Protein AF-0000000065962202 (afdb_homodimer)

Radius of gyration: 24.22 Å; Cα contacts (8 Å, |Δi|>4): 921; chains: 2; bounding box: 45×71×56 Å

InterPro domains:
  IPR001228 2-C-methyl-D-erythritol 4-phosphate cytidylyltransferase [MF_00108] (1-220)
  IPR001228 2-C-methyl-D-erythritol 4-phosphate cytidylyltransferase [TIGR00453] (3-219)
  IPR018294 4-diphosphocytidyl-2C-methyl-D-erythritol synthase, conserved site [PS01295] (97-104)
  IPR029044 Nucleotide-diphospho-sugar transferases [G3DSA:3.90.550.10] (1-222)
  IPR029044 Nucleotide-diphospho-sugar transferases [SSF53448] (1-221)
  IPR034683 Cytidylyltransferase IspD/TarI [PF01128] (1-221)
  IPR034683 Cytidylyltransferase IspD/TarI [cd02516] (3-216)
  IPR050088 IspD/TarI cytidylyltransferase, baterial-type [PTHR32125] (1-221)

Organism: Prochlorococcus marinus subsp. pastoris (strain CCMP1986 / NIES-2087 / MED4) (NCBI:txid59919)

Solvent-accessible surface area (backbone atoms only — not comparable to full-atom values): 23818 Å² total; per-residue (Å²): 74,34,35,38,25,57,55,50,61,64,41,75,72,50,69,64,90,43,53,53,44,64,42,75,53,96,91,36,26,32,39,33,42,24,50,52,26,53,69,63,11,86,55,51,74,44,39,34,41,21,24,39,75,94,47,44,66,62,55,49,59,60,33,51,95,46,48,93,61,51,41,85,38,68,33,49,97,41,71,66,49,18,52,51,44,47,61,71,65,48,62,91,82,56,56,44,36,32,42,31,53,31,43,30,35,54,46,53,31,66,58,53,38,49,49,58,56,50,49,76,80,35,63,23,37,29,26,23,36,76,48,82,58,54,46,32,36,36,48,97,86,39,33,59,73,44,68,67,65,46,91,34,30,26,32,56,45,60,44,31,31,33,32,38,70,59,49,51,51,43,52,53,50,26,62,75,69,67,60,84,71,94,47,74,68,52,49,36,51,78,69,72,42,72,34,35,62,39,84,54,58,86,71,42,45,66,54,61,38,71,64,40,50,58,50,49,53,54,58,56,66,77,95,74,36,35,39,25,58,54,49,61,63,40,74,72,49,70,64,91,43,55,53,43,63,42,76,52,95,90,35,27,31,38,32,41,24,49,52,26,52,70,63,10,85,55,52,75,44,39,34,42,20,23,39,74,92,45,44,67,63,55,49,59,60,33,50,94,47,48,92,60,52,41,84,38,67,35,50,98,41,71,67,49,17,52,51,44,48,62,73,65,49,61,91,81,57,54,46,36,30,44,32,52,30,44,32,35,54,46,51,30,66,60,55,39,48,49,59,58,49,50,78,79,35,64,22,37,29,25,22,35,76,48,82,57,55,46,33,36,36,49,98,85,37,33,60,73,44,67,66,65,45,91,33,30,26,32,56,44,58,45,31,30,32,34,36,70,58,51,50,52,43,50,53,49,27,61,75,69,68,60,84,72,95,47,73,68,52,49,37,51,76,68,73,42,74,34,34,61,39,83,56,56,88,70,42,44,67,54,60,38,71,65,39,51,57,50,50,51,54,56,56,66,77,94

Sequence (446 aa):
MHVLIPAAGSGSRMKAGRNKLLIELEGESLIFWTIKSVLSASLVSWVGIIGQPYDKQELLKSVKNFSNKIKWINGGDTRQKSVFNGLNSLPSTAEKVLIHDGARCLVGPDLINKCAMELEQNDAVILATKVTDTIKIVDNRGYIKETPNRQNLWAAQTPQGFLVKRLRKAHEMAIEKNWTVTDDASLFEMLNWQVKIIEGNSSNIKITSPLDLKIAKLFLKDFMHVLIPAAGSGSRMKAGRNKLLIELEGESLIFWTIKSVLSASLVSWVGIIGQPYDKQELLKSVKNFSNKIKWINGGDTRQKSVFNGLNSLPSTAEKVLIHDGARCLVGPDLINKCAMELEQNDAVILATKVTDTIKIVDNRGYIKETPNRQNLWAAQTPQGFLVKRLRKAHEMAIEKNWTVTDDASLFEMLNWQVKIIEGNSSNIKITSPLDLKIAKLFLKDF

pLDDT: mean 94.42, std 6.52, range [52.81, 98.81]

Foldseek 3Di:
DEEEEEQADQLVAAVPNGRQQQDDAPHAGLLLLQVVQQVPQPVYQAYEYEYAPVCVVVSCVRNVVCNVRYHYWYADPDPLRSVLSVLVPDDPPQFKYWYAYSQQSPFHSVVVNVLVVVVVPFQKEFEWAQDDDFDFDADPVGHGDDTDDSRPDIGTHDGIMHGSVVLNVLSVVCVVVVPDDPDSVVSCVVVVHDYYYDYGDPLSDGDSYPVNSVSVNVVVVVD/DEEEEEQADQLVAAVPNGRQQQDDAPHAGLLQLQVVQQVPQPVYQAYEYEYAPVCVVVSCVRNVVCNVRYHYWYADPDPLRSVLSVLVPDPPPQFKYWYAYSQQSPFHSVVVNVLVVVVVPFQKEFEWAQDDDFDFDADPVGHGDDTDDSRPDIGTHDGIMHGSVVLNVLSVVCVVVVPDDPDSVVSCVVVVHDYYYDYGDPLSDGDSYPVNSVSVNVVVVVD

Structure (mmCIF, N/CA/C/O backbone):
data_AF-0000000065962202-model_v1
#
loop_
_entity.id
_entity.type
_entity.pdbx_description
1 polymer '2-C-methyl-D-erythritol 4-phosphate cytidylyltransferase'
#
loop_
_atom_site.group_PDB
_atom_site.id
_atom_site.type_symbol
_atom_site.label_atom_id
_atom_site.label_alt_id
_atom_site.label_comp_id
_atom_site.label_asym_id
_atom_site.label_entity_id
_atom_site.label_seq_id
_atom_site.pdbx_PDB_ins_code
_atom_site.Cartn_x
_atom_site.Cartn_y
_atom_site.Cartn_z
_atom_site.occupancy
_atom_site.B_iso_or_equiv
_atom_site.auth_seq_id
_atom_site.auth_comp_id
_atom_site.auth_asym_id
_atom_site.auth_atom_id
_atom_site.pdbx_PDB_model_num
ATOM 1 N N . MET A 1 1 ? -2.551 30.641 4.789 1 97 1 MET A N 1
ATOM 2 C CA . MET A 1 1 ? -2.861 29.297 5.23 1 97 1 MET A CA 1
ATOM 3 C C . MET A 1 1 ? -2.043 28.922 6.461 1 97 1 MET A C 1
ATOM 5 O O . MET A 1 1 ? -0.852 29.219 6.539 1 97 1 MET A O 1
ATOM 9 N N . HIS A 1 2 ? -2.678 28.344 7.441 1 98.56 2 HIS A N 1
ATOM 10 C CA . HIS A 1 2 ? -2.025 27.859 8.648 1 98.56 2 HIS A CA 1
ATOM 11 C C . HIS A 1 2 ? -1.742 26.359 8.562 1 98.56 2 HIS A C 1
ATOM 13 O O . HIS A 1 2 ? -2.559 25.594 8.039 1 98.56 2 HIS A O 1
ATOM 19 N N . VAL A 1 3 ? -0.604 25.922 9.055 1 98.75 3 VAL A N 1
ATOM 20 C CA . VAL A 1 3 ? -0.232 24.5 9.016 1 98.75 3 VAL A CA 1
ATOM 21 C C . VAL A 1 3 ? 0.165 24.031 10.414 1 98.75 3 VAL A C 1
ATOM 23 O O . VAL A 1 3 ? 0.938 24.703 11.102 1 98.75 3 VAL A O 1
ATOM 26 N N . LEU A 1 4 ? -0.418 23.016 10.852 1 98.75 4 LEU A N 1
ATOM 27 C CA . LEU A 1 4 ? -0.03 22.328 12.078 1 98.75 4 LEU A CA 1
ATOM 28 C C . LEU A 1 4 ? 0.721 21.031 11.766 1 98.75 4 LEU A C 1
ATOM 30 O O . LEU A 1 4 ? 0.277 20.234 10.938 1 98.75 4 LEU A O 1
ATOM 34 N N . ILE A 1 5 ? 1.806 20.781 12.453 1 98.31 5 ILE A N 1
ATOM 35 C CA . ILE A 1 5 ? 2.65 19.609 12.227 1 98.31 5 ILE A CA 1
ATOM 36 C C . ILE A 1 5 ? 2.768 18.812 13.516 1 98.31 5 ILE A C 1
ATOM 38 O O . ILE A 1 5 ? 3.592 19.109 14.375 1 98.31 5 ILE A O 1
ATOM 42 N N . PRO A 1 6 ? 1.923 17.781 13.625 1 97.06 6 PRO A N 1
ATOM 43 C CA . PRO A 1 6 ? 2.102 16.891 14.766 1 97.06 6 PRO A CA 1
ATOM 44 C C . PRO A 1 6 ? 3.479 16.219 14.789 1 97.06 6 PRO A C 1
ATOM 46 O O . PRO A 1 6 ? 3.893 15.617 13.797 1 97.06 6 PRO A O 1
ATOM 49 N N . ALA A 1 7 ? 4.199 16.312 15.875 1 94.56 7 ALA A N 1
ATOM 50 C CA . ALA A 1 7 ? 5.562 15.812 16.031 1 94.56 7 ALA A CA 1
ATOM 51 C C . ALA A 1 7 ? 5.766 15.211 17.422 1 94.56 7 ALA A C 1
ATOM 53 O O . ALA A 1 7 ? 6.895 15.133 17.906 1 94.56 7 ALA A O 1
ATOM 54 N N . ALA A 1 8 ? 4.703 14.781 18.016 1 89 8 ALA A N 1
ATOM 55 C CA . ALA A 1 8 ? 4.777 14.344 19.406 1 89 8 ALA A CA 1
ATOM 56 C C . ALA A 1 8 ? 4.934 12.828 19.5 1 89 8 ALA A C 1
ATOM 58 O O . ALA A 1 8 ? 5.078 12.273 20.594 1 89 8 ALA A O 1
ATOM 59 N N . GLY A 1 9 ? 4.883 12.18 18.391 1 81.69 9 GLY A N 1
ATOM 60 C CA . GLY A 1 9 ? 4.91 10.719 18.422 1 81.69 9 GLY A CA 1
ATOM 61 C C . GLY A 1 9 ? 6.273 10.156 18.75 1 81.69 9 GLY A C 1
ATOM 62 O O . GLY A 1 9 ? 7.301 10.734 18.391 1 81.69 9 GLY A O 1
ATOM 63 N N . SER A 1 10 ? 6.289 9.016 19.422 1 70.88 10 SER A N 1
ATOM 64 C CA . SER A 1 10 ? 7.512 8.414 19.938 1 70.88 10 SER A CA 1
ATOM 65 C C . SER A 1 10 ? 8.258 7.66 18.844 1 70.88 10 SER A C 1
ATOM 67 O O . SER A 1 10 ? 9.461 7.395 18.969 1 70.88 10 SER A O 1
ATOM 69 N N . GLY A 1 11 ? 7.633 7.324 17.766 1 72.31 11 GLY A N 1
ATOM 70 C CA . GLY A 1 11 ? 8.289 6.578 16.703 1 72.31 11 GLY A CA 1
ATOM 71 C C . GLY A 1 11 ? 8.664 5.164 17.109 1 72.31 11 GLY A C 1
ATOM 72 O O . GLY A 1 11 ? 9.766 4.703 16.812 1 72.31 11 GLY A O 1
ATOM 73 N N . SER A 1 12 ? 7.852 4.453 17.766 1 70.31 12 SER A N 1
ATOM 74 C CA . SER A 1 12 ? 8.148 3.15 18.359 1 70.31 12 SER A CA 1
ATOM 75 C C . SER A 1 12 ? 8.648 2.166 17.312 1 70.31 12 SER A C 1
ATOM 77 O O . SER A 1 12 ? 9.57 1.393 17.578 1 70.31 12 SER A O 1
ATOM 79 N N . ARG A 1 13 ? 8.359 2.203 16.094 1 69.94 13 ARG A N 1
ATOM 80 C CA . ARG A 1 13 ? 8.742 1.261 15.039 1 69.94 13 ARG A CA 1
ATOM 81 C C . ARG A 1 13 ? 10.164 1.519 14.562 1 69.94 13 ARG A C 1
ATOM 83 O O . ARG A 1 13 ? 10.797 0.639 13.977 1 69.94 13 ARG A O 1
ATOM 90 N N . MET A 1 14 ? 10.656 2.598 14.711 1 76.44 14 MET A N 1
ATOM 91 C CA . MET A 1 14 ? 11.984 2.979 14.25 1 76.44 14 MET A CA 1
ATOM 92 C C . MET A 1 14 ? 13.047 2.598 15.273 1 76.44 14 MET A C 1
ATOM 94 O O . MET A 1 14 ? 14.242 2.623 14.977 1 76.44 14 MET A O 1
ATOM 98 N N . LYS A 1 15 ? 12.508 2.062 16.453 1 65.69 15 LYS A N 1
ATOM 99 C CA . LYS A 1 15 ? 13.398 1.668 17.547 1 65.69 15 LYS A CA 1
ATOM 100 C C . LYS A 1 15 ? 14.578 2.625 17.672 1 65.69 15 LYS A C 1
ATOM 102 O O . LYS A 1 15 ? 15.719 2.195 17.859 1 65.69 15 LYS A O 1
ATOM 107 N N . ALA A 1 16 ? 14.398 3.848 17.375 1 68.69 16 ALA A N 1
ATOM 108 C CA . ALA A 1 16 ? 15.508 4.797 17.312 1 68.69 16 ALA A CA 1
ATOM 109 C C . ALA A 1 16 ? 15.844 5.35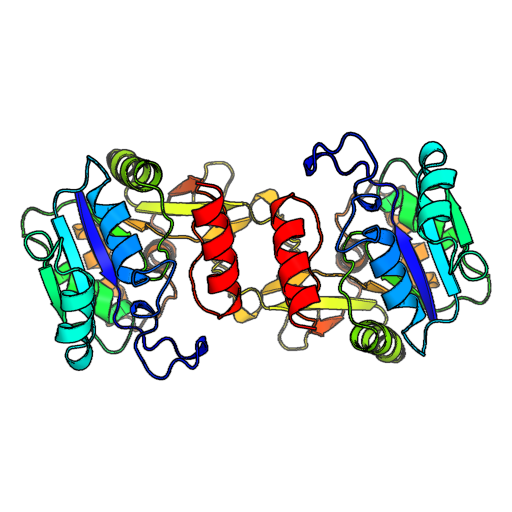2 18.703 1 68.69 16 ALA A C 1
ATOM 111 O O . ALA A 1 16 ? 16.859 6.023 18.875 1 68.69 16 ALA A O 1
ATOM 112 N N . GLY A 1 17 ? 15.047 4.965 19.75 1 70.5 17 GLY A N 1
ATOM 113 C CA . GLY A 1 17 ? 15.289 5.465 21.094 1 70.5 17 GLY A CA 1
ATOM 114 C C . GLY A 1 17 ? 15.062 6.961 21.219 1 70.5 17 GLY A C 1
ATOM 115 O O . GLY A 1 17 ? 15.367 7.551 22.266 1 70.5 17 GLY A O 1
ATOM 116 N N . ARG A 1 18 ? 14.758 7.664 20.234 1 81.38 18 ARG A N 1
ATOM 117 C CA . ARG A 1 18 ? 14.461 9.094 20.219 1 81.38 18 ARG A CA 1
ATOM 118 C C . ARG A 1 18 ? 13.336 9.406 19.234 1 81.38 18 ARG A C 1
ATOM 120 O O . ARG A 1 18 ? 12.875 8.523 18.5 1 81.38 18 ARG A O 1
ATOM 127 N N . ASN A 1 19 ? 12.898 10.68 19.312 1 90 19 ASN A N 1
ATOM 128 C CA . ASN A 1 19 ? 11.906 11.148 18.344 1 90 19 ASN A CA 1
ATOM 129 C C . ASN A 1 19 ? 12.359 10.914 16.906 1 90 19 ASN A C 1
ATOM 131 O O . ASN A 1 19 ? 13.406 11.406 16.5 1 90 19 ASN A O 1
ATOM 135 N N . LYS A 1 20 ? 11.586 10.141 16.219 1 91.31 20 LYS A N 1
ATOM 136 C CA . LYS A 1 20 ? 12 9.703 14.891 1 91.31 20 LYS A CA 1
ATOM 137 C C . LYS A 1 20 ? 12.172 10.891 13.953 1 91.31 20 LYS A C 1
ATOM 139 O O . LYS A 1 20 ? 12.859 10.789 12.938 1 91.31 20 LYS A O 1
ATOM 144 N N . LEU A 1 21 ? 11.609 12.016 14.281 1 95.56 21 LEU A N 1
ATOM 145 C CA . LEU A 1 21 ? 11.68 13.195 13.422 1 95.56 21 LEU A CA 1
ATOM 146 C C . LEU A 1 21 ? 13.07 13.82 13.469 1 95.56 21 LEU A C 1
ATOM 148 O O . LEU A 1 21 ? 13.406 14.664 12.633 1 95.56 21 LEU A O 1
ATOM 152 N N . LEU A 1 22 ? 13.867 13.344 14.406 1 94.75 22 LEU A N 1
ATOM 153 C CA . LEU A 1 22 ? 15.219 13.867 14.555 1 94.75 22 LEU A CA 1
ATOM 154 C C . LEU A 1 22 ? 16.219 13.016 13.781 1 94.75 22 LEU A C 1
ATOM 156 O O . LEU A 1 22 ? 17.391 13.375 13.664 1 94.75 22 LEU A O 1
ATOM 160 N N . ILE A 1 23 ? 15.75 11.914 13.242 1 94.19 23 ILE A N 1
ATOM 161 C CA . ILE A 1 23 ? 16.609 11.039 12.461 1 94.19 23 ILE A CA 1
ATOM 162 C C . ILE A 1 23 ? 17.156 11.789 11.242 1 94.19 23 ILE A C 1
ATOM 164 O O . ILE A 1 23 ? 16.422 12.547 10.602 1 94.19 23 ILE A O 1
ATOM 168 N N . GLU A 1 24 ? 18.375 11.477 10.961 1 94.25 24 GLU A N 1
ATOM 169 C CA . GLU A 1 24 ? 19.078 12.18 9.883 1 94.25 24 GLU A CA 1
ATOM 170 C C . GLU A 1 24 ? 18.719 11.594 8.523 1 94.25 24 GLU A C 1
ATOM 172 O O . GLU A 1 24 ? 18.656 10.375 8.359 1 94.25 24 GLU A O 1
ATOM 177 N N . LEU A 1 25 ? 18.469 12.508 7.602 1 94.94 25 LEU A N 1
ATOM 178 C CA . LEU A 1 25 ? 18.266 12.203 6.188 1 94.94 25 LEU A CA 1
ATOM 179 C C . LEU A 1 25 ? 19.016 13.203 5.312 1 94.94 25 LEU A C 1
ATOM 181 O O . LEU A 1 25 ? 18.641 14.375 5.242 1 94.94 25 LEU A O 1
ATOM 185 N N . GLU A 1 26 ? 20.062 12.711 4.633 1 94.56 26 GLU A N 1
ATOM 186 C CA . GLU A 1 26 ? 20.891 13.508 3.736 1 94.56 26 GLU A CA 1
ATOM 187 C C . GLU A 1 26 ? 21.422 14.758 4.434 1 94.56 26 GLU A C 1
ATOM 189 O O . GLU A 1 26 ? 21.281 15.867 3.916 1 94.56 26 GLU A O 1
ATOM 194 N N . GLY A 1 27 ? 21.844 14.656 5.664 1 94.5 27 GLY A N 1
ATOM 195 C CA . GLY A 1 27 ? 22.547 15.727 6.352 1 94.5 27 GLY A CA 1
ATOM 196 C C . GLY A 1 27 ? 21.641 16.547 7.25 1 94.5 27 GLY A C 1
ATOM 197 O O . GLY A 1 27 ? 22.125 17.359 8.047 1 94.5 27 GLY A O 1
ATOM 198 N N . GLU A 1 28 ? 20.359 16.359 7.082 1 95.94 28 GLU A N 1
ATOM 199 C CA . GLU A 1 28 ? 19.406 17.109 7.91 1 95.94 28 GLU A CA 1
ATOM 200 C C . GLU A 1 28 ? 18.391 16.172 8.555 1 95.94 28 GLU A C 1
ATOM 202 O O . GLU A 1 28 ? 18.25 15.016 8.133 1 95.94 28 GLU A O 1
ATOM 207 N N . SER A 1 29 ? 17.719 16.625 9.586 1 96.06 29 SER A N 1
ATOM 208 C CA . SER A 1 29 ? 16.703 15.828 10.242 1 96.06 29 SER A CA 1
ATOM 209 C C . SER A 1 29 ? 15.453 15.703 9.375 1 96.06 29 SER A C 1
ATOM 211 O O . SER A 1 29 ? 15.234 16.516 8.477 1 96.06 29 SER A O 1
ATOM 213 N N . LEU A 1 30 ? 14.625 14.719 9.656 1 96.5 30 LEU A N 1
ATOM 214 C CA . LEU A 1 30 ? 13.359 14.562 8.945 1 96.5 30 LEU A CA 1
ATOM 215 C C . LEU A 1 30 ? 12.5 15.812 9.086 1 96.5 30 LEU A C 1
ATOM 217 O O . LEU A 1 30 ? 11.945 16.297 8.102 1 96.5 30 LEU A O 1
ATOM 221 N N . ILE A 1 31 ? 12.43 16.375 10.297 1 96.75 31 ILE A N 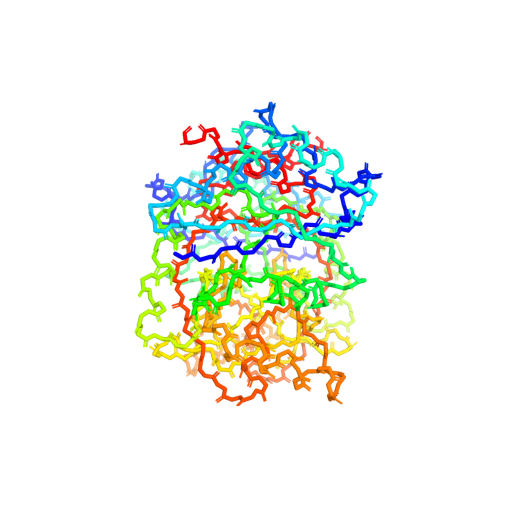1
ATOM 222 C CA . ILE A 1 31 ? 11.562 17.516 10.562 1 96.75 31 ILE A CA 1
ATOM 223 C C . ILE A 1 31 ? 12.086 18.734 9.82 1 96.75 31 ILE A C 1
ATOM 225 O O . ILE A 1 31 ? 11.312 19.578 9.367 1 96.75 31 ILE A O 1
ATOM 229 N N . PHE A 1 32 ? 13.406 18.828 9.68 1 96.88 32 PHE A N 1
ATOM 230 C CA . PHE A 1 32 ? 13.984 19.922 8.891 1 96.88 32 PHE A CA 1
ATOM 231 C C . PHE A 1 32 ? 13.422 19.922 7.477 1 96.88 32 PHE A C 1
ATOM 233 O O . PHE A 1 32 ? 12.969 20.953 6.98 1 96.88 32 PHE A O 1
ATOM 240 N N . TRP A 1 33 ? 13.406 18.766 6.785 1 96.88 33 TRP A N 1
ATOM 241 C CA . TRP A 1 33 ? 12.914 18.641 5.418 1 96.88 33 TRP A CA 1
ATOM 242 C C . TRP A 1 33 ? 11.422 18.969 5.348 1 96.88 33 TRP A C 1
ATOM 244 O O . TRP A 1 33 ? 10.969 19.625 4.406 1 96.88 33 TRP A O 1
ATOM 254 N N . THR A 1 34 ? 10.695 18.5 6.344 1 97.69 34 THR A N 1
ATOM 255 C CA . THR A 1 34 ? 9.266 18.766 6.402 1 97.69 34 THR A CA 1
ATOM 256 C C . THR A 1 34 ? 8.992 20.266 6.469 1 97.69 34 THR A C 1
ATOM 258 O O . THR A 1 34 ? 8.219 20.797 5.668 1 97.69 34 THR A O 1
ATOM 261 N N . ILE A 1 35 ? 9.656 20.953 7.371 1 97.62 35 ILE A N 1
ATOM 262 C CA . ILE A 1 35 ? 9.445 22.375 7.59 1 97.62 35 ILE A CA 1
ATOM 263 C C . ILE A 1 35 ? 9.906 23.156 6.367 1 97.62 35 ILE A C 1
ATOM 265 O O . ILE A 1 35 ? 9.234 24.109 5.941 1 97.62 35 ILE A O 1
ATOM 269 N N . LYS A 1 36 ? 11.039 22.75 5.832 1 96.81 36 LYS A N 1
ATOM 270 C CA . LYS A 1 36 ? 11.531 23.391 4.621 1 96.81 36 LYS A CA 1
ATOM 271 C C . LYS A 1 36 ? 10.484 23.359 3.51 1 96.81 36 LYS A C 1
ATOM 273 O O . LYS A 1 36 ? 10.219 24.375 2.867 1 96.81 36 LYS A O 1
ATOM 278 N N . SER A 1 37 ? 9.906 22.203 3.305 1 96.88 37 SER A N 1
ATOM 279 C CA . SER A 1 37 ? 8.891 22.031 2.268 1 96.88 37 SER A CA 1
ATOM 280 C C . SER A 1 37 ? 7.656 22.875 2.561 1 96.88 37 SER A C 1
ATOM 282 O O . SER A 1 37 ? 7.164 23.594 1.683 1 96.88 37 SER A O 1
ATOM 284 N N . VAL A 1 38 ? 7.172 22.859 3.775 1 98.19 38 VAL A N 1
ATOM 285 C CA . VAL A 1 38 ? 5.965 23.578 4.18 1 98.19 38 VAL A CA 1
ATOM 286 C C . VAL A 1 38 ? 6.168 25.078 4.004 1 98.19 38 VAL A C 1
ATOM 288 O O . VAL A 1 38 ? 5.312 25.766 3.434 1 98.19 38 VAL A O 1
ATOM 291 N N . LEU A 1 39 ? 7.305 25.578 4.367 1 97.56 39 LEU A N 1
ATOM 292 C CA . LEU A 1 39 ? 7.578 27 4.312 1 97.56 39 LEU A CA 1
ATOM 293 C C . LEU A 1 39 ? 7.844 27.453 2.877 1 97.56 39 LEU A C 1
ATOM 295 O O . LEU A 1 39 ? 7.785 28.641 2.574 1 97.56 39 LEU A O 1
ATOM 299 N N . SER A 1 40 ? 8.148 26.484 2.035 1 97.38 40 SER A N 1
ATOM 300 C CA . SER A 1 40 ? 8.367 26.797 0.627 1 97.38 40 SER A CA 1
ATOM 301 C C . SER A 1 40 ? 7.047 26.953 -0.119 1 97.38 40 SER A C 1
ATOM 303 O O . SER A 1 40 ? 7.027 27.406 -1.266 1 97.38 40 SER A O 1
ATOM 305 N N . ALA A 1 41 ? 5.98 26.547 0.474 1 98.31 41 ALA A N 1
ATOM 306 C CA . ALA A 1 41 ? 4.668 26.719 -0.134 1 98.31 41 ALA A CA 1
ATOM 307 C C . ALA A 1 41 ? 4.215 28.188 -0.036 1 98.31 41 ALA A C 1
ATOM 309 O O . ALA A 1 41 ? 4.082 28.719 1.063 1 98.31 41 ALA A O 1
ATOM 310 N N . SER A 1 42 ? 3.84 28.797 -1.117 1 98.44 42 SER A N 1
ATOM 311 C CA . SER A 1 42 ? 3.617 30.234 -1.2 1 98.44 42 SER A CA 1
ATOM 312 C C . SER A 1 42 ? 2.371 30.641 -0.425 1 98.44 42 SER A C 1
ATOM 314 O O . SER A 1 42 ? 2.264 31.797 0.025 1 98.44 42 SER A O 1
ATOM 316 N N . LEU A 1 43 ? 1.505 29.75 -0.196 1 98.19 43 LEU A N 1
ATOM 317 C CA . LEU A 1 43 ? 0.238 30.125 0.424 1 98.19 43 LEU A CA 1
ATOM 318 C C . LEU A 1 43 ? 0.304 29.953 1.938 1 98.19 43 LEU A C 1
ATOM 320 O O . LEU A 1 43 ? -0.627 30.328 2.65 1 98.19 43 LEU A O 1
ATOM 324 N N . VAL A 1 44 ? 1.381 29.391 2.441 1 98.06 44 VAL A N 1
ATOM 325 C CA . VAL A 1 44 ? 1.501 29.156 3.877 1 98.06 44 VAL A CA 1
ATOM 326 C C . VAL A 1 44 ? 1.96 30.438 4.574 1 98.06 44 VAL A C 1
ATOM 328 O O . VAL A 1 44 ? 2.957 31.047 4.176 1 98.06 44 VAL A O 1
ATOM 331 N N . SER A 1 45 ? 1.231 30.812 5.637 1 96.5 45 SER A N 1
ATOM 332 C CA . SER A 1 45 ? 1.54 32.062 6.324 1 96.5 45 SER A CA 1
ATOM 333 C C . SER A 1 45 ? 1.868 31.812 7.793 1 96.5 45 SER A C 1
ATOM 335 O O . SER A 1 45 ? 2.361 32.719 8.484 1 96.5 45 SER A O 1
ATOM 337 N N . TRP A 1 46 ? 1.627 30.656 8.289 1 97.88 46 TRP A N 1
ATOM 338 C CA . TRP A 1 46 ? 1.827 30.328 9.695 1 97.88 46 TRP A CA 1
ATOM 339 C C . TRP A 1 46 ? 2.08 28.844 9.875 1 97.88 46 TRP A C 1
ATOM 341 O O . TRP A 1 46 ? 1.421 28.016 9.242 1 97.88 46 TRP A O 1
ATOM 351 N N . VAL A 1 47 ? 3.082 28.453 10.711 1 98.31 47 VAL A N 1
ATOM 352 C CA . VAL A 1 47 ? 3.42 27.047 10.938 1 98.31 47 VAL A CA 1
ATOM 353 C C . VAL A 1 47 ? 3.555 26.781 12.438 1 98.31 47 VAL A C 1
ATOM 355 O O . VAL A 1 47 ? 4.25 27.516 13.141 1 98.31 47 VAL A O 1
ATOM 358 N N . GLY A 1 48 ? 2.848 25.828 12.945 1 98.25 48 GLY A N 1
ATOM 359 C CA . GLY A 1 48 ? 2.988 25.344 14.312 1 98.25 48 GLY A CA 1
ATOM 360 C C . GLY A 1 48 ? 3.488 23.906 14.383 1 98.25 48 GLY A C 1
ATOM 361 O O . GLY A 1 48 ? 2.967 23.031 13.695 1 98.25 48 GLY A O 1
ATOM 362 N N . ILE A 1 49 ? 4.496 23.641 15.227 1 97.88 49 ILE A N 1
ATOM 363 C CA . ILE A 1 49 ? 4.98 22.297 15.531 1 97.88 49 ILE A CA 1
ATOM 364 C C . ILE A 1 49 ? 4.414 21.844 16.875 1 97.88 49 ILE A C 1
ATOM 366 O O . ILE A 1 49 ? 4.527 22.547 17.875 1 97.88 49 ILE A O 1
ATOM 370 N N . ILE A 1 50 ? 3.768 20.734 16.844 1 98.19 50 ILE A N 1
ATOM 371 C CA . ILE A 1 50 ? 3.195 20.156 18.047 1 98.19 50 ILE A CA 1
ATOM 372 C C . ILE A 1 50 ? 4.082 19.031 18.562 1 98.19 50 ILE A C 1
ATOM 374 O O . ILE A 1 50 ? 4.109 17.938 17.969 1 98.19 50 ILE A O 1
ATOM 378 N N . GLY A 1 51 ? 4.723 19.203 19.656 1 96.69 51 GLY A N 1
ATOM 379 C CA . GLY A 1 51 ? 5.633 18.188 20.172 1 96.69 51 GLY A CA 1
ATOM 380 C C . GLY A 1 51 ? 5.551 18.016 21.672 1 96.69 51 GLY A C 1
ATOM 381 O O . GLY A 1 51 ? 4.844 18.766 22.344 1 96.69 51 GLY A O 1
ATOM 382 N N . GLN A 1 52 ? 6.191 16.953 22.109 1 95.31 52 GLN A N 1
ATOM 383 C CA . GLN A 1 52 ? 6.305 16.781 23.547 1 95.31 52 GLN A CA 1
ATOM 384 C C . GLN A 1 52 ? 7.297 17.766 24.156 1 95.31 52 GLN A C 1
ATOM 386 O O . GLN A 1 52 ? 8.336 18.047 23.547 1 95.31 52 GLN A O 1
ATOM 391 N N . PRO A 1 53 ? 7.004 18.156 25.359 1 94.75 53 PRO A N 1
ATOM 392 C CA . PRO A 1 53 ? 7.867 19.156 26 1 94.75 53 PRO A CA 1
ATOM 393 C C . PRO A 1 53 ? 9.328 18.703 26.078 1 94.75 53 PRO A C 1
ATOM 395 O O . PRO A 1 53 ? 10.234 19.516 25.875 1 94.75 53 PRO A O 1
ATOM 398 N N . TYR A 1 54 ? 9.586 17.453 26.312 1 93.75 54 TYR A N 1
ATOM 399 C CA . TYR A 1 54 ? 10.953 16.969 26.516 1 93.75 54 TYR A CA 1
ATOM 400 C C . TYR A 1 54 ? 11.703 16.922 25.188 1 93.75 54 TYR A C 1
ATOM 402 O O . TYR A 1 54 ? 12.93 16.781 25.172 1 93.75 54 TYR A O 1
ATOM 410 N N . ASP A 1 55 ? 11.016 17.094 24.078 1 94.12 55 ASP A N 1
ATOM 411 C CA . ASP A 1 55 ? 11.641 17.078 22.766 1 94.12 55 ASP A CA 1
ATOM 412 C C . ASP A 1 55 ? 11.82 18.484 22.219 1 94.12 55 ASP A C 1
ATOM 414 O O . ASP A 1 55 ? 12.414 18.672 21.156 1 94.12 55 ASP A O 1
ATOM 418 N N . LYS A 1 56 ? 11.336 19.5 22.891 1 95.44 56 LYS A N 1
ATOM 419 C CA . LYS A 1 56 ? 11.227 20.859 22.391 1 95.44 56 LYS A CA 1
ATOM 420 C C . LYS A 1 56 ? 12.594 21.391 21.938 1 95.44 56 LYS A C 1
ATOM 422 O O . LYS A 1 56 ? 12.75 21.828 20.797 1 95.44 56 LYS A O 1
ATOM 427 N N . GLN A 1 57 ? 13.531 21.266 22.781 1 95 57 GLN A N 1
ATOM 428 C CA . GLN A 1 57 ? 14.836 21.844 22.5 1 95 57 GLN A CA 1
ATOM 429 C C . GLN A 1 57 ? 15.469 21.219 21.266 1 95 57 GLN A C 1
ATOM 431 O O . GLN A 1 57 ? 15.938 21.922 20.375 1 95 57 GLN A O 1
ATOM 436 N N . GLU A 1 58 ? 15.453 19.953 21.219 1 94.31 58 GLU A N 1
ATOM 437 C CA . GLU A 1 58 ? 16.094 19.25 20.109 1 94.31 58 GLU A CA 1
ATOM 438 C C . GLU A 1 58 ? 15.352 19.484 18.797 1 94.31 58 GLU A C 1
ATOM 440 O O . GLU A 1 58 ? 15.984 19.688 17.75 1 94.31 58 GLU A O 1
ATOM 445 N N . LEU A 1 59 ? 14.086 19.5 18.828 1 94.94 59 LEU A N 1
ATOM 446 C CA . LEU A 1 59 ? 13.305 19.719 17.609 1 94.94 59 LEU A CA 1
ATOM 447 C C . LEU A 1 59 ? 13.5 21.141 17.078 1 94.94 59 LEU A C 1
ATOM 449 O O . LEU A 1 59 ? 13.711 21.328 15.883 1 94.94 59 LEU A O 1
ATOM 453 N N . LEU A 1 60 ? 13.445 22.094 17.938 1 95.06 60 LEU A N 1
ATOM 454 C CA . LEU A 1 60 ? 13.602 23.484 17.5 1 95.06 60 LEU A CA 1
ATOM 455 C C . LEU A 1 60 ? 15.023 23.75 17.031 1 95.06 60 LEU A C 1
ATOM 457 O O . LEU A 1 60 ? 15.227 24.516 16.078 1 95.06 60 LEU A O 1
ATOM 461 N N . LYS A 1 61 ? 15.977 23.094 17.672 1 94.94 61 LYS A N 1
ATOM 462 C CA . LYS A 1 61 ? 17.359 23.203 17.234 1 94.94 61 LYS A CA 1
ATOM 463 C C . LYS A 1 61 ? 17.531 22.672 15.805 1 94.94 61 LYS A C 1
ATOM 465 O O . LYS A 1 61 ? 18.281 23.25 15.008 1 94.94 61 LYS A O 1
ATOM 470 N N . SER A 1 62 ? 16.844 21.609 15.492 1 94.31 62 SER A N 1
ATOM 471 C CA . SER A 1 62 ? 16.953 20.953 14.195 1 94.31 62 SER A CA 1
ATOM 472 C C . SER A 1 62 ? 16.406 21.859 13.078 1 94.31 62 SER A C 1
ATOM 474 O O . SER A 1 62 ? 16.75 21.656 11.906 1 94.31 62 SER A O 1
ATOM 476 N N . VAL A 1 63 ? 15.586 22.812 13.461 1 94.88 63 VAL A N 1
ATOM 477 C CA . VAL A 1 63 ? 15.016 23.688 12.445 1 94.88 63 VAL A CA 1
ATOM 478 C C . VAL A 1 63 ? 15.383 25.141 12.742 1 94.88 63 VAL A C 1
ATOM 480 O O . VAL A 1 63 ? 14.609 26.047 12.445 1 94.88 63 VAL A O 1
ATOM 483 N N . LYS A 1 64 ? 16.453 25.375 13.336 1 89.88 64 LYS A N 1
ATOM 484 C CA . LYS A 1 64 ? 16.859 26.672 13.844 1 89.88 64 LYS A CA 1
ATOM 485 C C . LYS A 1 64 ? 16.875 27.719 12.727 1 89.88 64 LYS A C 1
ATOM 487 O O . LYS A 1 64 ? 16.641 28.906 12.969 1 89.88 64 LYS A O 1
ATOM 492 N N . ASN A 1 65 ? 17.109 27.281 11.492 1 89.62 65 ASN A N 1
ATOM 493 C CA . ASN A 1 65 ? 17.125 28.188 10.344 1 89.62 65 ASN A CA 1
ATOM 494 C C . ASN A 1 65 ? 15.75 28.797 10.094 1 89.62 65 ASN A C 1
ATOM 496 O O . ASN A 1 65 ? 15.625 29.797 9.383 1 89.62 65 ASN A O 1
ATOM 500 N N . PHE A 1 66 ? 14.766 28.156 10.711 1 91 66 PHE A N 1
ATOM 501 C CA . PHE A 1 66 ? 13.383 28.578 10.508 1 91 66 PHE A CA 1
ATOM 502 C C . PHE A 1 66 ? 12.75 29.031 11.82 1 91 66 PHE A C 1
ATOM 504 O O . PHE A 1 66 ? 11.523 29.109 11.922 1 91 66 PHE A O 1
ATOM 511 N N . SER A 1 67 ? 13.484 29.188 12.789 1 83.81 67 SER A N 1
ATOM 512 C CA . SER A 1 67 ? 13.023 29.359 14.164 1 83.81 67 SER A CA 1
ATOM 513 C C . SER A 1 67 ? 12.07 30.547 14.273 1 83.81 67 SER A C 1
ATOM 515 O O . SER A 1 67 ? 11.102 30.5 15.031 1 83.81 67 SER A O 1
ATOM 517 N N . ASN A 1 68 ? 12.227 31.562 13.539 1 88.5 68 ASN A N 1
ATOM 518 C CA . ASN A 1 68 ? 11.406 32.75 13.641 1 88.5 68 ASN A CA 1
ATOM 519 C C . ASN A 1 68 ? 10.07 32.594 12.922 1 88.5 68 ASN A C 1
ATOM 521 O O . ASN A 1 68 ? 9.18 33.438 13.055 1 88.5 68 ASN A O 1
ATOM 525 N N . LYS A 1 69 ? 9.914 31.516 12.297 1 93.88 69 LYS A N 1
ATOM 526 C CA . LYS A 1 69 ? 8.727 31.297 11.484 1 93.88 69 LYS A CA 1
ATOM 527 C C . LYS A 1 69 ? 7.871 30.156 12.031 1 93.88 69 LYS A C 1
ATOM 529 O O . LYS A 1 69 ? 6.836 29.812 11.461 1 93.88 69 LYS A O 1
ATOM 534 N N . ILE A 1 70 ? 8.328 29.656 13.172 1 95.81 70 ILE A N 1
ATOM 535 C CA . ILE A 1 70 ? 7.668 28.453 13.695 1 95.81 70 ILE A CA 1
ATOM 536 C C . ILE A 1 70 ? 7.156 28.734 15.109 1 95.81 70 ILE A C 1
ATOM 538 O O . ILE A 1 70 ? 7.836 29.375 15.906 1 95.81 70 ILE A O 1
ATOM 542 N N . LYS A 1 71 ? 6.008 28.297 15.383 1 97 71 LYS A N 1
ATOM 543 C CA . LYS A 1 71 ? 5.422 28.328 16.719 1 97 71 LYS A CA 1
ATOM 544 C C . LYS A 1 71 ? 5.449 26.953 17.375 1 97 71 LYS A C 1
ATOM 546 O O . LYS A 1 71 ? 5.027 25.953 16.766 1 97 71 LYS A O 1
ATOM 551 N N . TRP A 1 72 ? 5.945 26.875 18.641 1 97.44 72 TRP A N 1
ATOM 552 C CA . TRP A 1 72 ? 5.926 25.625 19.391 1 97.44 72 TRP A CA 1
ATOM 553 C C . TRP A 1 72 ? 4.594 25.438 20.109 1 97.44 72 TRP A C 1
ATOM 555 O O . TRP A 1 72 ? 4.059 26.391 20.688 1 97.44 72 TRP A O 1
ATOM 565 N N . ILE A 1 73 ? 4.09 24.328 20.062 1 98.19 73 ILE A N 1
ATOM 566 C CA . ILE A 1 73 ? 2.865 23.953 20.766 1 98.19 73 ILE A CA 1
ATOM 567 C C . ILE A 1 73 ? 3.078 22.641 21.516 1 98.19 73 ILE A C 1
ATOM 569 O O . ILE A 1 73 ? 3.621 21.688 20.969 1 98.19 73 ILE A O 1
ATOM 573 N N . ASN A 1 74 ? 2.641 22.547 22.797 1 97.62 74 ASN A N 1
ATOM 574 C CA . ASN A 1 74 ? 2.727 21.312 23.547 1 97.62 74 ASN A CA 1
ATOM 575 C C . ASN A 1 74 ? 1.643 20.328 23.141 1 97.62 74 ASN A C 1
ATOM 577 O O . ASN A 1 74 ? 0.461 20.672 23.109 1 97.62 74 ASN A O 1
ATOM 581 N N . GLY A 1 75 ? 2.131 19.141 22.797 1 96.06 75 GLY A N 1
ATOM 582 C CA . GLY A 1 75 ? 1.204 18.094 22.391 1 96.06 75 GLY A CA 1
ATOM 583 C C . GLY A 1 75 ? 0.58 17.375 23.578 1 96.06 75 GLY A C 1
ATOM 584 O O . GLY A 1 75 ? 0.753 17.781 24.719 1 96.06 75 GLY A O 1
ATOM 585 N N . GLY A 1 76 ? -0.329 16.438 23.234 1 93.12 76 GLY A N 1
ATOM 586 C CA . GLY A 1 76 ? -0.94 15.555 24.219 1 93.12 76 GLY A CA 1
ATOM 587 C C . GLY A 1 76 ? -0.422 14.133 24.141 1 93.12 76 GLY A C 1
ATOM 588 O O . GLY A 1 76 ? 0.61 13.875 23.516 1 93.12 76 GLY A O 1
ATOM 589 N N . ASP A 1 77 ? -1.134 13.227 24.797 1 89.88 77 ASP A N 1
ATOM 590 C CA . ASP A 1 77 ? -0.715 11.836 24.906 1 89.88 77 ASP A CA 1
ATOM 591 C C . ASP A 1 77 ? -1.041 11.055 23.641 1 89.88 77 ASP A C 1
ATOM 593 O O . ASP A 1 77 ? -0.51 9.969 23.406 1 89.88 77 ASP A O 1
ATOM 597 N N . THR A 1 78 ? -1.907 11.633 22.828 1 91.69 78 THR A N 1
ATOM 598 C CA . THR A 1 78 ? -2.287 11.008 21.562 1 91.69 78 THR A CA 1
ATOM 599 C C . THR A 1 78 ? -2.18 12 20.406 1 91.69 78 THR A C 1
ATOM 601 O O . THR A 1 78 ? -2.129 13.211 20.625 1 91.69 78 THR A O 1
ATOM 604 N N . ARG A 1 79 ? -2.135 11.461 19.234 1 92.12 79 ARG A N 1
ATOM 605 C CA . ARG A 1 79 ? -2.125 12.328 18.062 1 92.12 79 ARG A CA 1
ATOM 606 C C . ARG A 1 79 ? -3.355 13.227 18.031 1 92.12 79 ARG A C 1
ATOM 608 O O . ARG A 1 79 ? -3.254 14.414 17.734 1 92.12 79 ARG A O 1
ATOM 615 N N . GLN A 1 80 ? -4.5 12.648 18.312 1 94.25 80 GLN A N 1
ATOM 616 C CA . GLN A 1 80 ? -5.762 13.383 18.312 1 94.25 80 GLN A CA 1
ATOM 617 C C . GLN A 1 80 ? -5.734 14.531 19.312 1 94.25 80 GLN A C 1
ATOM 619 O O . GLN A 1 80 ? -6.121 15.656 18.984 1 94.25 80 GLN A O 1
ATOM 624 N N . LYS A 1 81 ? -5.262 14.25 20.5 1 94.75 81 LYS A N 1
ATOM 625 C CA . LYS A 1 81 ? -5.145 15.297 21.516 1 94.75 81 LYS A CA 1
ATOM 626 C C . LYS A 1 81 ? -4.137 16.359 21.094 1 94.75 81 LYS A C 1
ATOM 628 O O . LYS A 1 81 ? -4.336 17.547 21.359 1 94.75 81 LYS A O 1
ATOM 633 N N . SER A 1 82 ? -3.072 15.945 20.5 1 96.62 82 SER A N 1
ATOM 634 C CA . SER A 1 82 ? -2.062 16.875 20 1 96.62 82 SER A CA 1
ATOM 635 C C . SER A 1 82 ? -2.646 17.828 18.969 1 96.62 82 SER A C 1
ATOM 637 O O . SER A 1 82 ? -2.451 19.047 19.062 1 96.62 82 SER A O 1
ATOM 639 N N . VAL A 1 83 ? -3.375 17.281 18.016 1 97.62 83 VAL A N 1
ATOM 640 C CA . VAL A 1 83 ? -3.971 18.109 16.969 1 97.62 83 VAL A CA 1
ATOM 641 C C . VAL A 1 83 ? -4.98 19.062 17.594 1 97.62 83 VAL A C 1
ATOM 643 O O . VAL A 1 83 ? -5.051 20.234 17.203 1 97.62 83 VAL A O 1
ATOM 646 N N . PHE A 1 84 ? -5.75 18.594 18.578 1 97.69 84 PHE A N 1
ATOM 647 C CA . PHE A 1 84 ? -6.711 19.453 19.266 1 97.69 84 PHE A CA 1
ATOM 648 C C . PHE A 1 84 ? -6.004 20.609 19.953 1 97.69 84 PHE A C 1
ATOM 650 O O . PHE A 1 84 ? -6.449 21.766 19.875 1 97.69 84 PHE A O 1
ATOM 657 N N . ASN A 1 85 ? -4.926 20.344 20.672 1 97.69 85 ASN A N 1
ATOM 658 C CA . ASN A 1 85 ? -4.113 21.391 21.266 1 97.69 85 ASN A CA 1
ATOM 659 C C . ASN A 1 85 ? -3.625 22.391 20.219 1 97.69 85 ASN A C 1
ATOM 661 O O . ASN A 1 85 ? -3.607 23.594 20.469 1 97.69 85 ASN A O 1
ATOM 665 N N . GLY A 1 86 ? -3.203 21.812 19.109 1 98.44 86 GLY A N 1
ATOM 666 C CA . GLY A 1 86 ? -2.793 22.656 18 1 98.44 86 GLY A CA 1
ATOM 667 C C . GLY A 1 86 ? -3.887 23.594 17.516 1 98.44 86 GLY A C 1
ATOM 668 O O . GLY A 1 86 ? -3.639 24.781 17.281 1 98.44 86 GLY A O 1
ATOM 669 N N . LEU A 1 87 ? -5.094 23.078 17.391 1 98.38 87 LEU A N 1
ATOM 670 C CA . LEU A 1 87 ? -6.23 23.875 16.953 1 98.38 87 LEU A CA 1
ATOM 671 C C . LEU A 1 87 ? -6.48 25.031 17.922 1 98.38 87 LEU A C 1
ATOM 673 O O . LEU A 1 87 ? -6.738 26.156 17.516 1 98.38 87 LEU A O 1
ATOM 677 N N . ASN A 1 88 ? -6.379 24.75 19.156 1 97.56 88 ASN A N 1
ATOM 678 C CA . ASN A 1 88 ? -6.629 25.734 20.203 1 97.56 88 ASN A CA 1
ATOM 679 C C . ASN A 1 88 ? -5.543 26.812 20.234 1 97.56 88 ASN A C 1
ATOM 681 O O . ASN A 1 88 ? -5.723 27.859 20.844 1 97.56 88 ASN A O 1
ATOM 685 N N . SER A 1 89 ? -4.441 26.547 19.656 1 97.94 89 SER A N 1
ATOM 686 C CA . SER A 1 89 ? -3.309 27.469 19.688 1 97.94 89 SER A CA 1
ATOM 687 C C . SER A 1 89 ? -3.254 28.328 18.438 1 97.94 89 SER A C 1
ATOM 689 O O . SER A 1 89 ? -2.396 29.203 18.312 1 97.94 89 SER A O 1
ATOM 691 N N . LEU A 1 90 ? -4.121 28.047 17.5 1 98.31 90 LEU A N 1
ATOM 692 C CA . LEU A 1 90 ? -4.152 28.844 16.281 1 98.31 90 LEU A CA 1
ATOM 693 C C . LEU A 1 90 ? -4.492 30.297 16.578 1 98.31 90 LEU A C 1
ATOM 695 O O . LEU A 1 90 ? -5.223 30.594 17.531 1 98.31 90 LEU A O 1
ATOM 699 N N . PRO A 1 91 ? -3.957 31.203 15.703 1 96.81 91 PRO A N 1
ATOM 700 C CA . PRO A 1 91 ? -4.457 32.562 15.805 1 96.81 91 PRO A CA 1
ATOM 701 C C . PRO A 1 91 ? -5.977 32.656 15.664 1 96.81 91 PRO A C 1
ATOM 703 O O . PRO A 1 91 ? -6.574 31.875 14.922 1 96.81 91 PRO A O 1
ATOM 706 N N . SER A 1 92 ? -6.562 33.625 16.312 1 95.25 92 SER A N 1
ATOM 707 C CA . SER A 1 92 ? -8.016 33.75 16.312 1 95.25 92 SER A CA 1
ATOM 708 C C . SER A 1 92 ? -8.555 34 14.914 1 95.25 92 SER A C 1
ATOM 710 O O . SER A 1 92 ? -9.727 33.719 14.641 1 95.25 92 SER A O 1
ATOM 712 N N . THR A 1 93 ? -7.77 34.469 14.016 1 95.75 93 THR A N 1
ATOM 713 C CA . THR A 1 93 ? -8.211 34.812 12.664 1 95.75 93 THR A CA 1
ATOM 714 C C . THR A 1 93 ? -8.078 33.625 11.727 1 95.75 93 THR A C 1
ATOM 716 O O . THR A 1 93 ? -8.484 33.688 10.57 1 95.75 93 THR A O 1
ATOM 719 N N . ALA A 1 94 ? -7.48 32.531 12.234 1 97.62 94 ALA A N 1
ATOM 720 C CA . ALA A 1 94 ? -7.277 31.359 11.383 1 97.62 94 ALA A CA 1
ATOM 721 C C . ALA A 1 94 ? -8.609 30.734 10.969 1 97.62 94 ALA A C 1
ATOM 723 O O . ALA A 1 94 ? -9.406 30.344 11.82 1 97.62 94 ALA A O 1
ATOM 724 N N . GLU A 1 95 ? -8.883 30.609 9.688 1 97.5 95 GLU A N 1
ATOM 725 C CA . GLU A 1 95 ? -10.133 30.047 9.18 1 97.5 95 GLU A CA 1
ATOM 726 C C . GLU A 1 95 ? -9.914 28.656 8.594 1 97.5 95 GLU A C 1
ATOM 728 O O . GLU A 1 95 ? -10.836 27.828 8.578 1 97.5 95 GLU A O 1
ATOM 733 N N . LYS A 1 96 ? -8.75 28.469 8.047 1 98.38 96 LYS A N 1
ATOM 734 C CA . LYS A 1 96 ? -8.383 27.219 7.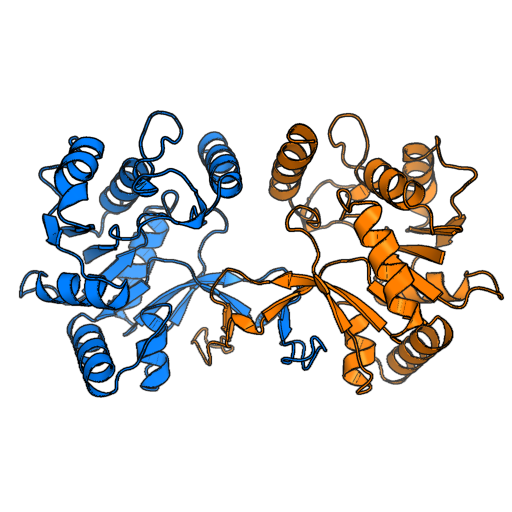414 1 98.38 96 LYS A CA 1
ATOM 735 C C . LYS A 1 96 ? -7.055 26.688 7.965 1 98.38 96 LYS A C 1
ATOM 737 O O . LYS A 1 96 ? -6.191 27.469 8.359 1 98.38 96 LYS A O 1
ATOM 742 N N . VAL A 1 97 ? -6.969 25.406 8 1 98.75 97 VAL A N 1
ATOM 743 C CA . VAL A 1 97 ? -5.758 24.812 8.562 1 98.75 97 VAL A CA 1
ATOM 744 C C . VAL A 1 97 ? -5.418 23.516 7.82 1 98.75 97 VAL A C 1
ATOM 746 O O . VAL A 1 97 ? -6.316 22.781 7.406 1 98.75 97 VAL A O 1
ATOM 749 N N . LEU A 1 98 ? -4.156 23.281 7.562 1 98.81 98 LEU A N 1
ATOM 750 C CA . LEU A 1 98 ? -3.619 22.016 7.094 1 98.81 98 LEU A CA 1
ATOM 751 C C . LEU A 1 98 ? -2.916 21.266 8.219 1 98.81 98 LEU A C 1
ATOM 753 O O . LEU A 1 98 ? -2.152 21.875 8.984 1 98.81 98 LEU A O 1
ATOM 757 N N . ILE A 1 99 ? -3.244 20.031 8.398 1 98.75 99 ILE A N 1
ATOM 758 C CA . ILE A 1 99 ? -2.521 19.141 9.297 1 98.75 99 ILE A CA 1
ATOM 759 C C . ILE A 1 99 ? -1.557 18.266 8.492 1 98.75 99 ILE A C 1
ATOM 761 O O . ILE A 1 99 ? -1.983 17.453 7.66 1 98.75 99 ILE A O 1
ATOM 765 N N . HIS A 1 100 ? -0.3 18.344 8.727 1 98.62 100 HIS A N 1
ATOM 766 C CA . HIS A 1 100 ? 0.693 17.594 7.969 1 98.62 100 HIS A CA 1
ATOM 767 C C . HIS A 1 100 ? 1.623 16.812 8.898 1 98.62 100 HIS A C 1
ATOM 769 O O . HIS A 1 100 ? 2.205 17.391 9.82 1 98.62 100 HIS A O 1
ATOM 775 N N . ASP A 1 101 ? 1.749 15.531 8.672 1 96.88 101 ASP A N 1
ATOM 776 C CA . ASP A 1 101 ? 2.602 14.68 9.492 1 96.88 101 ASP A CA 1
ATOM 777 C C . ASP A 1 101 ? 4.062 15.102 9.391 1 96.88 101 ASP A C 1
ATOM 779 O O . ASP A 1 101 ? 4.613 15.195 8.297 1 96.88 101 ASP A O 1
ATOM 783 N N . GLY A 1 102 ? 4.66 15.219 10.516 1 96.88 102 GLY A N 1
ATOM 784 C CA . GLY A 1 102 ? 6.078 15.555 10.531 1 96.88 102 GLY A CA 1
ATOM 785 C C . GLY A 1 102 ? 6.941 14.508 9.852 1 96.88 102 GLY A C 1
ATOM 786 O O . GLY A 1 102 ? 8.016 14.82 9.336 1 96.88 102 GLY A O 1
ATOM 787 N N . ALA A 1 103 ? 6.43 13.32 9.742 1 95.62 103 ALA A N 1
ATOM 788 C CA . ALA A 1 103 ? 7.195 12.203 9.203 1 95.62 103 ALA A CA 1
ATOM 789 C C . ALA A 1 103 ? 7.016 12.094 7.695 1 95.62 103 ALA A C 1
ATOM 791 O O . ALA A 1 103 ? 7.586 11.203 7.059 1 95.62 103 ALA A O 1
ATOM 792 N N . ARG A 1 104 ? 6.242 12.914 7.09 1 97.25 104 ARG A N 1
ATOM 793 C CA . ARG A 1 104 ? 6.152 13.031 5.637 1 97.25 104 ARG A CA 1
ATOM 794 C C . ARG A 1 104 ? 7.004 14.188 5.121 1 97.25 104 ARG A C 1
ATOM 796 O O . ARG A 1 104 ? 6.469 15.211 4.699 1 97.25 104 ARG A O 1
ATOM 803 N N . CYS A 1 105 ? 8.227 13.93 4.996 1 97.38 105 CYS A N 1
ATOM 804 C CA . CYS A 1 105 ? 9.203 15.008 4.844 1 97.38 105 CYS A CA 1
ATOM 805 C C . CYS A 1 105 ? 9.445 15.312 3.371 1 97.38 105 CYS A C 1
ATOM 807 O O . CYS A 1 105 ? 10.258 16.172 3.041 1 97.38 105 CYS A O 1
ATOM 809 N N . LEU A 1 106 ? 8.695 14.664 2.422 1 96.5 106 LEU A N 1
ATOM 810 C CA . LEU A 1 106 ? 8.984 14.852 1.005 1 96.5 106 LEU A CA 1
ATOM 811 C C . LEU A 1 106 ? 7.801 15.492 0.287 1 96.5 106 LEU A C 1
ATOM 813 O O . LEU A 1 106 ? 7.738 15.484 -0.944 1 96.5 106 LEU A O 1
ATOM 817 N N . VAL A 1 107 ? 6.906 16 1.01 1 97.44 107 VAL A N 1
ATOM 818 C CA . VAL A 1 107 ? 5.754 16.641 0.391 1 97.44 107 VAL A CA 1
ATOM 819 C C . VAL A 1 107 ? 6.215 17.844 -0.431 1 97.44 107 VAL A C 1
ATOM 821 O O . VAL A 1 107 ? 7.062 18.625 0.015 1 97.44 107 VAL A O 1
ATOM 824 N N . GLY A 1 108 ? 5.719 17.969 -1.643 1 96.62 108 GLY A N 1
ATOM 825 C CA . GLY A 1 108 ? 6.016 19.125 -2.459 1 96.62 108 GLY A CA 1
ATOM 826 C C . GLY A 1 108 ? 5.191 20.344 -2.09 1 96.62 108 GLY A C 1
ATOM 827 O O . GLY A 1 108 ? 4.012 20.219 -1.755 1 96.62 108 GLY A O 1
ATOM 828 N N . PRO A 1 109 ? 5.848 21.547 -2.186 1 97.88 109 PRO A N 1
ATOM 829 C CA . PRO A 1 109 ? 5.098 22.766 -1.875 1 97.88 109 PRO A CA 1
ATOM 830 C C . PRO A 1 109 ? 3.869 22.938 -2.766 1 97.88 109 PRO A C 1
ATOM 832 O O . PRO A 1 109 ? 2.867 23.516 -2.332 1 97.88 109 PRO A O 1
ATOM 835 N N . ASP A 1 110 ? 3.938 22.359 -3.93 1 98.06 110 ASP A N 1
ATOM 836 C CA . ASP A 1 110 ? 2.812 22.469 -4.852 1 98.06 110 ASP A CA 1
ATOM 837 C C . ASP A 1 110 ? 1.592 21.719 -4.32 1 98.06 110 ASP A C 1
ATOM 839 O O . ASP A 1 110 ? 0.457 22.172 -4.488 1 98.06 110 ASP A O 1
ATOM 843 N N . LEU A 1 111 ? 1.849 20.578 -3.738 1 98.31 111 LEU A N 1
ATOM 844 C CA . LEU A 1 111 ? 0.754 19.797 -3.18 1 98.31 111 LEU A CA 1
ATOM 845 C C . LEU A 1 111 ? 0.144 20.5 -1.97 1 98.31 111 LEU A C 1
ATOM 847 O O . LEU A 1 111 ? -1.069 20.438 -1.758 1 98.31 111 LEU A O 1
ATOM 851 N N . ILE A 1 112 ? 0.947 21.203 -1.201 1 98.56 112 ILE A N 1
ATOM 852 C CA . ILE A 1 112 ? 0.474 21.984 -0.061 1 98.56 112 ILE A CA 1
ATOM 853 C C . ILE A 1 112 ? -0.415 23.125 -0.547 1 98.56 112 ILE A C 1
ATOM 855 O O . ILE A 1 112 ? -1.525 23.312 -0.045 1 98.56 112 ILE A O 1
ATOM 859 N N . ASN A 1 113 ? 0.07 23.844 -1.565 1 98.75 113 ASN A N 1
ATOM 860 C CA . ASN A 1 113 ? -0.71 24.922 -2.158 1 98.75 113 ASN A CA 1
ATOM 861 C C . ASN A 1 113 ? -2.027 24.406 -2.734 1 98.75 113 ASN A C 1
ATOM 863 O O . ASN A 1 113 ? -3.066 25.062 -2.586 1 98.75 113 ASN A O 1
ATOM 867 N N . LYS A 1 114 ? -1.934 23.25 -3.338 1 98.56 114 LYS A N 1
ATOM 868 C CA . LYS A 1 114 ? -3.133 22.656 -3.93 1 98.56 114 LYS A CA 1
ATOM 869 C C . LYS A 1 114 ? -4.188 22.375 -2.863 1 98.56 114 LYS A C 1
ATOM 871 O O . LYS A 1 114 ? -5.367 22.672 -3.053 1 98.56 114 LYS A O 1
ATOM 876 N N . CYS A 1 115 ? -3.789 21.812 -1.755 1 98.56 115 CYS A N 1
ATOM 877 C CA . CYS A 1 115 ? -4.711 21.547 -0.657 1 98.56 115 CYS A CA 1
ATOM 878 C C . CYS A 1 115 ? -5.328 22.828 -0.136 1 98.56 115 CYS A C 1
ATOM 880 O O . CYS A 1 115 ? -6.535 22.906 0.101 1 98.56 115 CYS A O 1
ATOM 882 N N . ALA A 1 116 ? -4.512 23.875 0.011 1 98.31 116 ALA A N 1
ATOM 883 C CA . ALA A 1 116 ? -4.992 25.172 0.483 1 98.31 116 ALA A CA 1
ATOM 884 C C . ALA A 1 116 ? -6.047 25.75 -0.457 1 98.31 116 ALA A C 1
ATOM 886 O O . ALA A 1 116 ? -7.094 26.219 -0.01 1 98.31 116 ALA A O 1
ATOM 887 N N . MET A 1 117 ? -5.781 25.625 -1.711 1 98.31 117 MET A N 1
ATOM 888 C CA . MET A 1 117 ? -6.684 26.188 -2.715 1 98.31 117 MET A CA 1
ATOM 889 C C . MET A 1 117 ? -8.008 25.438 -2.732 1 98.31 117 MET A C 1
ATOM 891 O O . MET A 1 117 ? -9.07 26.031 -2.863 1 98.31 117 MET A O 1
ATOM 895 N N . GLU A 1 118 ? -7.902 24.141 -2.58 1 98.06 118 GLU A N 1
ATOM 896 C CA . GLU A 1 118 ? -9.102 23.312 -2.646 1 98.06 118 GLU A CA 1
ATOM 897 C C . GLU A 1 118 ? -10.023 23.578 -1.458 1 98.06 118 GLU A C 1
ATOM 899 O O . GLU A 1 118 ? -11.227 23.312 -1.533 1 98.06 118 GLU A O 1
ATOM 904 N N . LEU A 1 119 ? -9.5 24.141 -0.376 1 97.25 119 LEU A N 1
ATOM 905 C CA . LEU A 1 119 ? -10.297 24.438 0.81 1 97.25 119 LEU A CA 1
ATOM 906 C C . LEU A 1 119 ? -11.18 25.656 0.578 1 97.25 119 LEU A C 1
ATOM 908 O O . LEU A 1 119 ? -12.062 25.953 1.389 1 97.25 119 LEU A O 1
ATOM 912 N N . GLU A 1 120 ? -10.945 26.328 -0.493 1 95.75 120 GLU A N 1
ATOM 913 C CA . GLU A 1 120 ? -11.828 27.438 -0.85 1 95.75 120 GLU A CA 1
ATOM 914 C C . GLU A 1 120 ? -13.203 26.938 -1.271 1 95.75 120 GLU A C 1
ATOM 916 O O . GLU A 1 120 ? -14.203 27.656 -1.131 1 95.75 120 GLU A O 1
ATOM 921 N N . GLN A 1 121 ? -13.219 25.703 -1.717 1 95.88 121 GLN A N 1
ATOM 922 C CA . GLN A 1 121 ? -14.461 25.188 -2.279 1 95.88 121 GLN A CA 1
ATOM 923 C C . GLN A 1 121 ? -14.938 23.953 -1.522 1 95.88 121 GLN A C 1
ATOM 925 O O . GLN A 1 121 ? -16 23.422 -1.813 1 95.88 121 GLN A O 1
ATOM 930 N N . ASN A 1 122 ? -14.141 23.484 -0.609 1 96.31 122 ASN A N 1
ATOM 931 C CA . ASN A 1 122 ? -14.461 22.281 0.149 1 96.31 122 ASN A CA 1
ATOM 932 C C . ASN A 1 122 ? -14.258 22.484 1.646 1 96.31 122 ASN A C 1
ATOM 934 O O . ASN A 1 122 ? -13.367 23.234 2.061 1 96.31 122 ASN A O 1
ATOM 938 N N . ASP A 1 123 ? -15.023 21.812 2.43 1 94.44 123 ASP A N 1
ATOM 939 C CA . ASP A 1 123 ? -14.906 21.922 3.881 1 94.44 123 ASP A CA 1
ATOM 940 C C . ASP A 1 123 ? -13.711 21.125 4.395 1 94.44 123 ASP A C 1
ATOM 942 O O . ASP A 1 123 ? -13.164 21.422 5.457 1 94.44 123 ASP A O 1
ATOM 946 N N . ALA A 1 124 ? -13.422 20.094 3.699 1 98.44 124 ALA A N 1
ATOM 947 C CA . ALA A 1 124 ? -12.305 19.234 4.082 1 98.44 124 ALA A CA 1
ATOM 948 C C . ALA A 1 124 ? -11.695 18.547 2.861 1 98.44 124 ALA A C 1
ATOM 950 O O . ALA A 1 124 ? -12.414 18.188 1.926 1 98.44 124 ALA A O 1
ATOM 951 N N . VAL A 1 125 ? -10.398 18.438 2.873 1 98.69 125 VAL A N 1
ATOM 952 C CA . VAL A 1 125 ? -9.672 17.75 1.809 1 98.69 125 VAL A CA 1
ATOM 953 C C . VAL A 1 125 ? -8.539 16.922 2.408 1 98.69 125 VAL A C 1
ATOM 955 O O . VAL A 1 125 ? -8.016 17.25 3.473 1 98.69 125 VAL A O 1
ATOM 958 N N . ILE A 1 126 ? -8.203 15.844 1.74 1 98.5 126 ILE A N 1
ATOM 959 C CA . ILE A 1 126 ? -7.016 15.109 2.156 1 98.5 126 ILE A CA 1
ATOM 960 C C . ILE A 1 126 ? -6.215 14.688 0.927 1 98.5 126 ILE A C 1
ATOM 962 O O . ILE A 1 126 ? -6.789 14.367 -0.116 1 98.5 126 ILE A O 1
ATOM 966 N N . LEU A 1 127 ? -4.941 14.75 1.042 1 98.5 127 LEU A N 1
ATOM 967 C CA . LEU A 1 127 ? -4.078 14.125 0.044 1 98.5 127 LEU A CA 1
ATOM 968 C C . LEU A 1 127 ? -4.156 12.609 0.129 1 98.5 127 LEU A C 1
ATOM 970 O O . LEU A 1 127 ? -4.238 12.047 1.224 1 98.5 127 LEU A O 1
ATOM 974 N N . ALA A 1 128 ? -4.137 11.977 -1.003 1 98.38 128 ALA A N 1
ATOM 975 C CA . ALA A 1 128 ? -4.121 10.516 -1.075 1 98.38 128 ALA A CA 1
ATOM 976 C C . ALA A 1 128 ? -3.611 10.039 -2.432 1 98.38 128 ALA A C 1
ATOM 978 O O . ALA A 1 128 ? -3.547 10.82 -3.387 1 98.38 128 ALA A O 1
ATOM 979 N N . THR A 1 129 ? -3.191 8.812 -2.484 1 97.5 129 THR A N 1
ATOM 980 C CA . THR A 1 129 ? -2.801 8.211 -3.752 1 97.5 129 THR A CA 1
ATOM 981 C C . THR A 1 129 ? -3.627 6.961 -4.031 1 97.5 129 THR A C 1
ATOM 983 O O . THR A 1 129 ? -4.066 6.277 -3.104 1 97.5 129 THR A O 1
ATOM 986 N N . LYS A 1 130 ? -3.814 6.668 -5.285 1 96.44 130 LYS A N 1
ATOM 987 C CA . LYS A 1 130 ? -4.508 5.441 -5.664 1 96.44 130 LYS A CA 1
ATOM 988 C C . LYS A 1 130 ? -3.754 4.207 -5.176 1 96.44 130 LYS A C 1
ATOM 990 O O . LYS A 1 130 ? -2.523 4.164 -5.238 1 96.44 130 LYS A O 1
ATOM 995 N N . VAL A 1 131 ? -4.496 3.293 -4.664 1 95.19 131 VAL A N 1
ATOM 996 C CA . VAL A 1 131 ? -3.92 2.023 -4.238 1 95.19 131 VAL A CA 1
ATOM 997 C C . VAL A 1 131 ? -3.578 1.174 -5.461 1 95.19 131 VAL A C 1
ATOM 999 O O . VAL A 1 131 ? -4.355 1.107 -6.414 1 95.19 131 VAL A O 1
ATOM 1002 N N . THR A 1 132 ? -2.428 0.526 -5.406 1 90.31 132 THR A N 1
ATOM 1003 C CA . THR A 1 132 ? -2.004 -0.273 -6.547 1 90.31 132 THR A CA 1
ATOM 1004 C C . THR A 1 132 ? -2.16 -1.763 -6.254 1 90.31 132 THR A C 1
ATOM 1006 O O . THR A 1 132 ? -2.457 -2.551 -7.152 1 90.31 132 THR A O 1
ATOM 1009 N N . ASP A 1 133 ? -2.02 -2.127 -5.035 1 92.19 133 ASP A N 1
ATOM 1010 C CA . ASP A 1 133 ? -2.145 -3.529 -4.652 1 92.19 133 ASP A CA 1
ATOM 1011 C C . ASP A 1 133 ? -3.609 -3.943 -4.551 1 92.19 133 ASP A C 1
ATOM 1013 O O . ASP A 1 133 ? -4.477 -3.117 -4.254 1 92.19 133 ASP A O 1
ATOM 1017 N N . THR A 1 134 ? -3.846 -5.156 -4.848 1 94.62 134 THR A N 1
ATOM 1018 C CA . THR A 1 134 ? -5.148 -5.719 -4.504 1 94.62 134 THR A CA 1
ATOM 1019 C C . THR A 1 134 ? -5.305 -5.844 -2.992 1 94.62 134 THR A C 1
ATOM 1021 O O . THR A 1 134 ? -4.465 -6.453 -2.324 1 94.62 134 THR A O 1
ATOM 1024 N N . ILE A 1 135 ? -6.312 -5.195 -2.463 1 97.38 135 ILE A N 1
ATOM 1025 C CA . ILE A 1 135 ? -6.555 -5.223 -1.023 1 97.38 135 ILE A CA 1
ATOM 1026 C C . ILE A 1 135 ? -7.66 -6.23 -0.706 1 97.38 135 ILE A C 1
ATOM 1028 O O . ILE A 1 135 ? -8.703 -6.25 -1.368 1 97.38 135 ILE A O 1
ATOM 1032 N N . LYS A 1 136 ? -7.406 -7.07 0.29 1 98 136 LYS A N 1
ATOM 1033 C CA . LYS A 1 136 ? -8.383 -8.031 0.787 1 98 136 LYS A CA 1
ATOM 1034 C C . LYS A 1 136 ? -8.891 -7.641 2.172 1 98 136 LYS A C 1
ATOM 1036 O O . LYS A 1 136 ? -8.109 -7.207 3.023 1 98 136 LYS A O 1
ATOM 1041 N N . ILE A 1 137 ? -10.141 -7.707 2.348 1 97.5 137 ILE A N 1
ATOM 1042 C CA . ILE A 1 137 ? -10.719 -7.641 3.686 1 97.5 137 ILE A CA 1
ATOM 1043 C C . ILE A 1 137 ? -10.805 -9.047 4.277 1 97.5 137 ILE A C 1
ATOM 1045 O O . ILE A 1 137 ? -11.406 -9.945 3.684 1 97.5 137 ILE A O 1
ATOM 1049 N N . VAL A 1 138 ? -10.25 -9.227 5.398 1 98 138 VAL A N 1
ATOM 1050 C CA . VAL A 1 138 ? -10.078 -10.547 5.988 1 98 138 VAL A CA 1
ATOM 1051 C C . VAL A 1 138 ? -10.781 -10.609 7.34 1 98 138 VAL A C 1
ATOM 1053 O O . VAL A 1 138 ? -10.781 -9.633 8.094 1 98 138 VAL A O 1
ATOM 1056 N N . ASP A 1 139 ? -11.383 -11.734 7.672 1 96.81 139 ASP A N 1
ATOM 1057 C CA . ASP A 1 139 ? -12.07 -11.875 8.953 1 96.81 139 ASP A CA 1
ATOM 1058 C C . ASP A 1 139 ? -11.086 -12.266 10.062 1 96.81 139 ASP A C 1
ATOM 1060 O O . ASP A 1 139 ? -9.883 -12.359 9.82 1 96.81 139 ASP A O 1
ATOM 1064 N N . ASN A 1 140 ? -11.57 -12.414 11.258 1 94.56 140 ASN A N 1
ATOM 1065 C CA . ASN A 1 140 ? -10.734 -12.648 12.43 1 94.56 140 ASN A CA 1
ATOM 1066 C C . ASN A 1 140 ? -10.086 -14.023 12.391 1 94.56 140 ASN A C 1
ATOM 1068 O O . ASN A 1 140 ? -9.156 -14.305 13.156 1 94.56 140 ASN A O 1
ATOM 1072 N N . ARG A 1 141 ? -10.633 -14.914 11.469 1 94.94 141 ARG A N 1
ATOM 1073 C CA . ARG A 1 141 ? -10.078 -16.266 11.359 1 94.94 141 ARG A CA 1
ATOM 1074 C C . ARG A 1 141 ? -9.047 -16.344 10.242 1 94.94 141 ARG A C 1
ATOM 1076 O O . ARG A 1 141 ? -8.477 -17.406 9.992 1 94.94 141 ARG A O 1
ATOM 1083 N N . GLY A 1 142 ? -8.82 -15.203 9.539 1 96.56 142 GLY A N 1
ATOM 1084 C CA . GLY A 1 142 ? -7.789 -15.164 8.516 1 96.56 142 GLY A CA 1
ATOM 1085 C C . GLY A 1 142 ? -8.297 -15.555 7.145 1 96.56 142 GLY A C 1
ATOM 1086 O O . GLY A 1 142 ? -7.516 -15.938 6.273 1 96.56 142 GLY A O 1
ATOM 1087 N N . TYR A 1 143 ? -9.578 -15.57 6.961 1 97.81 143 TYR A N 1
ATOM 1088 C CA . TYR A 1 143 ? -10.156 -15.891 5.664 1 97.81 143 TYR A CA 1
ATOM 1089 C C . TYR A 1 143 ? -10.633 -14.633 4.945 1 97.81 143 TYR A C 1
ATOM 1091 O O . TYR A 1 143 ? -11.164 -13.719 5.578 1 97.81 143 TYR A O 1
ATOM 1099 N N . ILE A 1 144 ? -10.484 -14.609 3.611 1 97.75 144 ILE A N 1
ATOM 1100 C CA . ILE A 1 144 ? -10.891 -13.453 2.811 1 97.75 144 ILE A CA 1
ATOM 1101 C C . ILE A 1 144 ? -12.414 -13.344 2.799 1 97.75 144 ILE A C 1
ATOM 1103 O O . ILE A 1 144 ? -13.109 -14.32 2.498 1 97.75 144 ILE A O 1
ATOM 1107 N N . LYS A 1 145 ? -12.891 -12.141 3.139 1 96.5 145 LYS A N 1
ATOM 1108 C CA . LYS A 1 145 ? -14.32 -11.852 3.098 1 96.5 145 LYS A CA 1
ATOM 1109 C C . LYS A 1 145 ? -14.711 -11.18 1.781 1 96.5 145 LYS A C 1
ATOM 1111 O O . LYS A 1 145 ? -15.742 -11.508 1.193 1 96.5 145 LYS A O 1
ATOM 1116 N N . GLU A 1 146 ? -13.867 -10.281 1.439 1 94.38 146 GLU A N 1
ATOM 1117 C CA . GLU A 1 146 ? -14.188 -9.5 0.248 1 94.38 146 GLU A CA 1
ATOM 1118 C C . GLU A 1 146 ? -12.938 -8.852 -0.337 1 94.38 146 GLU A C 1
ATOM 1120 O O . GLU A 1 146 ? -11.938 -8.672 0.362 1 94.38 146 GLU A O 1
ATOM 1125 N N . THR A 1 147 ? -13.047 -8.578 -1.619 1 95.69 147 THR A N 1
ATOM 1126 C CA . THR A 1 147 ? -12.055 -7.785 -2.336 1 95.69 147 THR A CA 1
ATOM 1127 C C . THR A 1 147 ? -12.68 -6.516 -2.908 1 95.69 147 THR A C 1
ATOM 1129 O O . THR A 1 147 ? -13.336 -6.559 -3.953 1 95.69 147 THR A O 1
ATOM 1132 N N . PRO A 1 148 ? -12.461 -5.395 -2.186 1 94.81 148 PRO A N 1
ATOM 1133 C CA . PRO A 1 148 ? -13.039 -4.156 -2.717 1 94.81 148 PRO A CA 1
ATOM 1134 C C . PRO A 1 148 ? -12.445 -3.76 -4.066 1 94.81 148 PRO A C 1
ATOM 1136 O O . PRO A 1 148 ? -11.32 -4.148 -4.391 1 94.81 148 PRO A O 1
ATOM 1139 N N . ASN A 1 149 ? -13.25 -2.98 -4.793 1 93.81 149 ASN A N 1
ATOM 1140 C CA . ASN A 1 149 ? -12.781 -2.48 -6.078 1 93.81 149 ASN A CA 1
ATOM 1141 C C . ASN A 1 149 ? -11.594 -1.535 -5.918 1 93.81 149 ASN A C 1
ATOM 1143 O O . ASN A 1 149 ? -11.742 -0.434 -5.383 1 93.81 149 ASN A O 1
ATOM 1147 N N . ARG A 1 150 ? -10.516 -1.928 -6.391 1 94.06 150 ARG A N 1
ATOM 1148 C CA . ARG A 1 150 ? -9.258 -1.21 -6.23 1 94.06 150 ARG A CA 1
ATOM 1149 C C . ARG A 1 150 ? -9.359 0.212 -6.77 1 94.06 150 ARG A C 1
ATOM 1151 O O . ARG A 1 150 ? -8.711 1.127 -6.254 1 94.06 150 ARG A O 1
ATOM 1158 N N . GLN A 1 151 ? -10.18 0.427 -7.762 1 94.31 151 GLN A N 1
ATOM 1159 C CA . GLN A 1 151 ? -10.297 1.728 -8.414 1 94.31 151 GLN A CA 1
ATOM 1160 C C . GLN A 1 151 ? -10.852 2.775 -7.453 1 94.31 151 GLN A C 1
ATOM 1162 O O . GLN A 1 151 ? -10.688 3.977 -7.672 1 94.31 151 GLN A O 1
ATOM 1167 N N . ASN A 1 152 ? -11.492 2.318 -6.414 1 97.25 152 ASN A N 1
ATOM 1168 C CA . ASN A 1 152 ? -12.102 3.223 -5.445 1 97.25 152 ASN A CA 1
ATOM 1169 C C . ASN A 1 152 ? -11.242 3.371 -4.195 1 97.25 152 ASN A C 1
ATOM 1171 O O . ASN A 1 152 ? -11.609 4.082 -3.258 1 97.25 152 ASN A O 1
ATOM 1175 N N . LEU A 1 153 ? -10.164 2.703 -4.145 1 97.88 153 LEU A N 1
ATOM 1176 C CA . LEU A 1 153 ? -9.344 2.664 -2.936 1 97.88 153 LEU A CA 1
ATOM 1177 C C . LEU A 1 153 ? -8.195 3.664 -3.025 1 97.88 153 LEU A C 1
ATOM 1179 O O . LEU A 1 153 ? -7.473 3.695 -4.02 1 97.88 153 LEU A O 1
ATOM 1183 N N . TRP A 1 154 ? -8.094 4.43 -1.977 1 98.12 154 TRP A N 1
ATOM 1184 C CA . TRP A 1 154 ? -7.047 5.445 -1.889 1 98.12 154 TRP A CA 1
ATOM 1185 C C . TRP A 1 154 ? -6.285 5.328 -0.57 1 98.12 154 TRP A C 1
ATOM 1187 O O . TRP A 1 154 ? -6.891 5.109 0.483 1 98.12 154 TRP A O 1
ATOM 1197 N N . ALA A 1 155 ? -4.992 5.414 -0.625 1 97.56 155 ALA A N 1
ATOM 1198 C CA . ALA A 1 155 ? -4.164 5.469 0.577 1 97.56 155 ALA A CA 1
ATOM 1199 C C . ALA A 1 155 ? -4.008 6.902 1.074 1 97.56 155 ALA A C 1
ATOM 1201 O O . ALA A 1 155 ? -3.48 7.762 0.361 1 97.56 155 ALA A O 1
ATOM 1202 N N . ALA A 1 156 ? -4.387 7.129 2.232 1 97.69 156 ALA A N 1
ATOM 1203 C CA . ALA A 1 156 ? -4.422 8.477 2.789 1 97.69 156 ALA A CA 1
ATOM 1204 C C . ALA A 1 156 ? -3.014 9.008 3.037 1 97.69 156 ALA A C 1
ATOM 1206 O O . ALA A 1 156 ? -2.131 8.266 3.471 1 97.69 156 ALA A O 1
ATOM 1207 N N . GLN A 1 157 ? -2.822 10.195 2.744 1 97.94 157 GLN A N 1
ATOM 1208 C CA . GLN A 1 157 ? -1.62 10.961 3.062 1 97.94 157 GLN A CA 1
ATOM 1209 C C . GLN A 1 157 ? -1.966 12.242 3.812 1 97.94 157 GLN A C 1
ATOM 1211 O O . GLN A 1 157 ? -3.088 12.398 4.297 1 97.94 157 GLN A O 1
ATOM 1216 N N . THR A 1 158 ? -1.054 12.984 4.137 1 98.25 158 THR A N 1
ATOM 1217 C CA . THR A 1 158 ? -1.167 14.367 4.578 1 98.25 158 THR A CA 1
ATOM 1218 C C . THR A 1 158 ? -0.351 15.289 3.676 1 98.25 158 THR A C 1
ATOM 1220 O O . THR A 1 158 ? 0.617 14.852 3.049 1 98.25 158 THR A O 1
ATOM 1223 N N . PRO A 1 159 ? -0.873 16.531 3.572 1 98.5 159 PRO A N 1
ATOM 1224 C CA . PRO A 1 159 ? -1.737 17.297 4.477 1 98.5 159 PRO A CA 1
ATOM 1225 C C . PRO A 1 159 ? -3.209 16.922 4.348 1 98.5 159 PRO A C 1
ATOM 1227 O O . PRO A 1 159 ? -3.623 16.375 3.32 1 98.5 159 PRO A O 1
ATOM 1230 N N . GLN A 1 160 ? -3.816 17.047 5.391 1 98.69 160 GLN A N 1
ATOM 1231 C CA . GLN A 1 160 ? -5.273 17.109 5.457 1 98.69 160 GLN A CA 1
ATOM 1232 C C . GLN A 1 160 ? -5.746 18.531 5.773 1 98.69 160 GLN A C 1
ATOM 1234 O O . GLN A 1 160 ? -5.219 19.172 6.68 1 98.69 160 GLN A O 1
ATOM 1239 N N . GLY A 1 161 ? -6.676 19 5.051 1 98.75 161 GLY A N 1
ATOM 1240 C CA . GLY A 1 161 ? -7.129 20.375 5.207 1 98.75 161 GLY A CA 1
ATOM 1241 C C . GLY A 1 161 ? -8.57 20.469 5.68 1 98.75 161 GLY A C 1
ATOM 1242 O O . GLY A 1 161 ? -9.422 19.688 5.258 1 98.75 161 GLY A O 1
ATOM 1243 N N . PHE A 1 162 ? -8.773 21.516 6.488 1 98.75 162 PHE A N 1
ATOM 1244 C CA . PHE A 1 162 ? -10.086 21.688 7.094 1 98.75 162 PHE A CA 1
ATOM 1245 C C . PHE A 1 162 ? -10.391 23.156 7.344 1 98.75 162 PHE A C 1
ATOM 1247 O O . PHE A 1 162 ? -9.469 23.969 7.488 1 98.75 162 PHE A O 1
ATOM 1254 N N . LEU A 1 163 ? -11.664 23.469 7.383 1 98.25 163 LEU A N 1
ATOM 1255 C CA . LEU A 1 163 ? -12.07 24.688 8.078 1 98.25 163 LEU A CA 1
ATOM 1256 C C . LEU A 1 163 ? -11.867 24.547 9.578 1 98.25 163 LEU A C 1
ATOM 1258 O O . LEU A 1 163 ? -12.281 23.562 10.18 1 98.25 163 LEU A O 1
ATOM 1262 N N . VAL A 1 164 ? -11.273 25.562 10.188 1 98.25 164 VAL A N 1
ATOM 1263 C CA . VAL A 1 164 ? -10.859 25.484 11.586 1 98.25 164 VAL A CA 1
ATOM 1264 C C . VAL A 1 164 ? -12.078 25.25 12.469 1 98.25 164 VAL A C 1
ATOM 1266 O O . VAL A 1 164 ? -12.078 24.359 13.328 1 98.25 164 VAL A O 1
ATOM 1269 N N . LYS A 1 165 ? -13.117 26 12.266 1 97.44 165 LYS A N 1
ATOM 1270 C CA . LYS A 1 165 ? -14.32 25.906 13.094 1 97.44 165 LYS A CA 1
ATOM 1271 C C . LYS A 1 165 ? -14.922 24.5 13.031 1 97.44 165 LYS A C 1
ATOM 1273 O O . LYS A 1 165 ? -15.312 23.953 14.062 1 97.44 165 LYS A O 1
ATOM 1278 N N . ARG A 1 166 ? -14.938 23.938 11.867 1 97.56 166 ARG A N 1
ATOM 1279 C CA . ARG A 1 166 ? -15.516 22.609 11.688 1 97.56 166 ARG A CA 1
ATOM 1280 C C . ARG A 1 166 ? -14.648 21.531 12.336 1 97.56 166 ARG A C 1
ATOM 1282 O O . ARG A 1 166 ? -15.164 20.625 12.992 1 97.56 166 ARG A O 1
ATOM 1289 N N . LEU A 1 167 ? -13.367 21.641 12.109 1 98.25 167 LEU A N 1
ATOM 1290 C CA . LEU A 1 167 ? -12.477 20.641 12.695 1 98.25 167 LEU A CA 1
ATOM 1291 C C . LEU A 1 167 ? -12.508 20.719 14.219 1 98.25 167 LEU A C 1
ATOM 1293 O O . LEU A 1 167 ? -12.5 19.672 14.891 1 98.25 167 LEU A O 1
ATOM 1297 N N . ARG A 1 168 ? -12.531 21.938 14.75 1 97.75 168 ARG A N 1
ATOM 1298 C CA . ARG A 1 168 ? -12.633 22.109 16.203 1 97.75 168 ARG A CA 1
ATOM 1299 C C . ARG A 1 168 ? -13.898 21.438 16.734 1 97.75 168 ARG A C 1
ATOM 1301 O O . ARG A 1 168 ? -13.852 20.719 17.734 1 97.75 168 ARG A O 1
ATOM 1308 N N . LYS A 1 169 ? -14.961 21.734 16.109 1 97.5 169 LYS A N 1
ATOM 1309 C CA . LYS A 1 169 ? -16.234 21.141 16.5 1 97.5 169 LYS A CA 1
ATOM 1310 C C . LYS A 1 169 ? -16.156 19.609 16.453 1 97.5 169 LYS A C 1
ATOM 1312 O O . LYS A 1 169 ? -16.641 18.938 17.375 1 97.5 169 LYS A O 1
ATOM 1317 N N . ALA A 1 170 ? -15.578 19.078 15.414 1 97.81 170 ALA A N 1
ATOM 1318 C CA . ALA A 1 170 ? -15.438 17.625 15.273 1 97.81 170 ALA A CA 1
ATOM 1319 C C . ALA A 1 170 ? -14.633 17.047 16.422 1 97.81 170 ALA A C 1
ATOM 1321 O O . ALA A 1 170 ? -14.992 16 16.984 1 97.81 170 ALA A O 1
ATOM 1322 N N . HIS A 1 171 ? -13.547 17.703 16.781 1 97.81 171 HIS A N 1
ATOM 1323 C CA . HIS A 1 171 ? -12.719 17.234 17.875 1 97.81 171 HIS A CA 1
ATOM 1324 C C . HIS A 1 171 ? -13.469 17.312 19.203 1 97.81 171 HIS A C 1
ATOM 1326 O O . HIS A 1 171 ? -13.344 16.422 20.047 1 97.81 171 HIS A O 1
ATOM 1332 N N . GLU A 1 172 ? -14.164 18.359 19.406 1 97.38 172 GLU A N 1
ATOM 1333 C CA . GLU A 1 172 ? -14.969 18.5 20.625 1 97.38 172 GLU A CA 1
ATOM 1334 C C . GLU A 1 172 ? -15.992 17.375 20.734 1 97.38 172 GLU A C 1
ATOM 1336 O O . GLU A 1 172 ? -16.156 16.781 21.812 1 97.38 172 GLU A O 1
ATOM 1341 N N . MET A 1 173 ? -16.625 17.078 19.688 1 96.88 173 MET A N 1
ATOM 1342 C CA . MET A 1 173 ? -17.594 15.984 19.656 1 96.88 173 MET A CA 1
ATOM 1343 C C . MET A 1 173 ? -16.906 14.648 19.938 1 96.88 173 MET A C 1
ATOM 1345 O O . MET A 1 173 ? -17.453 13.797 20.625 1 96.88 173 MET A O 1
ATOM 1349 N N . ALA A 1 174 ? -15.75 14.461 19.312 1 96.06 174 ALA A N 1
ATOM 1350 C CA . ALA A 1 174 ? -14.992 13.227 19.531 1 96.06 174 ALA A CA 1
ATOM 1351 C C . ALA A 1 174 ? -14.664 13.031 21.016 1 96.06 174 ALA A C 1
ATOM 1353 O O . ALA A 1 174 ? -14.727 11.914 21.516 1 96.06 174 ALA A O 1
ATOM 1354 N N . ILE A 1 175 ? -14.281 14.102 21.672 1 94.25 175 ILE A N 1
ATOM 1355 C CA . ILE A 1 175 ? -13.977 14.055 23.094 1 94.25 175 ILE A CA 1
ATOM 1356 C C . ILE A 1 175 ? -15.227 13.68 23.875 1 94.25 175 ILE A C 1
ATOM 1358 O O . ILE A 1 175 ? -15.195 12.797 24.734 1 94.25 175 ILE A O 1
ATOM 1362 N N . GLU A 1 176 ? -16.281 14.297 23.578 1 96.12 176 GLU A N 1
ATOM 1363 C CA . GLU A 1 176 ? -17.562 14.062 24.266 1 96.12 176 GLU A CA 1
ATOM 1364 C C . GLU A 1 176 ? -18.016 12.617 24.094 1 96.12 176 GLU A C 1
ATOM 1366 O O . GLU A 1 176 ? -18.5 12 25.031 1 96.12 176 GLU A O 1
ATOM 1371 N N . LYS A 1 177 ? -17.797 12.07 22.938 1 96.62 177 LYS A N 1
ATOM 1372 C CA . LYS A 1 177 ? -18.312 10.742 22.609 1 96.62 177 LYS A CA 1
ATOM 1373 C C . LYS A 1 177 ? -17.234 9.672 22.781 1 96.62 177 LYS A C 1
ATOM 1375 O O . LYS A 1 177 ? -17.469 8.5 22.469 1 96.62 177 LYS A O 1
ATOM 1380 N N . ASN A 1 17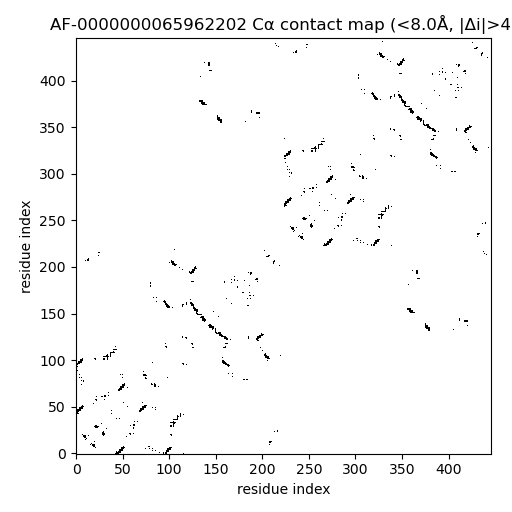8 ? -15.977 10.078 23.094 1 94.88 178 ASN A N 1
ATOM 1381 C CA . ASN A 1 178 ? -14.844 9.18 23.297 1 94.88 178 ASN A CA 1
ATOM 1382 C C . ASN A 1 178 ? -14.484 8.438 22.016 1 94.88 178 ASN A C 1
ATOM 1384 O O . ASN A 1 178 ? -14.328 7.211 22.031 1 94.88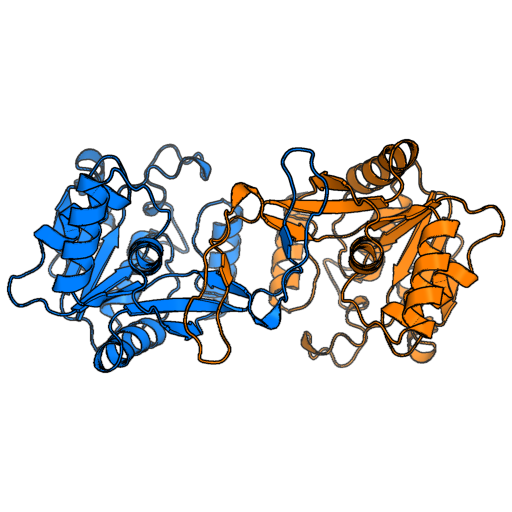 178 ASN A O 1
ATOM 1388 N N . TRP A 1 179 ? -14.586 9.172 20.938 1 93.44 179 TRP A N 1
ATOM 1389 C CA . TRP A 1 179 ? -14.156 8.625 19.656 1 93.44 179 TRP A CA 1
ATOM 1390 C C . TRP A 1 179 ? -12.641 8.672 19.516 1 93.44 179 TRP A C 1
ATOM 1392 O O . TRP A 1 179 ? -12 9.641 19.938 1 93.44 179 TRP A O 1
ATOM 1402 N N . THR A 1 180 ? -12.055 7.582 19.016 1 89.69 180 THR A N 1
ATOM 1403 C CA . THR A 1 180 ? -10.648 7.527 18.641 1 89.69 180 THR A CA 1
ATOM 1404 C C . THR A 1 180 ? -10.492 7.215 17.156 1 89.69 180 THR A C 1
ATOM 1406 O O . THR A 1 180 ? -11.102 6.273 16.656 1 89.69 180 THR A O 1
ATOM 1409 N N . VAL A 1 181 ? -9.773 8.109 16.5 1 86.94 181 VAL A N 1
ATOM 1410 C CA . VAL A 1 181 ? -9.625 7.93 15.062 1 86.94 181 VAL A CA 1
ATOM 1411 C C . VAL A 1 181 ? -8.148 7.949 14.68 1 86.94 181 VAL A C 1
ATOM 1413 O O . VAL A 1 181 ? -7.305 8.398 15.469 1 86.94 181 VAL A O 1
ATOM 1416 N N . THR A 1 182 ? -7.812 7.445 13.422 1 80 182 THR A N 1
ATOM 1417 C CA . THR A 1 182 ? -6.43 7.371 12.961 1 80 182 THR A CA 1
ATOM 1418 C C . THR A 1 182 ? -6.023 8.672 12.266 1 80 182 THR A C 1
ATOM 1420 O O . THR A 1 182 ? -4.832 8.969 12.148 1 80 182 THR A O 1
ATOM 1423 N N . ASP A 1 183 ? -7.016 9.312 11.719 1 90 183 ASP A N 1
ATOM 1424 C CA . ASP A 1 183 ? -6.738 10.586 11.062 1 90 183 ASP A CA 1
ATOM 1425 C C . ASP A 1 183 ? -7.91 11.555 11.227 1 90 183 ASP A C 1
ATOM 1427 O O . ASP A 1 183 ? -9.016 11.141 11.578 1 90 183 ASP A O 1
ATOM 1431 N N . ASP A 1 184 ? -7.652 12.758 10.977 1 94.62 184 ASP A N 1
ATOM 1432 C CA . ASP A 1 184 ? -8.633 13.812 11.234 1 94.62 184 ASP A CA 1
ATOM 1433 C C . ASP A 1 184 ? -9.828 13.688 10.297 1 94.62 184 ASP A C 1
ATOM 1435 O O . ASP A 1 184 ? -10.961 13.969 10.695 1 94.62 184 ASP A O 1
ATOM 1439 N N . ALA A 1 185 ? -9.625 13.281 9.078 1 96.25 185 ALA A N 1
ATOM 1440 C CA . ALA A 1 185 ? -10.695 13.141 8.102 1 96.25 185 ALA A CA 1
ATOM 1441 C C . ALA A 1 185 ? -11.75 12.148 8.578 1 96.25 185 ALA A C 1
ATOM 1443 O O . ALA A 1 185 ? -12.938 12.289 8.266 1 96.25 185 ALA A O 1
ATOM 1444 N N . SER A 1 186 ? -11.305 11.172 9.352 1 95.44 186 SER A N 1
ATOM 1445 C CA . SER A 1 186 ? -12.219 10.156 9.859 1 95.44 186 SER A CA 1
ATOM 1446 C C . SER A 1 186 ? -13.266 10.766 10.781 1 95.44 186 SER A C 1
ATOM 1448 O O . SER A 1 186 ? -14.391 10.266 10.859 1 95.44 186 SER A O 1
ATOM 1450 N N . LEU A 1 187 ? -12.922 11.828 11.516 1 95.75 187 LEU A N 1
ATOM 1451 C CA . LEU A 1 187 ? -13.906 12.523 12.344 1 95.75 187 LEU A CA 1
ATOM 1452 C C . LEU A 1 187 ? -15.031 13.086 11.484 1 95.75 187 LEU A C 1
ATOM 1454 O O . LEU A 1 187 ? -16.203 13.023 11.867 1 95.75 187 LEU A O 1
ATOM 1458 N N . PHE A 1 188 ? -14.656 13.656 10.328 1 96.81 188 PHE A N 1
ATOM 1459 C CA . PHE A 1 188 ? -15.648 14.188 9.398 1 96.81 188 PHE A CA 1
ATOM 1460 C C . PHE A 1 188 ? -16.547 13.078 8.875 1 96.81 188 PHE A C 1
ATOM 1462 O O . PHE A 1 188 ? -17.766 13.25 8.773 1 96.81 188 PHE A O 1
ATOM 1469 N N . GLU A 1 189 ? -15.945 11.969 8.562 1 95.06 189 GLU A N 1
ATOM 1470 C CA . GLU A 1 189 ? -16.703 10.812 8.094 1 95.06 189 GLU A CA 1
ATOM 1471 C C . GLU A 1 189 ? -17.75 10.383 9.133 1 95.06 189 GLU A C 1
ATOM 1473 O O . GLU A 1 189 ? -18.891 10.109 8.789 1 95.06 189 GLU A O 1
ATOM 1478 N N . MET A 1 190 ? -17.328 10.297 10.375 1 94.44 190 MET A N 1
ATOM 1479 C CA . MET A 1 190 ? -18.203 9.883 11.469 1 94.44 190 MET A CA 1
ATOM 1480 C C . MET A 1 190 ? -19.375 10.836 11.617 1 94.44 190 MET A C 1
ATOM 1482 O O . MET A 1 190 ? -20.453 10.445 12.078 1 94.44 190 MET A O 1
ATOM 1486 N N . LEU A 1 191 ? -19.203 12.047 11.211 1 95.81 191 LEU A N 1
ATOM 1487 C CA . LEU A 1 191 ? -20.234 13.078 11.312 1 95.81 191 LEU A CA 1
ATOM 1488 C C . LEU A 1 191 ? -20.984 13.234 9.992 1 95.81 191 LEU A C 1
ATOM 1490 O O . LEU A 1 191 ? -21.781 14.156 9.828 1 95.81 191 LEU A O 1
ATOM 1494 N N . ASN A 1 192 ? -20.656 12.398 9.008 1 96.12 192 ASN A N 1
ATOM 1495 C CA . ASN A 1 192 ? -21.25 12.422 7.676 1 96.12 192 ASN A CA 1
ATOM 1496 C C . ASN A 1 192 ? -21 13.742 6.969 1 96.12 192 ASN A C 1
ATOM 1498 O O . ASN A 1 192 ? -21.891 14.281 6.301 1 96.12 192 ASN A O 1
ATOM 1502 N N . TRP A 1 193 ? -19.875 14.328 7.285 1 96.88 193 TRP A N 1
ATOM 1503 C CA . TRP A 1 193 ? -19.422 15.523 6.57 1 96.88 193 TRP A CA 1
ATOM 1504 C C . TRP A 1 193 ? -18.516 15.148 5.41 1 96.88 193 TRP A C 1
ATOM 1506 O O . TRP A 1 193 ? -17.719 14.211 5.516 1 96.88 193 TRP A O 1
ATOM 1516 N N . GLN A 1 194 ? -18.531 15.844 4.355 1 96.81 194 GLN A N 1
ATOM 1517 C CA . GLN A 1 194 ? -17.844 15.5 3.121 1 96.81 194 GLN A CA 1
ATOM 1518 C C . GLN A 1 194 ? -16.344 15.812 3.223 1 96.81 194 GLN A C 1
ATOM 1520 O O . GLN A 1 194 ? -15.969 16.844 3.779 1 96.81 194 GLN A O 1
ATOM 1525 N N . VAL A 1 195 ? -15.562 14.914 2.775 1 98.5 195 VAL A N 1
ATOM 1526 C CA . VAL A 1 195 ? -14.125 15.078 2.643 1 98.5 195 VAL A CA 1
ATOM 1527 C C . VAL A 1 195 ? -13.695 14.75 1.216 1 98.5 195 VAL A C 1
ATOM 1529 O O . VAL A 1 195 ? -13.953 13.656 0.718 1 98.5 195 VAL A O 1
ATOM 1532 N N . LYS A 1 196 ? -13.055 15.633 0.555 1 98.56 196 LYS A N 1
ATOM 1533 C CA . LYS A 1 196 ? -12.625 15.477 -0.832 1 98.56 196 LYS A CA 1
ATOM 1534 C C . LYS A 1 196 ? -11.195 14.945 -0.908 1 98.56 196 LYS A C 1
ATOM 1536 O O . LYS A 1 196 ? -10.328 15.375 -0.144 1 98.56 196 LYS A O 1
ATOM 1541 N N . ILE A 1 197 ? -10.953 14.031 -1.821 1 98.44 197 ILE A N 1
ATOM 1542 C CA . ILE A 1 197 ? -9.609 13.516 -2.076 1 98.44 197 ILE A CA 1
ATOM 1543 C C . ILE A 1 197 ? -8.891 14.422 -3.064 1 98.44 197 ILE A C 1
ATOM 1545 O O . ILE A 1 197 ? -9.469 14.852 -4.066 1 98.44 197 ILE A O 1
ATOM 1549 N N . ILE A 1 198 ? -7.738 14.719 -2.732 1 98.44 198 ILE A N 1
ATOM 1550 C CA . ILE A 1 198 ? -6.809 15.352 -3.66 1 98.44 198 ILE A CA 1
ATOM 1551 C C . ILE A 1 198 ? -5.676 14.383 -4 1 98.44 198 ILE A C 1
ATOM 1553 O O . ILE A 1 198 ? -5.012 13.867 -3.104 1 98.44 198 ILE A O 1
ATOM 1557 N N . GLU A 1 199 ? -5.5 14.102 -5.277 1 97.94 199 GLU A N 1
ATOM 1558 C CA . GLU A 1 199 ? -4.469 13.148 -5.672 1 97.94 199 GLU A CA 1
ATOM 1559 C C . GLU A 1 199 ? -3.074 13.672 -5.352 1 97.94 199 GLU A C 1
ATOM 1561 O O . GLU A 1 199 ? -2.703 14.766 -5.785 1 97.94 199 GLU A O 1
ATOM 1566 N N . GLY A 1 200 ? -2.33 12.938 -4.527 1 97.31 200 GLY A N 1
ATOM 1567 C CA . GLY A 1 200 ? -0.961 13.273 -4.172 1 97.31 200 GLY A CA 1
ATOM 1568 C C . GLY A 1 200 ? 0.069 12.508 -4.98 1 97.31 200 GLY A C 1
ATOM 1569 O O . GLY A 1 200 ? -0.174 12.164 -6.141 1 97.31 200 GLY A O 1
ATOM 1570 N N . ASN A 1 201 ? 1.244 12.43 -4.379 1 94.31 201 ASN A N 1
ATOM 1571 C CA . ASN A 1 201 ? 2.369 11.75 -5.012 1 94.31 201 ASN A CA 1
ATOM 1572 C C . ASN A 1 201 ? 2.85 10.57 -4.18 1 94.31 201 ASN A C 1
ATOM 1574 O O . ASN A 1 201 ? 2.838 10.625 -2.949 1 94.31 201 ASN A O 1
ATOM 1578 N N . SER A 1 202 ? 3.346 9.57 -4.934 1 91.62 202 SER A N 1
ATOM 1579 C CA . SER A 1 202 ? 3.838 8.375 -4.25 1 91.62 202 SER A CA 1
ATOM 1580 C C . SER A 1 202 ? 5.082 8.695 -3.422 1 91.62 202 SER A C 1
ATOM 1582 O O . SER A 1 202 ? 5.402 7.969 -2.477 1 91.62 202 SER A O 1
ATOM 1584 N N . SER A 1 203 ? 5.762 9.742 -3.711 1 93.56 203 SER A N 1
ATOM 1585 C CA . SER A 1 203 ? 6.973 10.109 -2.984 1 93.56 203 SER A CA 1
ATOM 1586 C C . SER A 1 203 ? 6.641 10.688 -1.612 1 93.56 203 SER A C 1
ATOM 1588 O O . SER A 1 203 ? 7.512 10.781 -0.748 1 93.56 203 SER A O 1
ATOM 1590 N N . ASN A 1 204 ? 5.43 11.141 -1.41 1 96.75 204 ASN A N 1
ATOM 1591 C CA . ASN A 1 204 ? 5.02 11.719 -0.134 1 96.75 204 ASN A CA 1
ATOM 1592 C C . ASN A 1 204 ? 4.75 10.641 0.909 1 96.75 204 ASN A C 1
ATOM 1594 O O . ASN A 1 204 ? 3.686 10.617 1.526 1 96.75 204 ASN A O 1
ATOM 1598 N N . ILE A 1 205 ? 5.715 9.742 1.112 1 95.19 205 ILE A N 1
ATOM 1599 C CA . ILE A 1 205 ? 5.582 8.609 2.027 1 95.19 205 ILE A CA 1
ATOM 1600 C C . ILE A 1 205 ? 5.77 9.086 3.465 1 95.19 205 ILE A C 1
ATOM 1602 O O . ILE A 1 205 ? 6.441 10.094 3.711 1 95.19 205 ILE A O 1
ATOM 1606 N N . LYS A 1 206 ? 5.148 8.406 4.359 1 94.94 206 LYS A N 1
ATOM 1607 C CA . LYS A 1 206 ? 5.395 8.617 5.781 1 94.94 206 LYS A CA 1
ATOM 1608 C C . LYS A 1 206 ? 6.559 7.754 6.266 1 94.94 206 LYS A C 1
ATOM 1610 O O . LYS A 1 206 ? 6.562 6.535 6.074 1 94.94 206 LYS A O 1
ATOM 1615 N N . ILE A 1 207 ? 7.547 8.312 6.875 1 94.88 207 ILE A N 1
ATOM 1616 C CA . ILE A 1 207 ? 8.695 7.559 7.375 1 94.88 207 ILE A CA 1
ATOM 1617 C C . ILE A 1 207 ? 8.344 6.91 8.711 1 94.88 207 ILE A C 1
ATOM 1619 O O . ILE A 1 207 ? 8.227 7.598 9.727 1 94.88 207 ILE A O 1
ATOM 1623 N N . THR A 1 208 ? 8.234 5.574 8.664 1 91.25 208 THR A N 1
ATOM 1624 C CA . THR A 1 208 ? 7.844 4.879 9.891 1 91.25 208 THR A CA 1
ATOM 1625 C C . THR A 1 208 ? 8.766 3.691 10.148 1 91.25 208 THR A C 1
ATOM 1627 O O . THR A 1 208 ? 8.641 3.01 11.164 1 91.25 208 THR A O 1
ATOM 1630 N N . SER A 1 209 ? 9.656 3.387 9.195 1 89.62 209 SER A N 1
ATOM 1631 C CA . SER A 1 209 ? 10.594 2.281 9.32 1 89.62 209 SER A CA 1
ATOM 1632 C C . SER A 1 209 ? 11.953 2.637 8.727 1 89.62 209 SER A C 1
ATOM 1634 O O . SER A 1 209 ? 12.07 3.607 7.973 1 89.62 209 SER A O 1
ATOM 1636 N N . PRO A 1 210 ? 12.945 1.82 9.047 1 88.88 210 PRO A N 1
ATOM 1637 C CA . PRO A 1 210 ? 14.25 2.061 8.43 1 88.88 210 PRO A CA 1
ATOM 1638 C C . PRO A 1 210 ? 14.219 1.941 6.906 1 88.88 210 PRO A C 1
ATOM 1640 O O . PRO A 1 210 ? 14.93 2.672 6.211 1 88.88 210 PRO A O 1
ATOM 1643 N N . LEU A 1 211 ? 13.383 1.112 6.41 1 89.5 211 LEU A N 1
ATOM 1644 C CA . LEU A 1 211 ? 13.242 0.983 4.965 1 89.5 211 LEU A CA 1
ATOM 1645 C C . LEU A 1 211 ? 12.688 2.27 4.355 1 89.5 211 LEU A C 1
ATOM 1647 O O . LEU A 1 211 ? 13.141 2.695 3.289 1 89.5 211 LEU A O 1
ATOM 1651 N N . ASP A 1 212 ? 11.742 2.826 4.98 1 92.62 212 ASP A N 1
ATOM 1652 C CA . ASP A 1 212 ? 11.18 4.086 4.504 1 92.62 212 ASP A CA 1
ATOM 1653 C C . ASP A 1 212 ? 12.258 5.152 4.367 1 92.62 212 ASP A C 1
ATOM 1655 O O . ASP A 1 212 ? 12.227 5.965 3.439 1 92.62 212 ASP A O 1
ATOM 1659 N N . LEU A 1 213 ? 13.133 5.09 5.344 1 93.31 213 LEU A N 1
ATOM 1660 C CA . LEU A 1 213 ? 14.219 6.055 5.312 1 93.31 213 LEU A CA 1
ATOM 1661 C C . LEU A 1 213 ? 15.086 5.859 4.074 1 93.31 213 LEU A C 1
ATOM 1663 O O . LEU A 1 213 ? 15.469 6.832 3.42 1 93.31 213 LEU A O 1
ATOM 1667 N N . LYS A 1 214 ? 15.391 4.648 3.758 1 92.38 214 LYS A N 1
ATOM 1668 C CA . LYS A 1 214 ? 16.188 4.34 2.568 1 92.38 214 LYS A CA 1
ATOM 1669 C C . LYS A 1 214 ? 15.445 4.75 1.297 1 92.38 214 LYS A C 1
ATOM 1671 O O . LYS A 1 214 ? 16.047 5.262 0.355 1 92.38 214 LYS A O 1
ATOM 1676 N N . ILE A 1 215 ? 14.164 4.578 1.283 1 93.19 215 ILE A N 1
ATOM 1677 C CA . ILE A 1 215 ? 13.344 4.934 0.131 1 93.19 215 ILE A CA 1
ATOM 1678 C C . ILE A 1 215 ? 13.289 6.449 -0.02 1 93.19 215 ILE A C 1
ATOM 1680 O O . ILE A 1 215 ? 13.398 6.973 -1.132 1 93.19 215 ILE A O 1
ATOM 1684 N N . ALA A 1 216 ? 13.125 7.094 1.083 1 94.75 216 ALA A N 1
ATOM 1685 C CA . ALA A 1 216 ? 13.117 8.555 1.064 1 94.75 216 ALA A CA 1
ATOM 1686 C C . ALA A 1 216 ? 14.414 9.102 0.463 1 94.75 216 ALA A C 1
ATOM 1688 O O . ALA A 1 216 ? 14.391 10.078 -0.286 1 94.75 216 ALA A O 1
ATOM 1689 N N . LYS A 1 217 ? 15.5 8.453 0.796 1 93.88 217 LYS A N 1
ATOM 1690 C CA . LYS A 1 217 ? 16.797 8.859 0.255 1 93.88 217 LYS A CA 1
ATOM 1691 C C . LYS A 1 217 ? 16.812 8.727 -1.265 1 93.88 217 LYS A C 1
ATOM 1693 O O . LYS A 1 217 ? 17.391 9.57 -1.956 1 93.88 217 LYS A O 1
ATOM 1698 N N . LEU A 1 218 ? 16.156 7.707 -1.801 1 90.81 218 LEU A N 1
ATOM 1699 C CA . LEU A 1 218 ? 16.062 7.516 -3.244 1 90.81 218 LEU A CA 1
ATOM 1700 C C . LEU A 1 218 ? 15.32 8.664 -3.902 1 90.81 218 LEU A C 1
ATOM 1702 O O . LEU A 1 218 ? 15.719 9.148 -4.965 1 90.81 218 LEU A O 1
ATOM 1706 N N . PHE A 1 219 ? 14.242 9.133 -3.26 1 90.94 219 PHE A N 1
ATOM 1707 C CA . PHE A 1 219 ? 13.43 10.219 -3.809 1 90.94 219 PHE A CA 1
ATOM 1708 C C . PHE A 1 219 ? 14.203 11.531 -3.789 1 90.94 219 PHE A C 1
ATOM 1710 O O . PHE A 1 219 ? 14.078 12.344 -4.711 1 90.94 219 PHE A O 1
ATOM 1717 N N . LEU A 1 220 ? 14.953 11.734 -2.764 1 89.88 220 LEU A N 1
ATOM 1718 C CA . LEU A 1 220 ? 15.695 12.992 -2.621 1 89.88 220 LEU A CA 1
ATOM 1719 C C . LEU A 1 220 ? 16.812 13.078 -3.645 1 89.88 220 LEU A C 1
ATOM 1721 O O . LEU A 1 220 ? 17.172 14.172 -4.098 1 89.88 220 LEU A O 1
ATOM 1725 N N . LYS A 1 221 ? 17.422 11.883 -3.961 1 83.12 221 LYS A N 1
ATOM 1726 C CA . LYS A 1 221 ? 18.5 11.859 -4.934 1 83.12 221 LYS A CA 1
ATOM 1727 C C . LYS A 1 221 ? 17.984 12.062 -6.352 1 83.12 221 LYS A C 1
ATOM 1729 O O . LYS A 1 221 ? 18.703 12.547 -7.223 1 83.12 221 LYS A O 1
ATOM 1734 N N . ASP A 1 222 ? 16.812 11.578 -6.629 1 70.62 222 ASP A N 1
ATOM 1735 C CA . ASP A 1 222 ? 16.219 11.742 -7.953 1 70.62 222 ASP A CA 1
ATOM 1736 C C . ASP A 1 222 ? 15.734 13.18 -8.156 1 70.62 222 ASP A C 1
ATOM 1738 O O . ASP A 1 222 ? 15.312 13.547 -9.258 1 70.62 222 ASP A O 1
ATOM 1742 N N . PHE A 1 223 ? 15.664 14.039 -7.074 1 52.81 223 PHE A N 1
ATOM 1743 C CA . PHE A 1 223 ? 15.391 15.461 -7.191 1 52.81 223 PHE A CA 1
ATOM 1744 C C . PHE A 1 223 ? 16.688 16.266 -7.234 1 52.81 223 PHE A C 1
ATOM 1746 O O . PHE A 1 223 ? 17.703 15.844 -6.66 1 52.81 223 PHE A O 1
ATOM 1753 N N . MET B 1 1 ? 5.293 -30.141 -5.012 1 97 1 MET B N 1
ATOM 1754 C CA . MET B 1 1 ? 4.488 -28.953 -5.301 1 97 1 MET B CA 1
ATOM 1755 C C . MET B 1 1 ? 4.797 -28.406 -6.691 1 97 1 MET B C 1
ATOM 1757 O O . MET B 1 1 ? 5.957 -28.359 -7.102 1 97 1 MET B O 1
ATOM 1761 N N . HIS B 1 2 ? 3.777 -28.094 -7.43 1 98.5 2 HIS B N 1
ATOM 1762 C CA . HIS B 1 2 ? 3.902 -27.484 -8.75 1 98.5 2 HIS B CA 1
ATOM 1763 C C . HIS B 1 2 ? 3.752 -25.969 -8.672 1 98.5 2 HIS B C 1
ATOM 1765 O O . HIS B 1 2 ? 2.926 -25.453 -7.914 1 98.5 2 HIS B O 1
ATOM 1771 N N . VAL B 1 3 ? 4.543 -25.219 -9.438 1 98.69 3 VAL B N 1
ATOM 1772 C CA . VAL B 1 3 ? 4.488 -23.766 -9.438 1 98.69 3 VAL B CA 1
ATOM 1773 C C . VAL B 1 3 ? 4.336 -23.25 -10.867 1 98.69 3 VAL B C 1
ATOM 1775 O O . VAL B 1 3 ? 5.055 -23.688 -11.773 1 98.69 3 VAL B O 1
ATOM 1778 N N . LEU B 1 4 ? 3.385 -22.453 -11.094 1 98.75 4 LEU B N 1
ATOM 1779 C CA . LEU B 1 4 ? 3.211 -21.734 -12.344 1 98.75 4 LEU B CA 1
ATOM 1780 C C . LEU B 1 4 ? 3.609 -20.266 -12.195 1 98.75 4 LEU B C 1
ATOM 1782 O O . LEU B 1 4 ? 3.197 -19.609 -11.234 1 98.75 4 LEU B O 1
ATOM 1786 N N . ILE B 1 5 ? 4.352 -19.734 -13.141 1 98.31 5 ILE B N 1
ATOM 1787 C CA . ILE B 1 5 ? 4.848 -18.375 -13.094 1 98.31 5 ILE B CA 1
ATOM 1788 C C . ILE B 1 5 ? 4.371 -17.609 -14.336 1 98.31 5 ILE B C 1
ATOM 1790 O O . ILE B 1 5 ? 4.984 -17.703 -15.398 1 98.31 5 ILE B O 1
ATOM 1794 N N . PRO B 1 6 ? 3.258 -16.891 -14.172 1 97 6 PRO B N 1
ATOM 1795 C CA . PRO B 1 6 ? 2.852 -16.016 -15.281 1 97 6 PRO B CA 1
ATOM 1796 C C . PRO B 1 6 ? 3.918 -14.984 -15.641 1 97 6 PRO B C 1
ATOM 1798 O O . PRO B 1 6 ? 4.387 -14.25 -14.773 1 97 6 PRO B O 1
ATOM 1801 N N . ALA B 1 7 ? 4.312 -14.898 -16.875 1 94.38 7 ALA B N 1
ATOM 1802 C CA . ALA B 1 7 ? 5.379 -14.031 -17.375 1 94.38 7 ALA B CA 1
ATOM 1803 C C . ALA B 1 7 ? 5.016 -13.453 -18.734 1 94.38 7 ALA B C 1
ATOM 1805 O O . ALA B 1 7 ? 5.895 -13.07 -19.516 1 94.38 7 ALA B O 1
ATOM 1806 N N . ALA B 1 8 ? 3.746 -13.375 -19 1 88.94 8 ALA B N 1
ATOM 1807 C CA . ALA B 1 8 ? 3.312 -12.992 -20.344 1 88.94 8 ALA B CA 1
ATOM 1808 C C . ALA B 1 8 ? 2.984 -11.5 -20.406 1 88.94 8 ALA B C 1
ATOM 1810 O O . ALA B 1 8 ? 2.654 -10.984 -21.484 1 88.94 8 ALA B O 1
ATOM 1811 N N . GLY B 1 9 ? 3.053 -10.852 -19.312 1 81.81 9 GLY B N 1
ATOM 1812 C CA . GLY B 1 9 ? 2.652 -9.453 -19.281 1 81.81 9 GLY B CA 1
ATOM 1813 C C . GLY B 1 9 ? 3.65 -8.531 -19.953 1 81.81 9 GLY B C 1
ATOM 1814 O O . GLY B 1 9 ? 4.859 -8.773 -19.906 1 81.81 9 GLY B O 1
ATOM 1815 N N . SER B 1 10 ? 3.146 -7.477 -20.562 1 71.31 10 SER B N 1
ATOM 1816 C CA . SER B 1 10 ? 3.955 -6.562 -21.359 1 71.31 10 SER B CA 1
ATOM 1817 C C . SER B 1 10 ? 4.723 -5.582 -20.469 1 71.31 10 SER B C 1
ATOM 1819 O O . SER B 1 10 ? 5.711 -4.992 -20.906 1 71.31 10 SER B O 1
ATOM 1821 N N . GLY B 1 11 ? 4.332 -5.402 -19.234 1 72.88 11 GLY B N 1
ATOM 1822 C CA . GLY B 1 11 ? 5 -4.461 -18.344 1 72.88 11 GLY B CA 1
ATOM 1823 C C . GLY B 1 11 ? 4.844 -3.016 -18.797 1 72.88 11 GLY B C 1
ATOM 1824 O O . GLY B 1 11 ? 5.809 -2.252 -18.781 1 72.88 11 GLY B O 1
ATOM 1825 N N . SER B 1 12 ? 3.719 -2.588 -19.188 1 70.31 12 SER B N 1
ATOM 1826 C CA . SER B 1 12 ? 3.465 -1.283 -19.797 1 70.31 12 SER B CA 1
ATOM 1827 C C . SER B 1 12 ? 3.924 -0.152 -18.875 1 70.31 12 SER B C 1
ATOM 1829 O O . SER B 1 12 ? 4.488 0.84 -19.344 1 70.31 12 SER B O 1
ATOM 1831 N N . ARG B 1 13 ? 3.994 -0.223 -17.625 1 70.06 13 ARG B N 1
ATOM 1832 C CA . ARG B 1 13 ? 4.355 0.833 -16.688 1 70.06 13 ARG B CA 1
ATOM 1833 C C . ARG B 1 13 ? 5.867 1.014 -16.609 1 70.06 13 ARG B C 1
ATOM 1835 O O . ARG B 1 13 ? 6.355 2.059 -16.172 1 70.06 13 ARG B O 1
ATOM 1842 N N . MET B 1 14 ? 6.59 0.125 -16.938 1 77.06 14 MET B N 1
ATOM 1843 C CA . MET B 1 14 ? 8.047 0.16 -16.859 1 77.06 14 MET B CA 1
ATOM 1844 C C . MET B 1 14 ? 8.641 0.797 -18.109 1 77.06 14 MET B C 1
ATOM 1846 O O . MET B 1 14 ? 9.828 1.128 -18.141 1 77.06 14 MET B O 1
ATOM 1850 N N . LYS B 1 15 ? 7.648 1.105 -19.094 1 65.69 15 LYS B N 1
ATOM 1851 C CA . LYS B 1 15 ? 8.055 1.703 -20.359 1 65.69 15 LYS B CA 1
ATOM 1852 C C . LYS B 1 15 ? 9.391 1.133 -20.844 1 65.69 15 LYS B C 1
ATOM 1854 O O . LYS B 1 15 ? 10.25 1.872 -21.312 1 65.69 15 LYS B O 1
ATOM 1859 N N . ALA B 1 16 ? 9.688 -0.082 -20.562 1 68.5 16 ALA B N 1
ATOM 1860 C CA . ALA B 1 16 ? 11.008 -0.648 -20.828 1 68.5 16 ALA B CA 1
ATOM 1861 C C . ALA B 1 16 ? 11.102 -1.158 -22.266 1 68.5 16 ALA B C 1
ATOM 1863 O O . ALA B 1 16 ? 12.18 -1.532 -22.734 1 68.5 16 ALA B O 1
ATOM 1864 N N . GLY B 1 17 ? 9.961 -1.052 -23.047 1 70.44 17 GLY B N 1
ATOM 1865 C CA . GLY B 1 17 ? 9.969 -1.521 -24.422 1 70.44 17 GLY B CA 1
ATOM 1866 C C . GLY B 1 17 ? 10.164 -3.021 -24.531 1 70.44 17 GLY B C 1
ATOM 1867 O O . GLY B 1 17 ? 10.336 -3.545 -25.641 1 70.44 17 GLY B O 1
ATOM 1868 N N . ARG B 1 18 ? 10.328 -3.742 -23.547 1 81.19 18 ARG B N 1
ATOM 1869 C CA . ARG B 1 18 ? 10.477 -5.191 -23.516 1 81.19 18 ARG B CA 1
ATOM 1870 C C . ARG B 1 18 ? 9.805 -5.777 -22.281 1 81.19 18 ARG B C 1
ATOM 1872 O O . ARG B 1 18 ? 9.312 -5.039 -21.422 1 81.19 18 ARG B O 1
ATOM 1879 N N . ASN B 1 19 ? 9.75 -7.129 -22.281 1 89.88 19 ASN B N 1
ATOM 1880 C CA . ASN B 1 19 ? 9.227 -7.824 -21.109 1 89.88 19 ASN B CA 1
ATOM 1881 C C . ASN B 1 19 ? 9.961 -7.41 -19.844 1 89.88 19 ASN B C 1
ATOM 1883 O O . ASN B 1 19 ? 11.172 -7.57 -19.75 1 89.88 19 ASN B O 1
ATOM 1887 N N . LYS B 1 20 ? 9.211 -6.871 -18.938 1 91.31 20 LYS B N 1
ATOM 1888 C CA . LYS B 1 20 ? 9.82 -6.281 -17.75 1 91.31 20 LYS B CA 1
ATOM 1889 C C . LYS B 1 20 ? 10.586 -7.332 -16.953 1 91.31 20 LYS B C 1
ATOM 1891 O O . LYS B 1 20 ? 11.461 -6.992 -16.156 1 91.31 20 LYS B O 1
ATOM 1896 N N . LEU B 1 21 ? 10.305 -8.578 -17.156 1 95.5 21 LEU B N 1
ATOM 1897 C CA . LEU B 1 21 ? 10.945 -9.648 -16.406 1 95.5 21 LEU B CA 1
ATOM 1898 C C . LEU B 1 21 ? 12.391 -9.844 -16.844 1 95.5 21 LEU B C 1
ATOM 1900 O O . LEU B 1 21 ? 13.164 -10.523 -16.172 1 95.5 21 LEU B O 1
ATOM 1904 N N . LEU B 1 22 ? 12.719 -9.203 -17.938 1 94.75 22 LEU B N 1
ATOM 1905 C CA . LEU B 1 22 ? 14.078 -9.305 -18.469 1 94.75 22 LEU B CA 1
ATOM 1906 C C . LEU B 1 22 ? 14.953 -8.172 -17.953 1 94.75 22 LEU B C 1
ATOM 1908 O O . LEU B 1 22 ? 16.172 -8.164 -18.172 1 94.75 22 LEU B O 1
ATOM 1912 N N . ILE B 1 23 ? 14.352 -7.238 -17.266 1 94.25 23 ILE B N 1
ATOM 1913 C CA . ILE B 1 23 ? 15.102 -6.113 -16.719 1 94.25 23 ILE B CA 1
ATOM 1914 C C . ILE B 1 23 ? 16.141 -6.625 -15.727 1 94.25 23 ILE B C 1
ATOM 1916 O O . ILE B 1 23 ? 15.867 -7.543 -14.945 1 94.25 23 ILE B O 1
ATOM 1920 N N . GLU B 1 24 ? 17.25 -5.965 -15.766 1 94.25 24 GLU B N 1
ATOM 1921 C CA . GLU B 1 24 ? 18.391 -6.391 -14.945 1 94.25 24 GLU B CA 1
ATOM 1922 C C . GLU B 1 24 ? 18.25 -5.879 -13.516 1 94.25 24 GLU B C 1
ATOM 1924 O O . GLU B 1 24 ? 17.875 -4.727 -13.289 1 94.25 24 GLU B O 1
ATOM 1929 N N . LEU B 1 25 ? 18.531 -6.793 -12.594 1 95 25 LEU B N 1
ATOM 1930 C CA . LEU B 1 25 ? 18.641 -6.504 -11.172 1 95 25 LEU B CA 1
ATOM 1931 C C . LEU B 1 25 ? 19.859 -7.203 -10.57 1 95 25 LEU B C 1
ATOM 1933 O O . LEU B 1 25 ? 19.875 -8.43 -10.445 1 95 25 LEU B O 1
ATOM 1937 N N . GLU B 1 26 ? 20.859 -6.402 -10.18 1 94.62 26 GLU B N 1
ATOM 1938 C CA . GLU B 1 26 ? 22.094 -6.887 -9.57 1 94.62 26 GLU B CA 1
ATOM 1939 C C . GLU B 1 26 ? 22.75 -7.961 -10.438 1 94.62 26 GLU B C 1
ATOM 1941 O O . GLU B 1 26 ? 23.078 -9.039 -9.953 1 94.62 26 GLU B O 1
ATOM 1946 N N . GLY B 1 27 ? 22.781 -7.781 -11.734 1 94.56 27 GLY B N 1
ATOM 1947 C CA . GLY B 1 27 ? 23.562 -8.625 -12.625 1 94.56 27 GLY B CA 1
ATOM 1948 C C . GLY B 1 27 ? 22.734 -9.711 -13.289 1 94.56 27 GLY B C 1
ATOM 1949 O O . GLY B 1 27 ? 23.203 -10.375 -14.211 1 94.56 27 GLY B O 1
ATOM 1950 N N . GLU B 1 28 ? 21.547 -9.906 -12.766 1 95.94 28 GLU B N 1
ATOM 1951 C CA . GLU B 1 28 ? 20.656 -10.922 -13.336 1 95.94 28 GLU B CA 1
ATOM 1952 C C . GLU B 1 28 ? 19.281 -10.352 -13.648 1 95.94 28 GLU B C 1
ATOM 1954 O O . GLU B 1 28 ? 18.922 -9.273 -13.156 1 95.94 28 GLU B O 1
ATOM 1959 N N . SER B 1 29 ? 18.516 -11.031 -14.484 1 96.12 29 SER B N 1
ATOM 1960 C CA . SER B 1 29 ? 17.172 -10.578 -14.812 1 96.12 29 SER B CA 1
ATOM 1961 C C . SER B 1 29 ? 16.219 -10.797 -13.633 1 96.12 29 SER B C 1
ATOM 1963 O O . SER B 1 29 ? 16.5 -11.602 -12.742 1 96.12 29 SER B O 1
ATOM 1965 N N . LEU B 1 30 ? 15.102 -10.102 -13.641 1 96.5 30 LEU B N 1
ATOM 1966 C CA . LEU B 1 30 ? 14.086 -10.289 -12.609 1 96.5 30 LEU B CA 1
ATOM 1967 C C . LEU B 1 30 ? 13.617 -11.742 -12.57 1 96.5 30 LEU B C 1
ATOM 1969 O O . LEU B 1 30 ? 13.516 -12.328 -11.492 1 96.5 30 LEU B O 1
ATOM 1973 N N . ILE B 1 31 ? 13.398 -12.344 -13.742 1 96.75 31 ILE B N 1
ATOM 1974 C CA . ILE B 1 31 ? 12.867 -13.703 -13.805 1 96.75 31 ILE B CA 1
ATOM 1975 C C . ILE B 1 31 ? 13.906 -14.688 -13.289 1 96.75 31 ILE B C 1
ATOM 1977 O O . ILE B 1 31 ? 13.562 -15.703 -12.68 1 96.75 31 ILE B O 1
ATOM 1981 N N . PHE B 1 32 ? 15.172 -14.383 -13.5 1 96.88 32 PHE B N 1
ATOM 1982 C CA . PHE B 1 32 ? 16.234 -15.227 -12.945 1 96.88 32 PHE B CA 1
ATOM 1983 C C . PHE B 1 32 ? 16.094 -15.336 -11.43 1 96.88 32 PHE B C 1
ATOM 1985 O O . PHE B 1 32 ? 16.109 -16.438 -10.883 1 96.88 32 PHE B O 1
ATOM 1992 N N . TRP B 1 33 ? 15.938 -14.211 -10.727 1 96.88 33 TRP B N 1
ATOM 1993 C CA . TRP B 1 33 ? 15.812 -14.18 -9.273 1 96.88 33 TRP B CA 1
ATOM 1994 C C . TRP B 1 33 ? 14.562 -14.93 -8.812 1 96.88 33 TRP B C 1
ATOM 1996 O O . TRP B 1 33 ? 14.594 -15.648 -7.816 1 96.88 33 TRP B O 1
ATOM 2006 N N . THR B 1 34 ? 13.492 -14.742 -9.562 1 97.69 34 THR B N 1
ATOM 2007 C CA . THR B 1 34 ? 12.234 -15.414 -9.242 1 97.69 34 THR B CA 1
ATOM 2008 C C . THR B 1 34 ? 12.406 -16.938 -9.297 1 97.69 34 THR B C 1
ATOM 2010 O O . THR B 1 34 ? 12.07 -17.641 -8.336 1 97.69 34 THR B O 1
ATOM 2013 N N . ILE B 1 35 ? 12.977 -17.406 -10.375 1 97.56 35 ILE B N 1
ATOM 2014 C CA . ILE B 1 35 ? 13.133 -18.844 -10.594 1 97.56 35 ILE B CA 1
ATOM 2015 C C . ILE B 1 35 ? 14.109 -19.422 -9.57 1 97.56 35 ILE B C 1
ATOM 2017 O O . ILE B 1 35 ? 13.891 -20.5 -9.023 1 97.56 35 ILE B O 1
ATOM 2021 N N . LYS B 1 36 ? 15.18 -18.672 -9.344 1 96.81 36 LYS B N 1
ATOM 2022 C CA . LYS B 1 36 ? 16.141 -19.094 -8.336 1 96.81 36 LYS B CA 1
ATOM 2023 C C . LYS B 1 36 ? 15.477 -19.312 -6.984 1 96.81 36 LYS B C 1
ATOM 2025 O O . LYS B 1 36 ? 15.695 -20.344 -6.34 1 96.81 36 LYS B O 1
ATOM 2030 N N . SER B 1 37 ? 14.656 -18.375 -6.574 1 96.88 37 SER B N 1
ATOM 2031 C CA . SER B 1 37 ? 13.953 -18.469 -5.301 1 96.88 37 SER B CA 1
ATOM 2032 C C . SER B 1 37 ? 12.992 -19.656 -5.285 1 96.88 37 SER B C 1
ATOM 2034 O O . SER B 1 37 ? 12.984 -20.453 -4.34 1 96.88 37 SER B O 1
ATOM 2036 N N . VAL B 1 38 ? 12.211 -19.828 -6.324 1 98.19 38 VAL B N 1
ATOM 2037 C CA . VAL B 1 38 ? 11.203 -20.875 -6.418 1 98.19 38 VAL B CA 1
ATOM 2038 C C . VAL B 1 38 ? 11.875 -22.25 -6.367 1 98.19 38 VAL B C 1
ATOM 2040 O O . VAL B 1 38 ? 11.445 -23.125 -5.621 1 98.19 38 VAL B O 1
ATOM 2043 N N . LEU B 1 39 ? 12.969 -22.406 -7.055 1 97.56 39 LEU B N 1
ATOM 2044 C CA . LEU B 1 39 ? 13.648 -23.688 -7.137 1 97.56 39 LEU B CA 1
ATOM 2045 C C . LEU B 1 39 ? 14.414 -23.984 -5.848 1 97.56 39 LEU B C 1
ATOM 2047 O O . LEU B 1 39 ? 14.789 -25.125 -5.59 1 97.56 39 LEU B O 1
ATOM 2051 N N . SER B 1 40 ? 14.648 -22.938 -5.082 1 97.38 40 SER B N 1
ATOM 2052 C CA . SER B 1 40 ? 15.328 -23.125 -3.801 1 97.38 40 SER B CA 1
ATOM 2053 C C . SER B 1 40 ? 14.359 -23.625 -2.732 1 97.38 40 SER B C 1
ATOM 2055 O O . SER B 1 40 ? 14.781 -24.016 -1.64 1 97.38 40 SER B O 1
ATOM 2057 N N . ALA B 1 41 ? 13.094 -23.562 -3 1 98.25 41 ALA B N 1
ATOM 2058 C CA . ALA B 1 41 ? 12.109 -24.094 -2.066 1 98.25 41 ALA B CA 1
ATOM 2059 C C . ALA B 1 41 ? 12.086 -25.625 -2.1 1 98.25 41 ALA B C 1
ATOM 2061 O O . ALA B 1 41 ? 11.82 -26.234 -3.143 1 98.25 41 ALA B O 1
ATOM 2062 N N . SER B 1 42 ? 12.227 -26.281 -0.983 1 98.44 42 SER B N 1
ATOM 2063 C CA . SER B 1 42 ? 12.461 -27.719 -0.905 1 98.44 42 SER B CA 1
ATOM 2064 C C . SER B 1 42 ? 11.227 -28.5 -1.328 1 98.44 42 SER B C 1
ATOM 2066 O O . SER B 1 42 ? 11.336 -29.641 -1.781 1 98.44 42 SER B O 1
ATOM 2068 N N . LEU B 1 43 ? 10.109 -27.906 -1.273 1 98.19 43 LEU B N 1
ATOM 2069 C CA . LEU B 1 43 ? 8.891 -28.656 -1.541 1 98.19 43 LEU B CA 1
ATOM 2070 C C . LEU B 1 43 ? 8.492 -28.531 -3.008 1 98.19 43 LEU B C 1
ATOM 2072 O O . LEU B 1 43 ? 7.555 -29.203 -3.457 1 98.19 43 LEU B O 1
ATOM 2076 N N . VAL B 1 44 ? 9.172 -27.703 -3.764 1 98 44 VAL B N 1
ATOM 2077 C CA . VAL B 1 44 ? 8.82 -27.5 -5.168 1 98 44 VAL B CA 1
ATOM 2078 C C . VAL B 1 44 ? 9.43 -28.625 -6.016 1 98 44 VAL B C 1
ATOM 2080 O O . VAL B 1 44 ? 10.625 -28.891 -5.93 1 98 44 VAL B O 1
ATOM 2083 N N . SER B 1 45 ? 8.578 -29.234 -6.859 1 96.44 45 SER B N 1
ATOM 2084 C CA . SER B 1 45 ? 9.039 -30.359 -7.656 1 96.44 45 SER B CA 1
ATOM 2085 C C . SER B 1 45 ? 8.875 -30.094 -9.148 1 96.44 45 SER B C 1
ATOM 2087 O O . SER B 1 45 ? 9.398 -30.828 -9.984 1 96.44 45 SER B O 1
ATOM 2089 N N . TRP B 1 46 ? 8.18 -29.078 -9.508 1 97.88 46 TRP B N 1
ATOM 2090 C CA . TRP B 1 46 ? 7.887 -28.75 -10.898 1 97.88 46 TRP B CA 1
ATOM 2091 C C . TRP B 1 46 ? 7.633 -27.266 -11.078 1 97.88 46 TRP B C 1
ATOM 2093 O O . TRP B 1 46 ? 6.961 -26.641 -10.25 1 97.88 46 TRP B O 1
ATOM 2103 N N . VAL B 1 47 ? 8.219 -26.625 -12.141 1 98.31 47 VAL B N 1
ATOM 2104 C CA . VAL B 1 47 ? 8.055 -25.203 -12.391 1 98.31 47 VAL B CA 1
ATOM 2105 C C . VAL B 1 47 ? 7.695 -24.969 -13.859 1 98.31 47 VAL B C 1
ATOM 2107 O O . VAL B 1 47 ? 8.359 -25.5 -14.758 1 98.31 47 VAL B O 1
ATOM 2110 N N . GLY B 1 48 ? 6.625 -24.281 -14.117 1 98.25 48 GLY B N 1
ATOM 2111 C CA . GLY B 1 48 ? 6.25 -23.828 -15.445 1 98.25 48 GLY B CA 1
ATOM 2112 C C . GLY B 1 48 ? 6.266 -22.328 -15.586 1 98.25 48 GLY B C 1
ATOM 2113 O O . GLY B 1 48 ? 5.715 -21.609 -14.75 1 98.25 48 GLY B O 1
ATOM 2114 N N . ILE B 1 49 ? 6.891 -21.812 -16.656 1 97.88 49 ILE B N 1
ATOM 2115 C CA . ILE B 1 49 ? 6.863 -20.391 -17.016 1 97.88 49 ILE B CA 1
ATOM 2116 C C . ILE B 1 49 ? 5.852 -20.156 -18.125 1 97.88 49 ILE B C 1
ATOM 2118 O O . ILE B 1 49 ? 5.895 -20.844 -19.156 1 97.88 49 ILE B O 1
ATOM 2122 N N . ILE B 1 50 ? 4.945 -19.281 -17.875 1 98.12 50 ILE B N 1
ATOM 2123 C CA . ILE B 1 50 ? 3.928 -18.953 -18.875 1 98.12 50 ILE B CA 1
ATOM 2124 C C . ILE B 1 50 ? 4.277 -17.641 -19.547 1 98.12 50 ILE B C 1
ATOM 2126 O O . ILE B 1 50 ? 4.152 -16.562 -18.953 1 98.12 50 ILE B O 1
ATOM 2130 N N . GLY B 1 51 ? 4.621 -17.656 -20.781 1 96.69 51 GLY B N 1
ATOM 2131 C CA . GLY B 1 51 ? 5.027 -16.438 -21.484 1 96.69 51 GLY B CA 1
ATOM 2132 C C . GLY B 1 51 ? 4.496 -16.359 -22.906 1 96.69 51 GLY B C 1
ATOM 2133 O O . GLY B 1 51 ? 3.883 -17.312 -23.391 1 96.69 51 GLY B O 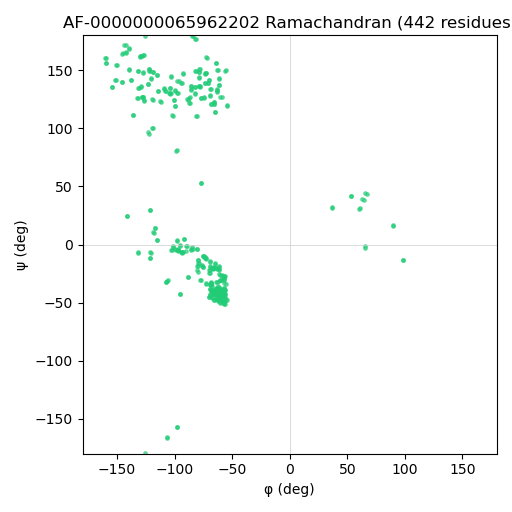1
ATOM 2134 N N . GLN B 1 52 ? 4.656 -15.188 -23.438 1 95.31 52 GLN B N 1
ATOM 2135 C CA . GLN B 1 52 ? 4.316 -15.039 -24.859 1 95.31 52 GLN B CA 1
ATOM 2136 C C . GLN B 1 52 ? 5.355 -15.719 -25.734 1 95.31 52 GLN B C 1
ATOM 2138 O O . GLN B 1 52 ? 6.555 -15.664 -25.453 1 95.31 52 GLN B O 1
ATOM 2143 N N . PRO B 1 53 ? 4.879 -16.234 -26.844 1 94.75 53 PRO B N 1
ATOM 2144 C CA . PRO B 1 53 ? 5.797 -16.953 -27.734 1 94.75 53 PRO B CA 1
ATOM 2145 C C . PRO B 1 53 ? 6.98 -16.109 -28.188 1 94.75 53 PRO B C 1
ATOM 2147 O O . PRO B 1 53 ? 8.109 -16.594 -28.266 1 94.75 53 PRO B O 1
ATOM 2150 N N . TYR B 1 54 ? 6.789 -14.844 -28.438 1 93.75 54 TYR B N 1
ATOM 2151 C CA . TYR B 1 54 ? 7.848 -13.992 -28.969 1 93.75 54 TYR B CA 1
ATOM 2152 C C . TYR B 1 54 ? 8.875 -13.664 -27.891 1 93.75 54 TYR B C 1
ATOM 2154 O O . TYR B 1 54 ? 9.969 -13.18 -28.188 1 93.75 54 TYR B O 1
ATOM 2162 N N . ASP B 1 55 ? 8.594 -13.992 -26.656 1 94.06 55 ASP B N 1
ATOM 2163 C CA . ASP B 1 55 ? 9.516 -13.742 -25.547 1 94.06 55 ASP B CA 1
ATOM 2164 C C . ASP B 1 55 ? 10.234 -15.016 -25.125 1 94.06 55 ASP B C 1
ATOM 2166 O O . ASP B 1 55 ? 11.125 -14.984 -24.281 1 94.06 55 ASP B O 1
ATOM 2170 N N . LYS B 1 56 ? 9.898 -16.141 -25.688 1 95.38 56 LYS B N 1
ATOM 2171 C CA . LYS B 1 56 ? 10.336 -17.453 -25.234 1 95.38 56 LYS B CA 1
ATOM 2172 C C . LYS B 1 56 ? 11.859 -17.547 -25.188 1 95.38 56 LYS B C 1
ATOM 2174 O O . LYS B 1 56 ? 12.438 -17.875 -24.156 1 95.38 56 LYS B O 1
ATOM 2179 N N . GLN B 1 57 ? 12.453 -17.188 -26.25 1 95 57 GLN B N 1
ATOM 2180 C CA . GLN B 1 57 ? 13.898 -17.359 -26.375 1 95 57 GLN B CA 1
ATOM 2181 C C . GLN B 1 57 ? 14.625 -16.516 -25.312 1 95 57 GLN B C 1
ATOM 2183 O O . GLN B 1 57 ? 15.5 -17.016 -24.609 1 95 57 GLN B O 1
ATOM 2188 N N . GLU B 1 58 ? 14.258 -15.312 -25.203 1 94.31 58 GLU B N 1
ATOM 2189 C CA . GLU B 1 58 ? 14.938 -14.406 -24.281 1 94.31 58 GLU B CA 1
ATOM 2190 C C . GLU B 1 58 ? 14.688 -14.805 -22.844 1 94.31 58 GLU B C 1
ATOM 2192 O O . GLU B 1 58 ? 15.602 -14.766 -22.016 1 94.31 58 GLU B O 1
ATOM 2197 N N . LEU B 1 59 ? 13.523 -15.195 -22.531 1 94.94 59 LEU B N 1
ATOM 2198 C CA . LEU B 1 59 ? 13.188 -15.578 -21.156 1 94.94 59 LEU B CA 1
ATOM 2199 C C . LEU B 1 59 ? 13.922 -16.844 -20.75 1 94.94 59 LEU B C 1
ATOM 2201 O O . LEU B 1 59 ? 14.5 -16.922 -19.672 1 94.94 59 LEU B O 1
ATOM 2205 N N . LEU B 1 60 ? 13.922 -17.828 -21.609 1 95 60 LEU B N 1
ATOM 2206 C CA . LEU B 1 60 ? 14.586 -19.078 -21.297 1 95 60 LEU B CA 1
ATOM 2207 C C . LEU B 1 60 ? 16.094 -18.906 -21.234 1 95 60 LEU B C 1
ATOM 2209 O O . LEU B 1 60 ? 16.766 -19.547 -20.422 1 95 60 LEU B O 1
ATOM 2213 N N . LYS B 1 61 ? 16.609 -18.016 -22.078 1 94.94 61 LYS B N 1
ATOM 2214 C CA . LYS B 1 61 ? 18.031 -17.703 -22.031 1 94.94 61 LYS B CA 1
ATOM 2215 C C . LYS B 1 61 ? 18.422 -17.094 -20.688 1 94.94 61 LYS B C 1
ATOM 2217 O O . LYS B 1 61 ? 19.484 -17.391 -20.141 1 94.94 61 LYS B O 1
ATOM 2222 N N . SER B 1 62 ? 17.562 -16.266 -20.156 1 94.25 62 SER B N 1
ATOM 2223 C CA . SER B 1 62 ? 17.828 -15.57 -18.906 1 94.25 62 SER B CA 1
ATOM 2224 C C . SER B 1 62 ? 17.891 -16.547 -17.734 1 94.25 62 SER B C 1
ATOM 2226 O O . SER B 1 62 ? 18.453 -16.219 -16.688 1 94.25 62 SER B O 1
ATOM 2228 N N . VAL B 1 63 ? 17.312 -17.703 -17.922 1 94.94 63 VAL B N 1
ATOM 2229 C CA . VAL B 1 63 ? 17.312 -18.672 -16.828 1 94.94 63 VAL B CA 1
ATOM 2230 C C . VAL B 1 63 ? 17.984 -19.969 -17.281 1 94.94 63 VAL B C 1
ATOM 2232 O O . VAL B 1 63 ? 17.625 -21.062 -16.828 1 94.94 63 VAL B O 1
ATOM 2235 N N . LYS B 1 64 ? 18.875 -19.891 -18.141 1 90.06 64 LYS B N 1
ATOM 2236 C CA . LYS B 1 64 ? 19.5 -21.031 -18.781 1 90.06 64 LYS B CA 1
ATOM 2237 C C . LYS B 1 64 ? 20.125 -21.984 -17.766 1 90.06 64 LYS B C 1
ATOM 2239 O O . LYS B 1 64 ? 20.188 -23.188 -17.984 1 90.06 64 LYS B O 1
ATOM 2244 N N . ASN B 1 65 ? 20.547 -21.453 -16.625 1 89.69 65 ASN B N 1
ATOM 2245 C CA . ASN B 1 65 ? 21.125 -22.266 -15.57 1 89.69 65 ASN B CA 1
ATOM 2246 C C . ASN B 1 65 ? 20.109 -23.25 -14.984 1 89.69 65 ASN B C 1
ATOM 2248 O O . ASN B 1 65 ? 20.484 -24.203 -14.312 1 89.69 65 ASN B O 1
ATOM 2252 N N . PHE B 1 66 ? 18.859 -22.938 -15.281 1 90.94 66 PHE B N 1
ATOM 2253 C CA . PHE B 1 66 ? 17.766 -23.734 -14.727 1 90.94 66 PHE B CA 1
ATOM 2254 C C . PHE B 1 66 ? 16.969 -24.406 -15.836 1 90.94 66 PHE B C 1
ATOM 2256 O O . PHE B 1 66 ? 15.836 -24.859 -15.609 1 90.94 66 PHE B O 1
ATOM 2263 N N . SER B 1 67 ? 17.406 -24.375 -16.969 1 83.75 67 SER B N 1
ATOM 2264 C CA . SER B 1 67 ? 16.672 -24.734 -18.172 1 83.75 67 SER B CA 1
ATOM 2265 C C . SER B 1 67 ? 16.109 -26.156 -18.078 1 83.75 67 SER B C 1
ATOM 2267 O O . SER B 1 67 ? 15 -26.406 -18.547 1 83.75 67 SER B O 1
ATOM 2269 N N . ASN B 1 68 ? 16.75 -27.062 -17.453 1 88.31 68 ASN B N 1
ATOM 2270 C CA . ASN B 1 68 ? 16.312 -28.453 -17.391 1 88.31 68 ASN B CA 1
ATOM 2271 C C . ASN B 1 68 ? 15.227 -28.641 -16.328 1 88.31 68 ASN B C 1
ATOM 2273 O O . ASN B 1 68 ? 14.617 -29.703 -16.234 1 88.31 68 ASN B O 1
ATOM 2277 N N . LYS B 1 69 ? 14.945 -27.625 -15.641 1 93.75 69 LYS B N 1
ATOM 2278 C CA . LYS B 1 69 ? 14.016 -27.734 -14.523 1 93.75 69 LYS B CA 1
ATOM 2279 C C . LYS B 1 69 ? 12.758 -26.922 -14.773 1 93.75 69 LYS B C 1
ATOM 2281 O O . LYS B 1 69 ? 11.867 -26.859 -13.922 1 93.75 69 LYS B O 1
ATOM 2286 N N . ILE B 1 70 ? 12.711 -26.344 -15.961 1 95.81 70 ILE B N 1
ATOM 2287 C CA . ILE B 1 70 ? 11.617 -25.406 -16.234 1 95.81 70 ILE B CA 1
ATOM 2288 C C . ILE B 1 70 ? 10.844 -25.875 -17.469 1 95.81 70 ILE B C 1
ATOM 2290 O O . ILE B 1 70 ? 11.438 -26.312 -18.453 1 95.81 70 ILE B O 1
ATOM 2294 N N . LYS B 1 71 ? 9.578 -25.797 -17.406 1 97 71 LYS B N 1
ATOM 2295 C CA . LYS B 1 71 ? 8.695 -26.062 -18.547 1 97 71 LYS B CA 1
ATOM 2296 C C . LYS B 1 71 ? 8.141 -24.766 -19.109 1 97 71 LYS B C 1
ATOM 2298 O O . LYS B 1 71 ? 7.633 -23.922 -18.375 1 97 71 LYS B O 1
ATOM 2303 N N . TRP B 1 72 ? 8.242 -24.594 -20.469 1 97.44 72 TRP B N 1
ATOM 2304 C CA . TRP B 1 72 ? 7.66 -23.438 -21.125 1 97.44 72 TRP B CA 1
ATOM 2305 C C . TRP B 1 72 ? 6.191 -23.672 -21.453 1 97.44 72 TRP B C 1
ATOM 2307 O O . TRP B 1 72 ? 5.82 -24.766 -21.922 1 97.44 72 TRP B O 1
ATOM 2317 N N . ILE B 1 73 ? 5.406 -22.75 -21.219 1 98.19 73 ILE B N 1
ATOM 2318 C CA . ILE B 1 73 ? 3.986 -22.781 -21.547 1 98.19 73 ILE B CA 1
ATOM 2319 C C . ILE B 1 73 ? 3.596 -21.5 -22.281 1 98.19 73 ILE B C 1
ATOM 2321 O O . ILE B 1 73 ? 3.965 -20.406 -21.859 1 98.19 73 ILE B O 1
ATOM 2325 N N . ASN B 1 74 ? 2.83 -21.594 -23.375 1 97.62 74 ASN B N 1
ATOM 2326 C CA . ASN B 1 74 ? 2.342 -20.406 -24.078 1 97.62 74 ASN B CA 1
ATOM 2327 C C . ASN B 1 74 ? 1.172 -19.766 -23.344 1 97.62 74 ASN B C 1
ATOM 2329 O O . ASN B 1 74 ? 0.197 -20.438 -23 1 97.62 74 ASN B O 1
ATOM 2333 N N . GLY B 1 75 ? 1.37 -18.484 -23.094 1 96.06 75 GLY B N 1
ATOM 2334 C CA . GLY B 1 75 ? 0.328 -17.734 -22.406 1 96.06 75 GLY B CA 1
ATOM 2335 C C . GLY B 1 75 ? -0.777 -17.266 -23.344 1 96.06 75 GLY B C 1
ATOM 2336 O O . GLY B 1 75 ? -0.823 -17.656 -24.516 1 96.06 75 GLY B O 1
ATOM 2337 N N . GLY B 1 76 ? -1.789 -16.625 -22.734 1 93.25 76 GLY B N 1
ATOM 2338 C CA . GLY B 1 76 ? -2.871 -15.992 -23.469 1 93.25 76 GLY B CA 1
ATOM 2339 C C . GLY B 1 76 ? -2.787 -14.477 -23.469 1 93.25 76 GLY B C 1
ATOM 2340 O O . GLY B 1 76 ? -1.749 -13.906 -23.141 1 93.25 76 GLY B O 1
ATOM 2341 N N . ASP B 1 77 ? -3.875 -13.836 -23.875 1 89.94 77 ASP B N 1
ATOM 2342 C CA . ASP B 1 77 ? -3.922 -12.391 -24.031 1 89.94 77 ASP B CA 1
ATOM 2343 C C . ASP B 1 77 ? -4.105 -11.695 -22.688 1 89.94 77 ASP B C 1
ATOM 2345 O O . ASP B 1 77 ? -3.883 -10.484 -22.562 1 89.94 77 ASP B O 1
ATOM 2349 N N . THR B 1 78 ? -4.516 -12.469 -21.703 1 91.75 78 THR B N 1
ATOM 2350 C CA . THR B 1 78 ? -4.703 -11.93 -20.359 1 91.75 78 THR B CA 1
ATOM 2351 C C . THR B 1 78 ? -4.004 -12.805 -19.312 1 91.75 78 THR B C 1
ATOM 2353 O O . THR B 1 78 ? -3.664 -13.961 -19.594 1 91.75 78 THR B O 1
ATOM 2356 N N . ARG B 1 79 ? -3.793 -12.234 -18.172 1 92.19 79 ARG B N 1
ATOM 2357 C CA . ARG B 1 79 ? -3.217 -13.016 -17.078 1 92.19 79 ARG B CA 1
ATOM 2358 C C . ARG B 1 79 ? -4.078 -14.234 -16.766 1 92.19 79 ARG B C 1
ATOM 2360 O O . ARG B 1 79 ? -3.561 -15.328 -16.562 1 92.19 79 ARG B O 1
ATOM 2367 N N . GLN B 1 80 ? -5.383 -14.016 -16.719 1 94.31 80 GLN B N 1
ATOM 2368 C CA . GLN B 1 80 ? -6.328 -15.086 -16.406 1 94.31 80 GLN B CA 1
ATOM 2369 C C . GLN B 1 80 ? -6.242 -16.219 -17.422 1 94.31 80 GLN B C 1
ATOM 2371 O O . GLN B 1 80 ? -6.184 -17.391 -17.062 1 94.31 80 GLN B O 1
ATOM 2376 N N . LYS B 1 81 ? -6.199 -15.852 -18.688 1 94.88 81 LYS B N 1
ATOM 2377 C CA . LYS B 1 81 ? -6.062 -16.859 -19.734 1 94.88 81 LYS B CA 1
ATOM 2378 C C . LYS B 1 81 ? -4.719 -17.562 -19.641 1 94.88 81 LYS B C 1
ATOM 2380 O O . LYS B 1 81 ? -4.629 -18.766 -19.906 1 94.88 81 LYS B O 1
ATOM 2385 N N . SER B 1 82 ? -3.701 -16.828 -19.328 1 96.62 82 SER B N 1
ATOM 2386 C CA . SER B 1 82 ? -2.371 -17.422 -19.172 1 96.62 82 SER B CA 1
ATOM 2387 C C . SER B 1 82 ? -2.354 -18.453 -18.062 1 96.62 82 SER B C 1
ATOM 2389 O O . SER B 1 82 ? -1.848 -19.562 -18.25 1 96.62 82 SER B O 1
ATOM 2391 N N . VAL B 1 83 ? -2.926 -18.109 -16.938 1 97.62 83 VAL B N 1
ATOM 2392 C CA . VAL B 1 83 ? -2.949 -19.031 -15.805 1 97.62 83 VAL B CA 1
ATOM 2393 C C . VAL B 1 83 ? -3.764 -20.281 -16.172 1 97.62 83 VAL B C 1
ATOM 2395 O O . VAL B 1 83 ? -3.385 -21.406 -15.836 1 97.62 83 VAL B O 1
ATOM 2398 N N . PHE B 1 84 ? -4.883 -20.078 -16.906 1 97.69 84 PHE B N 1
ATOM 2399 C CA . PHE B 1 84 ? -5.699 -21.219 -17.328 1 97.69 84 PHE B CA 1
ATOM 2400 C C . PHE B 1 84 ? -4.898 -22.141 -18.234 1 97.69 84 PHE B C 1
ATOM 2402 O O . PHE B 1 84 ? -4.957 -23.359 -18.094 1 97.69 84 PHE B O 1
ATOM 2409 N N . ASN B 1 85 ? -4.184 -21.578 -19.203 1 97.75 85 ASN B N 1
ATOM 2410 C CA . ASN B 1 85 ? -3.293 -22.375 -20.047 1 97.75 85 ASN B CA 1
ATOM 2411 C C . ASN B 1 85 ? -2.275 -23.156 -19.219 1 97.75 85 ASN B C 1
ATOM 2413 O O . ASN B 1 85 ? -1.976 -24.312 -19.5 1 97.75 85 ASN B O 1
ATOM 2417 N N . GLY B 1 86 ? -1.749 -22.438 -18.219 1 98.44 86 GLY B N 1
ATOM 2418 C CA . GLY B 1 86 ? -0.828 -23.078 -17.297 1 98.44 86 GLY B CA 1
ATOM 2419 C C . GLY B 1 86 ? -1.434 -24.281 -16.594 1 98.44 86 GLY B C 1
ATOM 2420 O O . GLY B 1 86 ? -0.803 -25.328 -16.484 1 98.44 86 GLY B O 1
ATOM 2421 N N . LEU B 1 87 ? -2.654 -24.125 -16.109 1 98.38 87 LEU B N 1
ATOM 2422 C CA . LEU B 1 87 ? -3.352 -25.219 -15.43 1 98.38 87 LEU B CA 1
ATOM 2423 C C . LEU B 1 87 ? -3.512 -26.422 -16.359 1 98.38 87 LEU B C 1
ATOM 2425 O O . LEU B 1 87 ? -3.307 -27.562 -15.93 1 98.38 87 LEU B O 1
ATOM 2429 N N . ASN B 1 88 ? -3.826 -26.172 -17.562 1 97.56 88 ASN B N 1
ATOM 2430 C CA . ASN B 1 88 ? -4.051 -27.219 -18.547 1 97.56 88 ASN B CA 1
ATOM 2431 C C . ASN B 1 88 ? -2.754 -27.938 -18.906 1 97.56 88 ASN B C 1
ATOM 2433 O O . ASN B 1 88 ? -2.779 -29.016 -19.5 1 97.56 88 ASN B O 1
ATOM 2437 N N . SER B 1 89 ? -1.659 -27.344 -18.641 1 97.94 89 SER B N 1
ATOM 2438 C CA . SER B 1 89 ? -0.363 -27.891 -19.016 1 97.94 89 SER B CA 1
ATOM 2439 C C . SER B 1 89 ? 0.278 -28.641 -17.859 1 97.94 89 SER B C 1
ATOM 2441 O O . SER B 1 89 ? 1.354 -29.219 -18 1 97.94 89 SER B O 1
ATOM 2443 N N . LEU B 1 90 ? -0.35 -28.609 -16.703 1 98.31 90 LEU B N 1
ATOM 2444 C CA . LEU B 1 90 ? 0.184 -29.328 -15.555 1 98.31 90 LEU B CA 1
ATOM 2445 C C . LEU B 1 90 ? 0.214 -30.828 -15.812 1 98.31 90 LEU B C 1
ATOM 2447 O O . LEU B 1 90 ? -0.626 -31.359 -16.547 1 98.31 90 LEU B O 1
ATOM 2451 N N . PRO B 1 91 ? 1.207 -31.5 -15.156 1 96.81 91 PRO B N 1
ATOM 2452 C CA . PRO B 1 91 ? 1.117 -32.969 -15.18 1 96.81 91 PRO B CA 1
ATOM 2453 C C . PRO B 1 91 ? -0.213 -33.469 -14.641 1 96.81 91 PRO B C 1
ATOM 2455 O O . PRO B 1 91 ? -0.792 -32.875 -13.734 1 96.81 91 PRO B O 1
ATOM 2458 N N . SER B 1 92 ? -0.646 -34.594 -15.141 1 95.12 92 SER B N 1
ATOM 2459 C CA . SER B 1 92 ? -1.942 -35.156 -14.773 1 95.12 92 SER B CA 1
ATOM 2460 C C . SER B 1 92 ? -1.995 -35.5 -13.289 1 95.12 92 SER B C 1
ATOM 2462 O O . SER B 1 92 ? -3.074 -35.562 -12.695 1 95.12 92 SER B O 1
ATOM 2464 N N . THR B 1 93 ? -0.893 -35.656 -12.648 1 95.69 93 THR B N 1
ATOM 2465 C CA . THR B 1 93 ? -0.833 -36.094 -11.25 1 95.69 93 THR B CA 1
ATOM 2466 C C . THR B 1 93 ? -0.806 -34.875 -10.336 1 95.69 93 THR B C 1
ATOM 2468 O O . THR B 1 93 ? -0.846 -35 -9.109 1 95.69 93 THR B O 1
ATOM 2471 N N . ALA B 1 94 ? -0.709 -33.656 -10.922 1 97.56 94 ALA B N 1
ATOM 2472 C CA . ALA B 1 94 ? -0.627 -32.438 -10.102 1 97.56 94 ALA B CA 1
ATOM 2473 C C . ALA B 1 94 ? -1.92 -32.219 -9.32 1 97.56 94 ALA B C 1
ATOM 2475 O O . ALA B 1 94 ? -2.996 -32.125 -9.914 1 97.56 94 ALA B O 1
ATOM 2476 N N . GLU B 1 95 ? -1.874 -32.125 -8.016 1 97.5 95 GLU B N 1
ATOM 2477 C CA . GLU B 1 95 ? -3.047 -31.938 -7.168 1 97.5 95 GLU B CA 1
ATOM 2478 C C . GLU B 1 95 ? -3.096 -30.531 -6.602 1 97.5 95 GLU B C 1
ATOM 2480 O O . GLU B 1 95 ? -4.176 -30.016 -6.305 1 97.5 95 GLU B O 1
ATOM 2485 N N . LYS B 1 96 ? -1.932 -30 -6.379 1 98.38 96 LYS B N 1
ATOM 2486 C CA . LYS B 1 96 ? -1.785 -28.656 -5.82 1 98.38 96 LYS B CA 1
ATOM 2487 C C . LYS B 1 96 ? -0.871 -27.797 -6.688 1 98.38 96 LYS B C 1
ATOM 2489 O O . LYS B 1 96 ? 0.041 -28.312 -7.336 1 98.38 96 LYS B O 1
ATOM 2494 N N . VAL B 1 97 ? -1.171 -26.531 -6.688 1 98.75 97 VAL B N 1
ATOM 2495 C CA . VAL B 1 97 ? -0.383 -25.641 -7.531 1 98.75 97 VAL B CA 1
ATOM 2496 C C . VAL B 1 97 ? -0.244 -24.281 -6.852 1 98.75 97 VAL B C 1
ATOM 2498 O O . VAL B 1 97 ? -1.169 -23.812 -6.18 1 98.75 97 VAL B O 1
ATOM 2501 N N . LEU B 1 98 ? 0.918 -23.688 -6.93 1 98.81 98 LEU B N 1
ATOM 2502 C CA . LEU B 1 98 ? 1.169 -22.297 -6.566 1 98.81 98 LEU B CA 1
ATOM 2503 C C . LEU B 1 98 ? 1.292 -21.422 -7.812 1 98.81 98 LEU B C 1
ATOM 2505 O O . LEU B 1 98 ? 1.954 -21.797 -8.781 1 98.81 98 LEU B O 1
ATOM 2509 N N . ILE B 1 99 ? 0.584 -20.328 -7.84 1 98.75 99 ILE B N 1
ATOM 2510 C CA . ILE B 1 99 ? 0.746 -19.297 -8.859 1 98.75 99 ILE B CA 1
ATOM 2511 C C . ILE B 1 99 ? 1.596 -18.156 -8.312 1 98.75 99 ILE B C 1
ATOM 2513 O O . ILE B 1 99 ? 1.202 -17.484 -7.355 1 98.75 99 ILE B O 1
ATOM 2517 N N . HIS B 1 100 ? 2.707 -17.875 -8.883 1 98.62 100 HIS B N 1
ATOM 2518 C CA . HIS B 1 100 ? 3.605 -16.828 -8.391 1 98.62 100 HIS B CA 1
ATOM 2519 C C . HIS B 1 100 ? 3.984 -15.859 -9.5 1 98.62 100 HIS B C 1
ATOM 2521 O O . HIS B 1 100 ? 4.438 -16.281 -10.562 1 98.62 100 HIS B O 1
ATOM 2527 N N . ASP B 1 101 ? 3.781 -14.594 -9.266 1 96.94 101 ASP B N 1
ATOM 2528 C CA . ASP B 1 101 ? 4.094 -13.562 -10.25 1 96.94 101 ASP B CA 1
ATOM 2529 C C . ASP B 1 101 ? 5.59 -13.531 -10.555 1 96.94 101 ASP B C 1
ATOM 2531 O O . ASP B 1 101 ? 6.414 -13.43 -9.648 1 96.94 101 ASP B O 1
ATOM 2535 N N . GLY B 1 102 ? 5.887 -13.516 -11.805 1 96.81 102 GLY B N 1
ATOM 2536 C CA . GLY B 1 102 ? 7.277 -13.414 -12.211 1 96.81 102 GLY B CA 1
ATOM 2537 C C . GLY B 1 102 ? 7.949 -12.141 -11.742 1 96.81 102 GLY B C 1
ATOM 2538 O O . GLY B 1 102 ? 9.164 -12.109 -11.547 1 96.81 102 GLY B O 1
ATOM 2539 N N . ALA B 1 103 ? 7.148 -11.156 -11.469 1 95.56 103 ALA B N 1
ATOM 2540 C CA . ALA B 1 103 ? 7.668 -9.836 -11.102 1 95.56 103 ALA B CA 1
ATOM 2541 C C . ALA B 1 103 ? 7.875 -9.727 -9.594 1 95.56 103 ALA B C 1
ATOM 2543 O O . ALA B 1 103 ? 8.305 -8.688 -9.102 1 95.56 103 ALA B O 1
ATOM 2544 N N . ARG B 1 104 ? 7.574 -10.719 -8.836 1 97.25 104 ARG B N 1
ATOM 2545 C CA . ARG B 1 104 ? 7.91 -10.797 -7.418 1 97.25 104 ARG B CA 1
ATOM 2546 C C . ARG B 1 104 ? 9.164 -11.633 -7.199 1 97.25 104 ARG B C 1
ATOM 2548 O O . ARG B 1 104 ? 9.086 -12.75 -6.688 1 97.25 104 ARG B O 1
ATOM 2555 N N . CYS B 1 105 ? 10.242 -11.031 -7.406 1 97.44 105 CYS B N 1
ATOM 2556 C CA . CYS B 1 105 ? 11.484 -11.773 -7.566 1 97.44 105 CYS B CA 1
ATOM 2557 C C . CYS B 1 105 ? 12.203 -11.93 -6.23 1 97.44 105 CYS B C 1
ATOM 2559 O O . CYS B 1 105 ? 13.289 -12.516 -6.168 1 97.44 105 CYS B O 1
ATOM 2561 N N . LEU B 1 106 ? 11.586 -11.484 -5.082 1 96.56 106 LEU B N 1
ATOM 2562 C CA . LEU B 1 106 ? 12.289 -11.523 -3.807 1 96.56 106 LEU B CA 1
ATOM 2563 C C . LEU B 1 106 ? 11.594 -12.453 -2.826 1 96.56 106 LEU B C 1
ATOM 2565 O O . LEU B 1 106 ? 11.867 -12.422 -1.624 1 96.56 106 LEU B O 1
ATOM 2569 N N . VAL B 1 107 ? 10.719 -13.242 -3.309 1 97.44 107 VAL B N 1
ATOM 2570 C CA . VAL B 1 107 ? 10.016 -14.172 -2.432 1 97.44 107 VAL B CA 1
ATOM 2571 C C . VAL B 1 107 ? 11.016 -15.156 -1.822 1 97.44 107 VAL B C 1
ATOM 2573 O O . VAL B 1 107 ? 11.898 -15.656 -2.516 1 97.44 107 VAL B O 1
ATOM 2576 N N . GLY B 1 108 ? 10.922 -15.359 -0.513 1 96.62 108 GLY B N 1
ATOM 2577 C CA . GLY B 1 108 ? 11.758 -16.344 0.138 1 96.62 108 GLY B CA 1
ATOM 2578 C C . GLY B 1 108 ? 11.25 -17.766 -0.046 1 96.62 108 GLY B C 1
ATOM 2579 O O . GLY B 1 108 ? 10.039 -18.016 -0.045 1 96.62 108 GLY B O 1
ATOM 2580 N N . PRO B 1 109 ? 12.234 -18.719 -0.183 1 97.88 109 PRO B N 1
ATOM 2581 C CA . PRO B 1 109 ? 11.82 -20.125 -0.33 1 97.88 109 PRO B CA 1
ATOM 2582 C C . PRO B 1 109 ? 10.984 -20.609 0.85 1 97.88 109 PRO B C 1
ATOM 2584 O O . PRO B 1 109 ? 10.109 -21.469 0.679 1 97.88 109 PRO B O 1
ATOM 2587 N N . ASP B 1 110 ? 11.195 -20 1.976 1 98.06 110 ASP B N 1
ATOM 2588 C CA . ASP B 1 110 ? 10.445 -20.391 3.162 1 98.06 110 ASP B CA 1
ATOM 2589 C C . ASP B 1 110 ? 8.961 -20.062 3.014 1 98.06 110 ASP B C 1
ATOM 2591 O O . ASP B 1 110 ? 8.102 -20.812 3.461 1 98.06 110 ASP B O 1
ATOM 2595 N N . LEU B 1 111 ? 8.703 -18.906 2.432 1 98.25 111 LEU B N 1
ATOM 2596 C CA . LEU B 1 111 ? 7.32 -18.5 2.225 1 98.25 111 LEU B CA 1
ATOM 2597 C C . LEU B 1 111 ? 6.637 -19.391 1.197 1 98.25 111 LEU B C 1
ATOM 2599 O O . LEU B 1 111 ? 5.445 -19.703 1.325 1 98.25 111 LEU B O 1
ATOM 2603 N N . ILE B 1 112 ? 7.371 -19.859 0.213 1 98.56 112 ILE B N 1
ATOM 2604 C CA . ILE B 1 112 ? 6.852 -20.781 -0.789 1 98.56 112 ILE B CA 1
ATOM 2605 C C . ILE B 1 112 ? 6.5 -22.125 -0.129 1 98.56 112 ILE B C 1
ATOM 2607 O O . ILE B 1 112 ? 5.398 -22.641 -0.322 1 98.56 112 ILE B O 1
ATOM 2611 N N . ASN B 1 113 ? 7.43 -22.625 0.682 1 98.75 113 ASN B N 1
ATOM 2612 C CA . ASN B 1 113 ? 7.188 -23.859 1.416 1 98.75 113 ASN B CA 1
ATOM 2613 C C . ASN B 1 113 ? 5.984 -23.734 2.348 1 98.75 113 ASN B C 1
ATOM 2615 O O . ASN B 1 113 ? 5.18 -24.656 2.459 1 98.75 113 ASN B O 1
ATOM 2619 N N . LYS B 1 114 ? 5.898 -22.562 2.953 1 98.56 114 LYS B N 1
ATOM 2620 C CA . LYS B 1 114 ? 4.789 -22.328 3.871 1 98.56 114 LYS B CA 1
ATOM 2621 C C . LYS B 1 114 ? 3.449 -22.406 3.143 1 98.56 114 LYS B C 1
ATOM 2623 O O . LYS B 1 114 ? 2.504 -23.031 3.629 1 98.56 114 LYS B O 1
ATOM 2628 N N . CYS B 1 115 ? 3.35 -21.797 1.993 1 98.56 115 CYS B N 1
ATOM 2629 C CA . CYS B 1 115 ? 2.129 -21.859 1.197 1 98.56 115 CYS B CA 1
ATOM 2630 C C . CYS B 1 115 ? 1.797 -23.297 0.81 1 98.56 115 CYS B C 1
ATOM 2632 O O . CYS B 1 115 ? 0.644 -23.719 0.907 1 98.56 115 CYS B O 1
ATOM 2634 N N . ALA B 1 116 ? 2.807 -24.062 0.403 1 98.31 116 ALA B N 1
ATOM 2635 C CA . ALA B 1 116 ? 2.619 -25.453 0.023 1 98.31 116 ALA B CA 1
ATOM 2636 C C . ALA B 1 116 ? 2.066 -26.266 1.189 1 98.31 116 ALA B C 1
ATOM 2638 O O . ALA B 1 116 ? 1.126 -27.047 1.021 1 98.31 116 ALA B O 1
ATOM 2639 N N . MET B 1 117 ? 2.621 -26.031 2.33 1 98.31 117 MET B N 1
ATOM 2640 C CA . MET B 1 117 ? 2.223 -26.797 3.516 1 98.31 117 MET B CA 1
ATOM 2641 C C . MET B 1 117 ? 0.792 -26.453 3.922 1 98.31 117 MET B C 1
ATOM 2643 O O . MET B 1 117 ? 0.027 -27.328 4.312 1 98.31 117 MET B O 1
ATOM 2647 N N . GLU B 1 118 ? 0.476 -25.188 3.805 1 98 118 GLU B N 1
ATOM 2648 C CA . GLU B 1 118 ? -0.847 -24.734 4.223 1 98 118 GLU B CA 1
ATOM 2649 C C . GLU B 1 118 ? -1.937 -25.312 3.318 1 98 118 GLU B C 1
ATOM 2651 O O . GLU B 1 118 ? -3.096 -25.406 3.725 1 98 118 GLU B O 1
ATOM 2656 N N . LEU B 1 119 ? -1.589 -25.75 2.109 1 97.19 119 LEU B N 1
ATOM 2657 C CA . LEU B 1 119 ? -2.551 -26.312 1.168 1 97.19 119 LEU B CA 1
ATOM 2658 C C . LEU B 1 119 ? -2.945 -27.719 1.577 1 97.19 119 LEU B C 1
ATOM 2660 O O . LEU B 1 119 ? -3.885 -28.297 1.021 1 97.19 119 LEU B O 1
ATOM 2664 N N . GLU B 1 120 ? -2.254 -28.25 2.52 1 95.69 120 GLU B N 1
ATOM 2665 C CA . GLU B 1 120 ? -2.645 -29.547 3.053 1 95.69 120 GLU B CA 1
ATOM 2666 C C . GLU B 1 120 ? -3.938 -29.453 3.854 1 95.69 120 GLU B C 1
ATOM 2668 O O . GLU B 1 120 ? -4.684 -30.438 3.959 1 95.69 120 GLU B O 1
ATOM 2673 N N . GLN B 1 121 ? -4.184 -28.266 4.344 1 95.81 121 GLN B N 1
ATOM 2674 C CA . GLN B 1 121 ? -5.32 -28.094 5.246 1 95.81 121 GLN B CA 1
ATOM 2675 C C . GLN B 1 121 ? -6.32 -27.094 4.695 1 95.81 121 GLN B C 1
ATOM 2677 O O . GLN B 1 121 ? -7.379 -26.875 5.285 1 95.81 121 GLN B O 1
ATOM 2682 N N . ASN B 1 122 ? -5.98 -26.453 3.625 1 96.31 122 ASN B N 1
ATOM 2683 C CA . ASN B 1 122 ? -6.824 -25.422 3.029 1 96.31 122 ASN B CA 1
ATOM 2684 C C . ASN B 1 122 ? -6.98 -25.625 1.525 1 96.31 122 ASN B C 1
ATOM 2686 O O . ASN B 1 122 ? -6.055 -26.094 0.857 1 96.31 122 ASN B O 1
ATOM 2690 N N . ASP B 1 123 ? -8.094 -25.234 1.001 1 94.44 123 ASP B N 1
ATOM 2691 C CA . ASP B 1 123 ? -8.352 -25.359 -0.431 1 94.44 123 ASP B CA 1
ATOM 2692 C C . ASP B 1 123 ? -7.629 -24.266 -1.216 1 94.44 123 ASP B C 1
ATOM 2694 O O . ASP B 1 123 ? -7.336 -24.438 -2.4 1 94.44 123 ASP B O 1
ATOM 2698 N N . ALA B 1 124 ? -7.48 -23.172 -0.577 1 98.44 124 ALA B N 1
ATOM 2699 C CA . ALA B 1 124 ? -6.812 -22.031 -1.209 1 98.44 124 ALA B CA 1
ATOM 2700 C C . ALA B 1 124 ? -6.117 -21.156 -0.17 1 98.44 124 ALA B C 1
ATOM 2702 O O . ALA B 1 124 ? -6.629 -20.969 0.936 1 98.44 124 ALA B O 1
ATOM 2703 N N . VAL B 1 125 ? -4.957 -20.672 -0.527 1 98.69 125 VAL B N 1
ATOM 2704 C CA . VAL B 1 125 ? -4.199 -19.766 0.331 1 98.69 125 VAL B CA 1
ATOM 2705 C C . VAL B 1 125 ? -3.561 -18.656 -0.515 1 98.69 125 VAL B C 1
ATOM 2707 O O . VAL B 1 125 ? -3.27 -18.875 -1.695 1 98.69 125 VAL B O 1
ATOM 2710 N N . ILE B 1 126 ? -3.383 -17.516 0.078 1 98.5 126 ILE B N 1
ATOM 2711 C CA . ILE B 1 126 ? -2.617 -16.484 -0.611 1 98.5 126 ILE B CA 1
ATOM 2712 C C . ILE B 1 126 ? -1.673 -15.805 0.374 1 98.5 126 ILE B C 1
ATOM 2714 O O . ILE B 1 126 ? -2.012 -15.625 1.546 1 98.5 126 ILE B O 1
ATOM 2718 N N . LEU B 1 127 ? -0.518 -15.5 -0.073 1 98.5 127 LEU B N 1
ATOM 2719 C CA . LEU B 1 127 ? 0.362 -14.617 0.68 1 98.5 127 LEU B CA 1
ATOM 2720 C C . LEU B 1 127 ? -0.175 -13.188 0.679 1 98.5 127 LEU B C 1
ATOM 2722 O O . LEU B 1 127 ? -0.704 -12.719 -0.331 1 98.5 127 LEU B O 1
ATOM 2726 N N . ALA B 1 128 ? -0.034 -12.531 1.782 1 98.38 128 ALA B N 1
ATOM 2727 C CA . ALA B 1 128 ? -0.427 -11.133 1.907 1 98.38 128 ALA B CA 1
ATOM 2728 C C . ALA B 1 128 ? 0.267 -10.469 3.096 1 98.38 128 ALA B C 1
ATOM 2730 O O . ALA B 1 128 ? 0.808 -11.156 3.967 1 98.38 128 ALA B O 1
ATOM 2731 N N . THR B 1 129 ? 0.308 -9.172 3.088 1 97.5 129 THR B N 1
ATOM 2732 C CA . THR B 1 129 ? 0.832 -8.43 4.227 1 97.5 129 THR B CA 1
ATOM 2733 C C . THR B 1 129 ? -0.216 -7.461 4.77 1 97.5 129 THR B C 1
ATOM 2735 O O . THR B 1 129 ? -1.067 -6.977 4.02 1 97.5 129 THR B O 1
ATOM 2738 N N . LYS B 1 130 ? -0.142 -7.188 6.031 1 96.38 130 LYS B N 1
ATOM 2739 C CA . LYS B 1 130 ? -1.034 -6.199 6.629 1 96.38 130 LYS B CA 1
ATOM 2740 C C . LYS B 1 130 ? -0.828 -4.82 6.008 1 96.38 130 LYS B C 1
ATOM 2742 O O . LYS B 1 130 ? 0.305 -4.422 5.73 1 96.38 130 LYS B O 1
ATOM 2747 N N . VAL B 1 131 ? -1.903 -4.18 5.754 1 95.19 131 VAL B N 1
ATOM 2748 C CA . VAL B 1 131 ? -1.854 -2.814 5.242 1 95.19 131 VAL B CA 1
ATOM 2749 C C . VAL B 1 131 ? -1.456 -1.854 6.359 1 95.19 131 VAL B C 1
ATOM 2751 O O . VAL B 1 131 ? -1.934 -1.978 7.492 1 95.19 131 VAL B O 1
ATOM 2754 N N . THR B 1 132 ? -0.62 -0.902 6.031 1 90.44 132 THR B N 1
ATOM 2755 C CA . THR B 1 132 ? -0.153 0.032 7.047 1 90.44 132 THR B CA 1
ATOM 2756 C C . THR B 1 132 ? -0.805 1.399 6.867 1 90.44 132 THR B C 1
ATOM 2758 O O . THR B 1 132 ? -1.065 2.104 7.844 1 90.44 132 THR B O 1
ATOM 2761 N N . ASP B 1 133 ? -1.1 1.738 5.66 1 92.25 133 ASP B N 1
ATOM 2762 C CA . ASP B 1 133 ? -1.724 3.027 5.379 1 92.25 133 ASP B CA 1
ATOM 2763 C C . ASP B 1 133 ? -3.217 2.996 5.695 1 92.25 133 ASP B C 1
ATOM 2765 O O . ASP B 1 133 ? -3.852 1.941 5.613 1 92.25 133 ASP B O 1
ATOM 2769 N N . THR B 1 134 ? -3.711 4.098 6.09 1 94.75 134 THR B N 1
ATOM 2770 C CA . THR B 1 134 ? -5.16 4.246 6.137 1 94.75 134 THR B CA 1
ATOM 2771 C C . THR B 1 134 ? -5.75 4.258 4.73 1 94.75 134 THR B C 1
ATOM 2773 O O . THR B 1 134 ? -5.34 5.059 3.887 1 94.75 134 THR B O 1
ATOM 2776 N N . ILE B 1 135 ? -6.629 3.324 4.465 1 97.38 135 ILE B N 1
ATOM 2777 C CA . ILE B 1 135 ? -7.242 3.219 3.148 1 97.38 135 ILE B CA 1
ATOM 2778 C C . ILE B 1 135 ? -8.633 3.848 3.178 1 97.38 135 ILE B C 1
ATOM 2780 O O . ILE B 1 135 ? -9.422 3.59 4.094 1 97.38 135 ILE B O 1
ATOM 2784 N N . LYS B 1 136 ? -8.922 4.688 2.195 1 98 136 LYS B N 1
ATOM 2785 C CA . LYS B 1 136 ? -10.227 5.312 2.02 1 98 136 LYS B CA 1
ATOM 2786 C C . LYS B 1 136 ? -10.953 4.734 0.808 1 98 136 LYS B C 1
ATOM 2788 O O . LYS B 1 136 ? -10.344 4.512 -0.24 1 98 136 LYS B O 1
ATOM 2793 N N . ILE B 1 137 ? -12.172 4.414 0.975 1 97.56 137 ILE B N 1
ATOM 2794 C CA . ILE B 1 137 ? -13.039 4.133 -0.16 1 97.56 137 ILE B CA 1
ATOM 2795 C C . ILE B 1 137 ? -13.688 5.426 -0.651 1 97.56 137 ILE B C 1
ATOM 2797 O O . ILE B 1 137 ? -14.336 6.137 0.121 1 97.56 137 ILE B O 1
ATOM 2801 N N . VAL B 1 138 ? -13.523 5.711 -1.869 1 98.06 138 VAL B N 1
ATOM 2802 C CA . VAL B 1 138 ? -13.906 7.004 -2.43 1 98.06 138 VAL B CA 1
ATOM 2803 C C . VAL B 1 138 ? -14.938 6.805 -3.537 1 98.06 138 VAL B C 1
ATOM 2805 O O . VAL B 1 138 ? -14.867 5.836 -4.297 1 98.06 138 VAL B O 1
ATOM 2808 N N . ASP B 1 139 ? -15.906 7.699 -3.648 1 96.88 139 ASP B N 1
ATOM 2809 C CA . ASP B 1 139 ? -16.922 7.578 -4.691 1 96.88 139 ASP B CA 1
ATOM 2810 C C . ASP B 1 139 ? -16.438 8.195 -6.004 1 96.88 139 ASP B C 1
ATOM 2812 O O . ASP B 1 139 ? -15.297 8.641 -6.102 1 96.88 139 ASP B O 1
ATOM 2816 N N . ASN B 1 140 ? -17.25 8.148 -7.012 1 94.56 140 ASN B N 1
ATOM 2817 C CA . ASN B 1 140 ? -16.875 8.562 -8.359 1 94.56 140 ASN B CA 1
ATOM 2818 C C . ASN B 1 140 ? -16.672 10.07 -8.445 1 94.56 140 ASN B C 1
ATOM 2820 O O . ASN B 1 140 ? -16.094 10.57 -9.414 1 94.56 140 ASN B O 1
ATOM 2824 N N . ARG B 1 141 ? -17.172 10.805 -7.367 1 95 141 ARG B N 1
ATOM 2825 C CA . ARG B 1 141 ? -17.031 12.258 -7.359 1 95 141 ARG B CA 1
ATOM 2826 C C . ARG B 1 141 ? -15.789 12.68 -6.566 1 95 141 ARG B C 1
ATOM 2828 O O . ARG B 1 141 ? -15.5 13.867 -6.441 1 95 141 ARG B O 1
ATOM 2835 N N . GLY B 1 142 ? -15.07 11.688 -6 1 96.62 142 GLY B N 1
ATOM 2836 C CA . GLY B 1 142 ? -13.836 11.977 -5.297 1 96.62 142 GLY B CA 1
ATOM 2837 C C . GLY B 1 142 ? -14.039 12.266 -3.818 1 96.62 142 GLY B C 1
ATOM 2838 O O . GLY B 1 142 ? -13.188 12.891 -3.178 1 96.62 142 GLY B O 1
ATOM 2839 N N . TYR B 1 143 ? -15.18 11.906 -3.297 1 97.88 143 TYR B N 1
ATOM 2840 C CA . TYR B 1 143 ? -15.445 12.102 -1.876 1 97.88 143 TYR B CA 1
ATOM 2841 C C . TYR B 1 143 ? -15.328 10.789 -1.11 1 97.88 143 TYR B C 1
ATOM 2843 O O . TYR B 1 143 ? -15.719 9.734 -1.612 1 97.88 143 TYR B O 1
ATOM 2851 N N . ILE B 1 144 ? -14.828 10.859 0.135 1 97.81 144 ILE B N 1
ATOM 2852 C CA . ILE B 1 144 ? -14.656 9.68 0.965 1 97.81 144 ILE B CA 1
ATOM 2853 C C . ILE B 1 144 ? -16.016 9.133 1.381 1 97.81 144 ILE B C 1
ATOM 2855 O O . ILE B 1 144 ? -16.859 9.867 1.897 1 97.81 144 ILE B O 1
ATOM 2859 N N . LYS B 1 145 ? -16.188 7.824 1.133 1 96.56 145 LYS B N 1
ATOM 2860 C CA . LYS B 1 145 ? -17.406 7.133 1.547 1 96.56 145 LYS B CA 1
ATOM 2861 C C . LYS B 1 145 ? -17.219 6.438 2.891 1 96.56 145 LYS B C 1
ATOM 2863 O O . LYS B 1 145 ? -18.109 6.473 3.746 1 96.56 145 LYS B O 1
ATOM 2868 N N . GLU B 1 146 ? -16.078 5.84 2.953 1 94.38 146 GLU B N 1
ATOM 2869 C CA . GLU B 1 146 ? -15.836 5.055 4.156 1 94.38 146 GLU B CA 1
ATOM 2870 C C . GLU B 1 146 ? -14.336 4.816 4.355 1 94.38 146 GLU B C 1
ATOM 2872 O O . GLU B 1 146 ? -13.555 4.91 3.406 1 94.38 146 GLU B O 1
ATOM 2877 N N . THR B 1 147 ? -14.016 4.57 5.613 1 95.75 147 THR B N 1
ATOM 2878 C CA . THR B 1 147 ? -12.68 4.129 6.004 1 95.75 147 THR B CA 1
ATOM 2879 C C . THR B 1 147 ? -12.734 2.76 6.672 1 95.75 147 THR B C 1
ATOM 2881 O O . THR B 1 147 ? -13.078 2.652 7.855 1 95.75 147 THR B O 1
ATOM 2884 N N . PRO B 1 148 ? -12.406 1.735 5.875 1 94.88 148 PRO B N 1
ATOM 2885 C CA . PRO B 1 148 ? -12.438 0.407 6.492 1 94.88 148 PRO B CA 1
ATOM 2886 C C . PRO B 1 148 ? -11.414 0.25 7.613 1 94.88 148 PRO B C 1
ATOM 2888 O O . PRO B 1 148 ? -10.406 0.961 7.637 1 94.88 148 PRO B O 1
ATOM 2891 N N . ASN B 1 149 ? -11.742 -0.702 8.5 1 93.88 149 ASN B N 1
ATOM 2892 C CA . ASN B 1 149 ? -10.82 -0.994 9.594 1 93.88 149 ASN B CA 1
ATOM 2893 C C . ASN B 1 149 ? -9.5 -1.562 9.078 1 93.88 149 ASN B C 1
ATOM 2895 O O . ASN B 1 149 ? -9.461 -2.678 8.562 1 93.88 149 ASN B O 1
ATOM 2899 N N . ARG B 1 150 ? -8.492 -0.859 9.25 1 94.06 150 ARG B N 1
ATOM 2900 C CA . ARG B 1 150 ? -7.168 -1.187 8.727 1 94.06 150 ARG B CA 1
ATOM 2901 C C . ARG B 1 150 ? -6.711 -2.557 9.211 1 94.06 150 ARG B C 1
ATOM 2903 O O . ARG B 1 150 ? -5.988 -3.264 8.508 1 94.06 150 ARG B O 1
ATOM 2910 N N . GLN B 1 151 ? -7.141 -2.959 10.383 1 94.38 151 GLN B N 1
ATOM 2911 C CA . GLN B 1 151 ? -6.699 -4.211 10.984 1 94.38 151 GLN B CA 1
ATOM 2912 C C . GLN B 1 151 ? -7.168 -5.41 10.172 1 94.38 151 GLN B C 1
ATOM 2914 O O . GLN B 1 151 ? -6.605 -6.504 10.281 1 94.38 151 GLN B O 1
ATOM 2919 N N . ASN B 1 152 ? -8.156 -5.199 9.359 1 97.25 152 ASN B N 1
ATOM 2920 C CA . ASN B 1 152 ? -8.719 -6.277 8.555 1 97.25 152 ASN B CA 1
ATOM 2921 C C . ASN B 1 152 ? -8.211 -6.223 7.113 1 97.25 152 ASN B C 1
ATOM 2923 O O . ASN B 1 152 ? -8.602 -7.047 6.281 1 97.25 152 ASN B O 1
ATOM 2927 N N . LEU B 1 153 ? -7.434 -5.273 6.797 1 97.88 153 LEU B N 1
ATOM 2928 C CA . LEU B 1 153 ? -7.016 -5.051 5.418 1 97.88 153 LEU B CA 1
ATOM 2929 C C . LEU B 1 153 ? -5.645 -5.672 5.156 1 97.88 153 LEU B C 1
ATOM 2931 O O . LEU B 1 153 ? -4.703 -5.449 5.922 1 97.88 153 LEU B O 1
ATOM 2935 N N . TRP B 1 154 ? -5.602 -6.414 4.098 1 98.12 154 TRP B N 1
ATOM 2936 C CA . TRP B 1 154 ? -4.371 -7.082 3.693 1 98.12 154 TRP B CA 1
ATOM 2937 C C . TRP B 1 154 ? -4.062 -6.809 2.225 1 98.12 154 TRP B C 1
ATOM 2939 O O . TRP B 1 154 ? -4.961 -6.816 1.382 1 98.12 154 TRP B O 1
ATOM 2949 N N . ALA B 1 155 ? -2.834 -6.52 1.924 1 97.56 155 ALA B N 1
ATOM 2950 C CA . ALA B 1 155 ? -2.379 -6.375 0.542 1 97.56 155 ALA B CA 1
ATOM 2951 C C . ALA B 1 155 ? -1.954 -7.723 -0.036 1 97.56 155 ALA B C 1
ATOM 2953 O O . ALA B 1 155 ? -1.033 -8.359 0.476 1 97.56 155 ALA B O 1
ATOM 2954 N N . ALA B 1 156 ? -2.551 -8.094 -1.057 1 97.62 156 ALA B N 1
ATOM 2955 C CA . ALA B 1 156 ? -2.342 -9.414 -1.64 1 97.62 156 ALA B CA 1
ATOM 2956 C C . ALA B 1 156 ? -0.96 -9.523 -2.279 1 97.62 156 ALA B C 1
ATOM 2958 O O . ALA B 1 156 ? -0.484 -8.57 -2.904 1 97.62 156 ALA B O 1
ATOM 2959 N N . GLN B 1 157 ? -0.363 -10.594 -2.098 1 97.94 157 GLN B N 1
ATOM 2960 C CA . GLN B 1 157 ? 0.876 -10.992 -2.758 1 97.94 157 GLN B CA 1
ATOM 2961 C C . GLN B 1 157 ? 0.731 -12.344 -3.439 1 97.94 157 GLN B C 1
ATOM 2963 O O . GLN B 1 157 ? -0.384 -12.844 -3.617 1 97.94 157 GLN B O 1
ATOM 2968 N N . THR B 1 158 ? 1.702 -12.797 -4.039 1 98.31 158 THR B N 1
ATOM 2969 C CA . THR B 1 158 ? 1.883 -14.172 -4.484 1 98.31 158 THR B CA 1
ATOM 2970 C C . THR B 1 158 ? 3.143 -14.781 -3.873 1 98.31 158 THR B C 1
ATOM 2972 O O . THR B 1 158 ? 4.074 -14.055 -3.518 1 98.31 158 THR B O 1
ATOM 2975 N N . PRO B 1 159 ? 3.043 -16.125 -3.676 1 98.5 159 PRO B N 1
ATOM 2976 C CA . PRO B 1 159 ? 2.23 -17.141 -4.344 1 98.5 159 PRO B CA 1
ATOM 2977 C C . PRO B 1 159 ? 0.801 -17.203 -3.811 1 98.5 159 PRO B C 1
ATOM 2979 O O . PRO B 1 159 ? 0.542 -16.766 -2.684 1 98.5 159 PRO B O 1
ATOM 2982 N N . GLN B 1 160 ? 0.009 -17.547 -4.66 1 98.69 160 GLN B N 1
ATOM 2983 C CA . GLN B 1 160 ? -1.326 -18.031 -4.332 1 98.69 160 GLN B CA 1
ATOM 2984 C C . GLN B 1 160 ? -1.436 -19.531 -4.574 1 98.69 160 GLN B C 1
ATOM 2986 O O . GLN B 1 160 ? -1.001 -20.031 -5.609 1 98.69 160 GLN B O 1
ATOM 2991 N N . GLY B 1 161 ? -1.962 -20.219 -3.646 1 98.75 161 GLY B N 1
ATOM 2992 C CA . GLY B 1 161 ? -2.023 -21.672 -3.732 1 98.75 161 GLY B CA 1
ATOM 2993 C C . GLY B 1 161 ? -3.441 -22.203 -3.805 1 98.75 161 GLY B C 1
ATOM 2994 O O . GLY B 1 161 ? -4.34 -21.688 -3.135 1 98.75 161 GLY B O 1
ATOM 2995 N N . PHE B 1 162 ? -3.541 -23.297 -4.566 1 98.75 162 PHE B N 1
ATOM 2996 C CA . PHE B 1 162 ? -4.867 -23.859 -4.805 1 98.75 162 PHE B CA 1
ATOM 2997 C C . PHE B 1 162 ? -4.785 -25.359 -5.023 1 98.75 162 PHE B C 1
ATOM 2999 O O . PHE B 1 162 ? -3.748 -25.875 -5.441 1 98.75 162 PHE B O 1
ATOM 3006 N N . LEU B 1 163 ? -5.883 -26.031 -4.73 1 98.19 163 LEU B N 1
ATOM 3007 C CA . LEU B 1 163 ? -6.094 -27.344 -5.344 1 98.19 163 LEU B CA 1
ATOM 3008 C C . LEU B 1 163 ? -6.348 -27.203 -6.844 1 98.19 163 LEU B C 1
ATOM 3010 O O . LEU B 1 163 ? -7.176 -26.391 -7.266 1 98.19 163 LEU B O 1
ATOM 3014 N N . VAL B 1 164 ? -5.68 -28.031 -7.633 1 98.25 164 VAL B N 1
ATOM 3015 C CA . VAL B 1 164 ? -5.695 -27.891 -9.086 1 98.25 164 VAL B CA 1
ATOM 3016 C C . VAL B 1 164 ? -7.121 -28.047 -9.602 1 98.25 164 VAL B C 1
ATOM 3018 O O . VAL B 1 164 ? -7.602 -27.234 -10.391 1 98.25 164 VAL B O 1
ATOM 3021 N N . LYS B 1 165 ? -7.797 -29.047 -9.164 1 97.44 165 LYS B N 1
ATOM 3022 C CA . LYS B 1 165 ? -9.148 -29.344 -9.633 1 97.44 165 LYS B CA 1
ATOM 3023 C C . LYS B 1 165 ? -10.094 -28.172 -9.352 1 97.44 165 LYS B C 1
ATOM 3025 O O . LYS B 1 165 ? -10.891 -27.797 -10.219 1 97.44 165 LYS B O 1
ATOM 3030 N N . ARG B 1 166 ? -9.969 -27.594 -8.195 1 97.56 166 ARG B N 1
ATOM 3031 C CA . ARG B 1 166 ? -10.836 -26.484 -7.812 1 97.56 166 ARG B CA 1
ATOM 3032 C C . ARG B 1 166 ? -10.523 -25.234 -8.625 1 97.56 166 ARG B C 1
ATOM 3034 O O . ARG B 1 166 ? -11.43 -24.547 -9.078 1 97.56 166 ARG B O 1
ATOM 3041 N N . LEU B 1 167 ? -9.25 -24.953 -8.75 1 98.25 167 LEU B N 1
ATOM 3042 C CA . LEU B 1 167 ? -8.867 -23.766 -9.516 1 98.25 167 LEU B CA 1
ATOM 3043 C C . LEU B 1 167 ? -9.289 -23.906 -10.977 1 98.25 167 LEU B C 1
ATOM 3045 O O . LEU B 1 167 ? -9.766 -22.938 -11.578 1 98.25 167 LEU B O 1
ATOM 3049 N N . ARG B 1 168 ? -9.102 -25.094 -11.539 1 97.75 168 ARG B N 1
ATOM 3050 C CA . ARG B 1 168 ? -9.539 -25.344 -12.914 1 97.75 168 ARG B CA 1
ATOM 3051 C C . ARG B 1 168 ? -11.039 -25.094 -13.062 1 97.75 168 ARG B C 1
ATOM 3053 O O . ARG B 1 168 ? -11.469 -24.438 -14.008 1 97.75 168 ARG B O 1
ATOM 3060 N N . LYS B 1 169 ? -11.758 -25.672 -12.188 1 97.5 169 LYS B N 1
ATOM 3061 C CA . LYS B 1 169 ? -13.203 -25.484 -12.195 1 97.5 169 LYS B CA 1
ATOM 3062 C C . LYS B 1 169 ? -13.57 -24 -12.109 1 97.5 169 LYS B C 1
ATOM 3064 O O . LYS B 1 169 ? -14.445 -23.531 -12.836 1 97.5 169 LYS B O 1
ATOM 3069 N N . ALA B 1 170 ? -12.922 -23.281 -11.234 1 97.81 170 ALA B N 1
ATOM 3070 C CA . ALA B 1 170 ? -13.172 -21.844 -11.07 1 97.81 170 ALA B CA 1
ATOM 3071 C C . ALA B 1 170 ? -12.914 -21.094 -12.375 1 97.81 170 ALA B C 1
ATOM 3073 O O . ALA B 1 170 ? -13.695 -20.234 -12.766 1 97.81 170 ALA B O 1
ATOM 3074 N N . HIS B 1 171 ? -11.812 -21.438 -13.031 1 97.81 171 HIS B N 1
ATOM 3075 C CA . HIS B 1 171 ? -11.484 -20.781 -14.297 1 97.81 171 HIS B CA 1
ATOM 3076 C C . HIS B 1 171 ? -12.508 -21.125 -15.375 1 97.81 171 HIS B C 1
ATOM 3078 O O . HIS B 1 171 ? -12.883 -20.266 -16.172 1 97.81 171 HIS B O 1
ATOM 3084 N N . GLU B 1 172 ? -12.891 -22.344 -15.438 1 97.44 172 GLU B N 1
ATOM 3085 C CA . GLU B 1 172 ? -13.914 -22.75 -16.391 1 97.44 172 GLU B CA 1
ATOM 3086 C C . GLU B 1 172 ? -15.211 -21.969 -16.188 1 97.44 172 GLU B C 1
ATOM 3088 O O . GLU B 1 172 ? -15.82 -21.5 -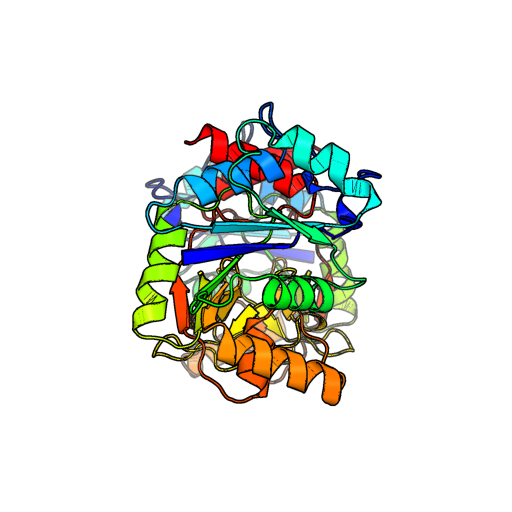17.156 1 97.44 172 GLU B O 1
ATOM 3093 N N . MET B 1 173 ? -15.594 -21.828 -14.984 1 96.94 173 MET B N 1
ATOM 3094 C CA . MET B 1 173 ? -16.797 -21.078 -14.656 1 96.94 173 MET B CA 1
ATOM 3095 C C . MET B 1 173 ? -16.625 -19.609 -15.047 1 96.94 173 MET B C 1
ATOM 3097 O O . MET B 1 173 ? -17.578 -18.984 -15.531 1 96.94 173 MET B O 1
ATOM 3101 N N . ALA B 1 174 ? -15.453 -19.062 -14.758 1 96.06 174 ALA B N 1
ATOM 3102 C CA . ALA B 1 174 ? -15.172 -17.672 -15.109 1 96.06 174 ALA B CA 1
ATOM 3103 C C . ALA B 1 174 ? -15.328 -17.453 -16.609 1 96.06 174 ALA B C 1
ATOM 3105 O O . ALA B 1 174 ? -15.844 -16.422 -17.031 1 96.06 174 ALA B O 1
ATOM 3106 N N . ILE B 1 175 ? -14.836 -18.375 -17.391 1 94.38 175 ILE B N 1
ATOM 3107 C CA . ILE B 1 175 ? -14.945 -18.297 -18.844 1 94.38 175 ILE B CA 1
ATOM 3108 C C . ILE B 1 175 ? -16.422 -18.344 -19.25 1 94.38 175 ILE B C 1
ATOM 3110 O O . ILE B 1 175 ? -16.859 -17.516 -20.062 1 94.38 175 ILE B O 1
ATOM 3114 N N . GLU B 1 176 ? -17.125 -19.234 -18.703 1 96.19 176 GLU B N 1
ATOM 3115 C CA . GLU B 1 176 ? -18.531 -19.391 -19.016 1 96.19 176 GLU B CA 1
ATOM 3116 C C . GLU B 1 176 ? -19.328 -18.141 -18.672 1 96.19 176 GLU B C 1
ATOM 3118 O O . GLU B 1 176 ? -20.219 -17.719 -19.422 1 96.19 176 GLU B O 1
ATOM 3123 N N . LYS B 1 177 ? -18.984 -17.5 -17.594 1 96.62 177 LYS B N 1
ATOM 3124 C CA . LYS B 1 177 ? -19.766 -16.375 -17.078 1 96.62 177 LYS B CA 1
ATOM 3125 C C . LYS B 1 177 ? -19.125 -15.039 -17.484 1 96.62 177 LYS B C 1
ATOM 3127 O O . LYS B 1 177 ? -19.594 -13.977 -17.078 1 96.62 177 LYS B O 1
ATOM 3132 N N . ASN B 1 178 ? -17.938 -15.078 -18.156 1 95 178 ASN B N 1
ATOM 3133 C CA . ASN B 1 178 ? -17.203 -13.898 -18.609 1 95 178 ASN B CA 1
ATOM 3134 C C . ASN B 1 178 ? -16.75 -13.031 -17.438 1 95 178 ASN B C 1
ATOM 3136 O O . ASN B 1 178 ? -16.969 -11.82 -17.438 1 95 178 ASN B O 1
ATOM 3140 N N . TRP B 1 179 ? -16.344 -13.727 -16.406 1 93.5 179 TRP B N 1
ATOM 3141 C CA . TRP B 1 179 ? -15.773 -13.031 -15.25 1 93.5 179 TRP B CA 1
ATOM 3142 C C . TRP B 1 179 ? -14.328 -12.625 -15.531 1 93.5 179 TRP B C 1
ATOM 3144 O O . TRP B 1 179 ? -13.57 -13.383 -16.141 1 93.5 179 TRP B O 1
ATOM 3154 N N . THR B 1 180 ? -13.977 -11.391 -15.148 1 89.88 180 THR B N 1
ATOM 3155 C CA . THR B 1 180 ? -12.594 -10.914 -15.164 1 89.88 180 THR B CA 1
ATOM 3156 C C . THR B 1 180 ? -12.141 -10.523 -13.758 1 89.88 180 THR B C 1
ATOM 3158 O O . THR B 1 180 ? -12.844 -9.781 -13.062 1 89.88 180 THR B O 1
ATOM 3161 N N . VAL B 1 181 ? -11.039 -11.141 -13.367 1 87.12 181 VAL B N 1
ATOM 3162 C CA . VAL B 1 181 ? -10.562 -10.875 -12.008 1 87.12 181 VAL B CA 1
ATOM 3163 C C . VAL B 1 181 ? -9.102 -10.453 -12.047 1 87.12 181 VAL B C 1
ATOM 3165 O O . VAL B 1 181 ? -8.406 -10.672 -13.039 1 87.12 181 VAL B O 1
ATOM 3168 N N . THR B 1 182 ? -8.594 -9.828 -10.906 1 80.25 182 THR B N 1
ATOM 3169 C CA . THR B 1 182 ? -7.219 -9.344 -10.828 1 80.25 182 THR B CA 1
ATOM 3170 C C . THR B 1 182 ? -6.285 -10.438 -10.328 1 80.25 182 THR B C 1
ATOM 3172 O O . THR B 1 182 ? -5.074 -10.383 -10.547 1 80.25 182 THR B O 1
ATOM 3175 N N . ASP B 1 183 ? -6.867 -11.312 -9.547 1 90.12 183 ASP B N 1
ATOM 3176 C CA . ASP B 1 183 ? -6.07 -12.43 -9.047 1 90.12 183 ASP B CA 1
ATOM 3177 C C . ASP B 1 183 ? -6.91 -13.695 -8.938 1 90.12 183 ASP B C 1
ATOM 3179 O O . ASP B 1 183 ? -8.141 -13.633 -8.969 1 90.12 183 ASP B O 1
ATOM 3183 N N . ASP B 1 184 ? -6.254 -14.773 -8.812 1 94.69 184 ASP B N 1
ATOM 3184 C CA . ASP B 1 184 ? -6.922 -16.062 -8.852 1 94.69 184 ASP B CA 1
ATOM 3185 C C . ASP B 1 184 ? -7.805 -16.266 -7.621 1 94.69 184 ASP B C 1
ATOM 3187 O O . ASP B 1 184 ? -8.875 -16.875 -7.707 1 94.69 184 ASP B O 1
ATOM 3191 N N . ALA B 1 185 ? -7.406 -15.766 -6.488 1 96.25 185 ALA B N 1
ATOM 3192 C CA . ALA B 1 185 ? -8.172 -15.906 -5.254 1 96.25 185 ALA B CA 1
ATOM 3193 C C . ALA B 1 185 ? -9.555 -15.281 -5.391 1 96.25 185 ALA B C 1
ATOM 3195 O O . ALA B 1 185 ? -10.516 -15.742 -4.773 1 96.25 185 ALA B O 1
ATOM 3196 N N . SER B 1 186 ? -9.633 -14.25 -6.207 1 95.44 186 SER B N 1
ATOM 3197 C CA . SER B 1 186 ? -10.906 -13.555 -6.41 1 95.44 186 SER B CA 1
ATOM 3198 C C . SER B 1 186 ? -11.945 -14.484 -7.039 1 95.44 186 SER B C 1
ATOM 3200 O O . SER B 1 186 ? -13.141 -14.336 -6.785 1 95.44 186 SER B O 1
ATOM 3202 N N . LEU B 1 187 ? -11.523 -15.438 -7.887 1 95.81 187 LEU B N 1
ATOM 3203 C CA . LEU B 1 187 ? -12.445 -16.406 -8.445 1 95.81 187 LEU B CA 1
ATOM 3204 C C . LEU B 1 187 ? -13.086 -17.25 -7.336 1 95.81 187 LEU B C 1
ATOM 3206 O O . LEU B 1 187 ? -14.289 -17.531 -7.383 1 95.81 187 LEU B O 1
ATOM 3210 N N . PHE B 1 188 ? -12.266 -17.641 -6.348 1 96.81 188 PHE B N 1
ATOM 3211 C CA . PHE B 1 188 ? -12.773 -18.391 -5.207 1 96.81 188 PHE B CA 1
ATOM 3212 C C . PHE B 1 188 ? -13.773 -17.562 -4.414 1 96.81 188 PHE B C 1
ATOM 3214 O O . PHE B 1 188 ? -14.82 -18.078 -3.996 1 96.81 188 PHE B O 1
ATOM 3221 N N . GLU B 1 189 ? -13.461 -16.312 -4.23 1 95.12 189 GLU B N 1
ATOM 3222 C CA . GLU B 1 189 ? -14.375 -15.422 -3.525 1 95.12 189 GLU B CA 1
ATOM 3223 C C . GLU B 1 189 ? -15.727 -15.344 -4.227 1 95.12 189 GLU B C 1
ATOM 3225 O O . GLU B 1 189 ? -16.766 -15.398 -3.576 1 95.12 189 GLU B O 1
ATOM 3230 N N . MET B 1 190 ? -15.695 -15.195 -5.535 1 94.38 190 MET B N 1
ATOM 3231 C CA . MET B 1 190 ? -16.922 -15.094 -6.328 1 94.38 190 MET B CA 1
ATOM 3232 C C . MET B 1 190 ? -17.766 -16.359 -6.195 1 94.38 190 MET B C 1
ATOM 3234 O O . MET B 1 190 ? -18.984 -16.297 -6.332 1 94.38 190 MET B O 1
ATOM 3238 N N . LEU B 1 191 ? -17.156 -17.438 -5.902 1 95.81 191 LEU B N 1
ATOM 3239 C CA . LEU B 1 191 ? -17.828 -18.734 -5.77 1 95.81 191 LEU B CA 1
ATOM 3240 C C . LEU B 1 191 ? -18.109 -19.047 -4.305 1 95.81 191 LEU B C 1
ATOM 3242 O O . LEU B 1 191 ? -18.531 -20.156 -3.975 1 95.81 191 LEU B O 1
ATOM 3246 N N . ASN B 1 192 ? -17.797 -18.109 -3.41 1 96.12 192 ASN B N 1
ATOM 3247 C CA . ASN B 1 192 ? -17.969 -18.25 -1.969 1 96.12 192 ASN B CA 1
ATOM 3248 C C . ASN B 1 192 ? -17.156 -19.406 -1.414 1 96.12 192 ASN B C 1
ATOM 3250 O O . ASN B 1 192 ? -17.641 -20.156 -0.556 1 96.12 192 ASN B O 1
ATOM 3254 N N . TRP B 1 193 ? -16.047 -19.656 -2.047 1 96.94 193 TRP B N 1
ATOM 3255 C CA . TRP B 1 193 ? -15.102 -20.641 -1.53 1 96.94 193 TRP B CA 1
ATOM 3256 C C . TRP B 1 193 ? -14.055 -19.969 -0.643 1 96.94 193 TRP B C 1
ATOM 3258 O O . TRP B 1 193 ? -13.625 -18.844 -0.914 1 96.94 193 TRP B O 1
ATOM 3268 N N . GLN B 1 194 ? -13.586 -20.625 0.342 1 96.81 194 GLN B N 1
ATOM 3269 C CA . GLN B 1 194 ? -12.719 -20.031 1.357 1 96.81 194 GLN B CA 1
ATOM 3270 C C . GLN B 1 194 ? -11.289 -19.906 0.847 1 96.81 194 GLN B C 1
ATOM 3272 O O . GLN B 1 194 ? -10.781 -20.797 0.164 1 96.81 194 GLN B O 1
ATOM 3277 N N . VAL B 1 195 ? -10.703 -18.797 1.106 1 98.5 195 VAL B N 1
ATOM 3278 C CA . VAL B 1 195 ? -9.297 -18.547 0.838 1 98.5 195 VAL B CA 1
ATOM 3279 C C . VAL B 1 195 ? -8.609 -18.047 2.109 1 98.5 195 VAL B C 1
ATOM 3281 O O . VAL B 1 195 ? -9.039 -17.047 2.705 1 98.5 195 VAL B O 1
ATOM 3284 N N . LYS B 1 196 ? -7.59 -18.672 2.531 1 98.56 196 LYS B N 1
ATOM 3285 C CA . LYS B 1 196 ? -6.871 -18.344 3.758 1 98.56 196 LYS B CA 1
ATOM 3286 C C . LYS B 1 196 ? -5.688 -17.422 3.467 1 98.56 196 LYS B C 1
ATOM 3288 O O . LYS B 1 196 ? -4.973 -17.609 2.482 1 98.56 196 LYS B O 1
ATOM 3293 N N . ILE B 1 197 ? -5.484 -16.438 4.32 1 98.44 197 ILE B N 1
ATOM 3294 C CA . ILE B 1 197 ? -4.332 -15.555 4.227 1 98.44 197 ILE B CA 1
ATOM 3295 C C . ILE B 1 197 ? -3.137 -16.172 4.945 1 98.44 197 ILE B C 1
ATOM 3297 O O . ILE B 1 197 ? -3.277 -16.703 6.047 1 98.44 197 ILE B O 1
ATOM 3301 N N . ILE B 1 198 ? -2.082 -16.125 4.305 1 98.38 198 ILE B N 1
ATOM 3302 C CA . ILE B 1 198 ? -0.793 -16.422 4.922 1 98.38 198 ILE B CA 1
ATOM 3303 C C . ILE B 1 198 ? 0.057 -15.156 4.98 1 98.38 198 ILE B C 1
ATOM 3305 O O . ILE B 1 198 ? 0.272 -14.5 3.963 1 98.38 198 ILE B O 1
ATOM 3309 N N . GLU B 1 199 ? 0.484 -14.797 6.172 1 97.94 199 GLU B N 1
ATOM 3310 C CA . GLU B 1 199 ? 1.258 -13.57 6.312 1 97.94 199 GLU B CA 1
ATOM 3311 C C . GLU B 1 199 ? 2.604 -13.68 5.602 1 97.94 199 GLU B C 1
ATOM 3313 O O . GLU B 1 199 ? 3.379 -14.602 5.867 1 97.94 199 GLU B O 1
ATOM 3318 N N . GLY B 1 200 ? 2.85 -12.789 4.645 1 97.25 200 GLY B N 1
ATOM 3319 C CA . GLY B 1 200 ? 4.109 -12.719 3.918 1 97.25 200 GLY B CA 1
ATOM 3320 C C . GLY B 1 200 ? 5.051 -11.656 4.457 1 97.25 200 GLY B C 1
ATOM 3321 O O . GLY B 1 200 ? 5.039 -11.359 5.652 1 97.25 200 GLY B O 1
ATOM 3322 N N . ASN B 1 201 ? 5.945 -11.258 3.564 1 94.38 201 ASN B N 1
ATOM 3323 C CA . ASN B 1 201 ? 6.949 -10.258 3.902 1 94.38 201 ASN B CA 1
ATOM 3324 C C . ASN B 1 201 ? 6.82 -9.016 3.021 1 94.38 201 ASN B C 1
ATOM 3326 O O . ASN B 1 201 ? 6.496 -9.117 1.838 1 94.38 201 ASN B O 1
ATOM 3330 N N . SER B 1 202 ? 7.176 -7.891 3.652 1 91.62 202 SER B N 1
ATOM 3331 C CA . SER B 1 202 ? 7.094 -6.637 2.912 1 91.62 202 SER B CA 1
ATOM 3332 C C . SER B 1 202 ? 8.102 -6.605 1.768 1 91.62 202 SER B C 1
ATOM 3334 O O . SER B 1 202 ? 7.93 -5.852 0.805 1 91.62 202 SER B O 1
ATOM 3336 N N . SER B 1 203 ? 9.109 -7.398 1.816 1 93.62 203 SER B N 1
ATOM 3337 C CA . SER B 1 203 ? 10.133 -7.422 0.775 1 93.62 203 SER B CA 1
ATOM 3338 C C . SER B 1 203 ? 9.625 -8.125 -0.48 1 93.62 203 SER B C 1
ATOM 3340 O O . SER B 1 203 ? 10.219 -8 -1.552 1 93.62 203 SER B O 1
ATOM 3342 N N . ASN B 1 204 ? 8.594 -8.922 -0.365 1 96.75 204 ASN B N 1
ATOM 3343 C CA . ASN B 1 204 ? 8.039 -9.648 -1.508 1 96.75 204 ASN B CA 1
ATOM 3344 C C . ASN B 1 204 ? 7.195 -8.734 -2.393 1 96.75 204 ASN B C 1
ATOM 3346 O O . ASN B 1 204 ? 6.047 -9.055 -2.701 1 96.75 204 ASN B O 1
ATOM 3350 N N . ILE B 1 205 ? 7.766 -7.609 -2.82 1 95.19 205 ILE B N 1
ATOM 3351 C CA . ILE B 1 205 ? 7.066 -6.605 -3.615 1 95.19 205 ILE B CA 1
ATOM 3352 C C . ILE B 1 205 ? 6.992 -7.059 -5.07 1 95.19 205 ILE B C 1
ATOM 3354 O O . ILE B 1 205 ? 7.836 -7.832 -5.531 1 95.19 205 ILE B O 1
ATOM 3358 N N . LYS B 1 206 ? 5.988 -6.629 -5.727 1 94.88 206 LYS B N 1
ATOM 3359 C CA . LYS B 1 206 ? 5.895 -6.801 -7.172 1 94.88 206 LYS B CA 1
ATOM 3360 C C . LYS B 1 206 ? 6.586 -5.66 -7.91 1 94.88 206 LYS B C 1
ATOM 3362 O O . LYS B 1 206 ? 6.297 -4.488 -7.66 1 94.88 206 LYS B O 1
ATOM 3367 N N . ILE B 1 207 ? 7.48 -5.922 -8.797 1 94.88 207 ILE B N 1
ATOM 3368 C CA . ILE B 1 207 ? 8.18 -4.887 -9.555 1 94.88 207 ILE B CA 1
ATOM 3369 C C . ILE B 1 207 ? 7.309 -4.422 -10.719 1 94.88 207 ILE B C 1
ATOM 3371 O O . ILE B 1 207 ? 7.117 -5.156 -11.695 1 94.88 207 ILE B O 1
ATOM 3375 N N . THR B 1 208 ? 6.832 -3.172 -10.578 1 91.31 208 THR B N 1
ATOM 3376 C CA . THR B 1 208 ? 5.941 -2.666 -11.617 1 91.31 208 THR B CA 1
ATOM 3377 C C . THR B 1 208 ? 6.375 -1.273 -12.07 1 91.31 208 THR B C 1
ATOM 3379 O O . THR B 1 208 ? 5.785 -0.703 -12.992 1 91.31 208 THR B O 1
ATOM 3382 N N . SER B 1 209 ? 7.363 -0.685 -11.383 1 89.56 209 SER B N 1
ATOM 3383 C CA . SER B 1 209 ? 7.871 0.641 -11.711 1 89.56 209 SER B CA 1
ATOM 3384 C C . SER B 1 209 ? 9.383 0.716 -11.516 1 89.56 209 SER B C 1
ATOM 3386 O O . SER B 1 209 ? 9.977 -0.146 -10.867 1 89.56 209 SER B O 1
ATOM 3388 N N . PRO B 1 210 ? 9.977 1.764 -12.07 1 88.94 210 PRO B N 1
ATOM 3389 C CA . PRO B 1 210 ? 11.414 1.938 -11.844 1 88.94 210 PRO B CA 1
ATOM 3390 C C . PRO B 1 210 ? 11.758 2.105 -10.367 1 88.94 210 PRO B C 1
ATOM 339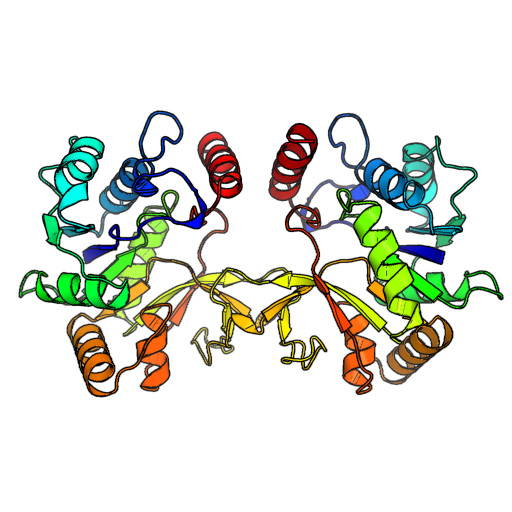2 O O . PRO B 1 210 ? 12.812 1.641 -9.922 1 88.94 210 PRO B O 1
ATOM 3395 N N . LEU B 1 211 ? 10.875 2.666 -9.633 1 89.44 211 LEU B N 1
ATOM 3396 C CA . LEU B 1 211 ? 11.102 2.809 -8.195 1 89.44 211 LEU B CA 1
ATOM 3397 C C . LEU B 1 211 ? 11.133 1.446 -7.512 1 89.44 211 LEU B C 1
ATOM 3399 O O . LEU B 1 211 ? 11.953 1.212 -6.625 1 89.44 211 LEU B O 1
ATOM 3403 N N . ASP B 1 212 ? 10.258 0.617 -7.883 1 92.62 212 ASP B N 1
ATOM 3404 C CA . ASP B 1 212 ? 10.234 -0.729 -7.32 1 92.62 212 ASP B CA 1
ATOM 3405 C C . ASP B 1 212 ? 11.578 -1.433 -7.523 1 92.62 212 ASP B C 1
ATOM 3407 O O . ASP B 1 212 ? 12.023 -2.184 -6.656 1 92.62 212 ASP B O 1
ATOM 3411 N N . LEU B 1 213 ? 12.094 -1.158 -8.695 1 93.38 213 LEU B N 1
ATOM 3412 C CA . LEU B 1 213 ? 13.383 -1.765 -9 1 93.38 213 LEU B CA 1
ATOM 3413 C C . LEU B 1 213 ? 14.453 -1.276 -8.031 1 93.38 213 LEU B C 1
ATOM 3415 O O . LEU B 1 213 ? 15.266 -2.068 -7.543 1 93.38 213 LEU B O 1
ATOM 3419 N N . LYS B 1 214 ? 14.469 -0.019 -7.758 1 92.44 214 LYS B N 1
ATOM 3420 C CA . LYS B 1 214 ? 15.422 0.554 -6.812 1 92.44 214 LYS B CA 1
ATOM 3421 C C . LYS B 1 214 ? 15.211 -0.002 -5.41 1 92.44 214 LYS B C 1
ATOM 3423 O O . LYS B 1 214 ? 16.172 -0.276 -4.688 1 92.44 214 LYS B O 1
ATOM 3428 N N . ILE B 1 215 ? 13.977 -0.209 -5.043 1 93.25 215 ILE B N 1
ATOM 3429 C CA . ILE B 1 215 ? 13.641 -0.739 -3.727 1 93.25 215 ILE B CA 1
ATOM 3430 C C . ILE B 1 215 ? 14.078 -2.199 -3.631 1 93.25 215 ILE B C 1
ATOM 3432 O O . ILE B 1 215 ? 14.625 -2.627 -2.609 1 93.25 215 ILE B O 1
ATOM 3436 N N . ALA B 1 216 ? 13.812 -2.902 -4.676 1 94.81 216 ALA B N 1
ATOM 3437 C CA . ALA B 1 216 ? 14.234 -4.301 -4.719 1 94.81 216 ALA B CA 1
ATOM 3438 C C . ALA B 1 216 ? 15.742 -4.422 -4.508 1 94.81 216 ALA B C 1
ATOM 3440 O O . ALA B 1 216 ? 16.203 -5.336 -3.82 1 94.81 216 ALA B O 1
ATOM 3441 N N . LYS B 1 217 ? 16.469 -3.504 -5.086 1 93.94 217 LYS B N 1
ATOM 3442 C CA . LYS B 1 217 ? 17.922 -3.496 -4.93 1 93.94 217 LYS B CA 1
ATOM 3443 C C . LYS B 1 217 ? 18.312 -3.301 -3.467 1 93.94 217 LYS B C 1
ATOM 3445 O O . LYS B 1 217 ? 19.266 -3.91 -2.992 1 93.94 217 LYS B O 1
ATOM 3450 N N . LEU B 1 218 ? 17.547 -2.506 -2.742 1 91 218 LEU B N 1
ATOM 3451 C CA . LEU B 1 218 ? 17.797 -2.289 -1.321 1 91 218 LEU B CA 1
ATOM 3452 C C . LEU B 1 218 ? 17.609 -3.58 -0.533 1 91 218 LEU B C 1
ATOM 3454 O O . LEU B 1 218 ? 18.406 -3.883 0.363 1 91 218 LEU B O 1
ATOM 3458 N N . PHE B 1 219 ? 16.594 -4.359 -0.879 1 91 219 PHE B N 1
ATOM 3459 C CA . PHE B 1 219 ? 16.312 -5.605 -0.18 1 91 219 PHE B CA 1
ATOM 3460 C C . PHE B 1 219 ? 17.391 -6.641 -0.462 1 91 219 PHE B C 1
ATOM 3462 O O . PHE B 1 219 ? 17.766 -7.414 0.422 1 91 219 PHE B O 1
ATOM 3469 N N . LEU B 1 220 ? 17.859 -6.664 -1.66 1 89.88 220 LEU B N 1
ATOM 3470 C CA . LEU B 1 220 ? 18.859 -7.656 -2.049 1 89.88 220 LEU B CA 1
ATOM 3471 C C . LEU B 1 220 ? 20.203 -7.375 -1.37 1 89.88 220 LEU B C 1
ATOM 3473 O O . LEU B 1 220 ? 20.953 -8.297 -1.074 1 89.88 220 LEU B O 1
ATOM 3477 N N . LYS B 1 221 ? 20.5 -6.047 -1.174 1 83.25 221 LYS B N 1
ATOM 3478 C CA . LYS B 1 221 ? 21.75 -5.676 -0.532 1 83.25 221 LYS B CA 1
ATOM 3479 C C . LYS B 1 221 ? 21.719 -5.973 0.965 1 83.25 221 LYS B C 1
ATOM 3481 O O . LYS B 1 221 ? 22.75 -6.184 1.588 1 83.25 221 LYS B O 1
ATOM 3486 N N . ASP B 1 222 ? 20.578 -5.832 1.572 1 70.69 222 ASP B N 1
ATOM 3487 C CA . ASP B 1 222 ? 20.422 -6.121 2.996 1 70.69 222 ASP B CA 1
ATOM 3488 C C . ASP B 1 222 ? 20.453 -7.625 3.258 1 70.69 222 ASP B C 1
ATOM 3490 O O . ASP B 1 222 ? 20.469 -8.062 4.41 1 70.69 222 ASP B O 1
ATOM 3494 N N . PHE B 1 223 ? 20.359 -8.492 2.197 1 53.09 223 PHE B N 1
ATOM 3495 C CA . PHE B 1 223 ? 20.547 -9.93 2.312 1 53.09 223 PHE B CA 1
ATOM 3496 C C . PHE B 1 223 ? 21.984 -10.32 1.953 1 53.09 223 PHE B C 1
ATOM 3498 O O . PHE B 1 223 ? 22.625 -9.656 1.139 1 53.09 223 PHE B O 1
#

Secondary structure (DSSP, 8-state):
-EEEEE-----GGGT-SS-GGGSEETTEEHHHHHHHHHHHSTT--EEEEEE-GGGHHHHHHHTGGGGGGEEEEE--SSHHHHHHHHHHTS-TT--EEEE--TT-TT--HHHHHHHHHHTTT-SEEEEEEE--SPEEEE-TTSBEEE---GGGEEEEEEEEEEEHHHHHHHHHHHHHHT---SSHHHHHHHTT---EEEE--TT-----SHHHHHHHHHHHH--/-EEEEE-----GGGT-SS-GGGSEETTEEHHHHHHHHHHHSTT--EEEEEE-GGGHHHHHHHTGGGGGGEEEEE--SSHHHHHHHHHHTS-TT--EEEE--TT-TT--HHHHHHHHHHTTT-SEEEEEEE--SPEEEE-TTSBEEE---GGGEEEEEEEEEEEHHHHHHHHHHHHHHT---SSHHHHHHHTT---EEEE--TT-----SHHHHHHHHHHHH--

Nearest PDB structures (foldseek):
  4kt7-assembly1_A  TM=9.302E-01  e=1.757E-24  Anaerococcus prevotii DSM 20548
  4kt7-assembly1_B  TM=9.425E-01  e=4.529E-24  Anaerococcus prevotii DSM 20548
  5mrq-assembly1_A-2  TM=9.188E-01  e=1.100E-21  Arabidopsis thaliana
  4nai-assembly1_A-2  TM=9.301E-01  e=2.498E-21  Arabidopsis thaliana
  5mro-assembly1_A  TM=8.986E-01  e=6.249E-20  Arabidopsis thaliana